Protein AF-G0P801-F1 (afdb_monomer_lite)

pLDDT: mean 80.5, std 17.9, range [25.08, 98.25]

Foldseek 3Di:
DDDDPVNDDPVVVVVVVVVDDPVRCVVVVNDDPPCVVVVVVDDDDDPDDDDDDDDDLDADDPPAADEDQEDADAANDQVRVQRVLVSYDLQHCYYHYHHPAHADCLPPSNQLNRAAAYAYPDAYQAALVSLVSRNHLAYHHEHDPQRQDLVSLLVNVLSNQQEPEPPGHDHYHHDDDPPDDPCVSDDPQWDKDFADDAPVVVRRGGIDTDDRHHHPVQHFDWDWDDDPQKIWIFGDRVQKTWIFIDGNPDTDPVPIDIDSGGSLVVVQVVQVVCCVVPVAAEDQEDAAELQQDAHRPSYAYEYQYYAAYNNEARPVSVVVSYPYQEHCYYAYYPHHHDAAEDDNRQLRHAEAEEDHDEHDDALVSLLSHNYLQYAYEYARYDLVSLQNNVLSNLAEPDQPGKDKYWYADDPPPPCVSSHDPQWDKDWDDDDPPDQWPGWIWTQDRHHYPVRDRAIKIWTWHDDPGTIMIMIHGDPPPPPPPPPDPPPDD

Structure (mmCIF, N/CA/C/O backbone):
data_AF-G0P801-F1
#
_entry.id   AF-G0P801-F1
#
loop_
_atom_site.group_PDB
_atom_site.id
_atom_site.type_symbol
_atom_site.label_atom_id
_atom_site.label_alt_id
_atom_site.label_comp_id
_atom_site.label_asym_id
_atom_site.label_entity_id
_atom_site.label_seq_id
_atom_site.pdbx_PDB_ins_code
_atom_site.Cartn_x
_atom_site.Cartn_y
_atom_site.Cartn_z
_atom_site.occupancy
_atom_site.B_iso_or_equiv
_atom_site.auth_seq_id
_atom_site.auth_comp_id
_atom_site.auth_asym_id
_atom_site.auth_atom_id
_atom_site.pdbx_PDB_model_num
ATOM 1 N N . MET A 1 1 ? -20.922 0.401 -37.270 1.00 30.12 1 MET A N 1
ATOM 2 C CA . MET A 1 1 ? -22.166 -0.393 -37.381 1.00 30.12 1 MET A CA 1
ATOM 3 C C . MET A 1 1 ? -23.220 0.320 -36.546 1.00 30.12 1 MET A C 1
ATOM 5 O O . MET A 1 1 ? -23.031 0.418 -35.342 1.00 30.12 1 MET A O 1
ATOM 9 N N . VAL A 1 2 ? -24.236 0.931 -37.163 1.00 28.58 2 VAL A N 1
ATOM 10 C CA . VAL A 1 2 ? -25.281 1.653 -36.414 1.00 28.58 2 VAL A CA 1
ATOM 11 C C . VAL A 1 2 ? -26.173 0.605 -35.750 1.00 28.58 2 VAL A C 1
ATOM 13 O O . VAL A 1 2 ? -26.880 -0.132 -36.433 1.00 28.58 2 VAL A O 1
ATOM 16 N N . LEU A 1 3 ? -26.073 0.471 -34.429 1.00 29.88 3 LEU A N 1
ATOM 17 C CA . LEU A 1 3 ? -26.902 -0.450 -33.655 1.00 29.88 3 LEU A CA 1
ATOM 18 C C . LEU A 1 3 ? -28.333 0.096 -33.598 1.00 29.88 3 LEU A C 1
ATOM 20 O O . LEU A 1 3 ? -28.572 1.167 -33.047 1.00 29.88 3 LEU A O 1
ATOM 24 N N . SER A 1 4 ? -29.290 -0.641 -34.167 1.00 43.62 4 SER A N 1
ATOM 25 C CA . SER A 1 4 ? -30.718 -0.341 -34.009 1.00 43.62 4 SER A CA 1
ATOM 26 C C . SER A 1 4 ? -31.214 -0.853 -32.652 1.00 43.62 4 SER A C 1
ATOM 28 O O . SER A 1 4 ? -30.771 -1.905 -32.180 1.00 43.62 4 SER A O 1
ATOM 30 N N . TRP A 1 5 ? -32.166 -0.157 -32.025 1.00 44.81 5 TRP A N 1
ATOM 31 C CA . TRP A 1 5 ? -32.728 -0.562 -30.729 1.00 44.81 5 TRP A CA 1
ATOM 32 C C . TRP A 1 5 ? -33.296 -1.989 -30.763 1.00 44.81 5 TRP A C 1
ATOM 34 O O . TRP A 1 5 ? -33.096 -2.759 -29.831 1.00 44.81 5 TRP A O 1
ATOM 44 N N . SER A 1 6 ? -33.903 -2.418 -31.872 1.00 49.56 6 SER A N 1
ATOM 45 C CA . SER A 1 6 ? -34.376 -3.797 -32.068 1.00 49.56 6 SER A CA 1
ATOM 46 C C . SER A 1 6 ? -33.277 -4.854 -31.906 1.00 49.56 6 SER A C 1
ATOM 48 O O . SER A 1 6 ? -33.559 -5.930 -31.388 1.00 49.56 6 SER A O 1
ATOM 50 N N . THR A 1 7 ? -32.027 -4.531 -32.244 1.00 42.16 7 THR A N 1
ATOM 51 C CA . THR A 1 7 ? -30.897 -5.477 -32.289 1.00 42.16 7 THR A CA 1
ATOM 52 C C . THR A 1 7 ? -30.066 -5.575 -31.001 1.00 42.16 7 THR A C 1
ATOM 54 O O . THR A 1 7 ? -29.151 -6.389 -30.936 1.00 42.16 7 THR A O 1
ATOM 57 N N . ILE A 1 8 ? -30.376 -4.792 -29.960 1.00 46.56 8 ILE A N 1
ATOM 58 C CA . ILE A 1 8 ? -29.663 -4.858 -28.670 1.00 46.56 8 ILE A CA 1
ATOM 59 C C . ILE A 1 8 ? -30.191 -6.043 -27.822 1.00 46.56 8 ILE A C 1
ATOM 61 O O . ILE A 1 8 ? -31.415 -6.218 -27.737 1.00 46.56 8 ILE A O 1
ATOM 65 N N . PRO A 1 9 ? -29.319 -6.846 -27.174 1.00 46.94 9 PRO A N 1
ATOM 66 C CA . PRO A 1 9 ? -29.731 -7.927 -26.276 1.00 46.94 9 PRO A CA 1
ATOM 67 C C . PRO A 1 9 ? -30.615 -7.438 -25.119 1.00 46.94 9 PRO A C 1
ATOM 69 O O . PRO A 1 9 ? -30.379 -6.373 -24.551 1.00 46.94 9 PRO A O 1
ATOM 72 N N . VAL A 1 10 ? -31.619 -8.236 -24.744 1.00 46.75 10 VAL A N 1
ATOM 73 C CA . VAL A 1 10 ? -32.617 -7.894 -23.708 1.00 46.75 10 VAL A CA 1
ATOM 74 C C . VAL A 1 10 ? -32.000 -7.447 -22.367 1.00 46.75 10 VAL A C 1
ATOM 76 O O . VAL A 1 10 ? -32.480 -6.445 -21.843 1.00 46.75 10 VAL A O 1
ATOM 79 N N . PRO A 1 11 ? -30.913 -8.050 -21.846 1.00 45.69 11 PRO A N 1
ATOM 80 C CA . PRO A 1 11 ? -30.302 -7.600 -20.588 1.00 45.69 11 PRO A CA 1
ATOM 81 C C . PRO A 1 11 ? -29.681 -6.198 -20.672 1.00 45.69 11 PRO A C 1
ATOM 83 O O . PRO A 1 11 ? -29.736 -5.425 -19.723 1.00 45.69 11 PRO A O 1
ATOM 86 N N . VAL A 1 12 ? -29.132 -5.835 -21.836 1.00 43.09 12 VAL A N 1
ATOM 87 C CA . VAL A 1 12 ? -28.550 -4.503 -22.073 1.00 43.09 12 VAL A CA 1
ATOM 88 C C . VAL A 1 12 ? -29.655 -3.465 -22.249 1.00 43.09 12 VAL A C 1
ATOM 90 O O . VAL A 1 12 ? -29.531 -2.343 -21.771 1.00 43.09 12 VAL A O 1
ATOM 93 N N . LYS A 1 13 ? -30.777 -3.847 -22.873 1.00 46.06 13 LYS A N 1
ATOM 94 C CA . LYS A 1 13 ? -31.985 -3.012 -22.880 1.00 46.06 13 LYS A CA 1
ATOM 95 C C . LYS A 1 13 ? -32.483 -2.782 -21.456 1.00 46.06 13 LYS A C 1
ATOM 97 O O . LYS A 1 13 ? -32.710 -1.638 -21.104 1.00 46.06 13 LYS A O 1
ATOM 102 N N . GLN A 1 14 ? -32.596 -3.829 -20.638 1.00 47.94 14 GLN A N 1
ATOM 103 C CA . GLN A 1 14 ? -33.031 -3.730 -19.238 1.00 47.94 14 GLN A CA 1
ATOM 104 C C . GLN A 1 14 ? -32.144 -2.783 -18.424 1.00 47.94 14 GLN A C 1
ATOM 106 O O . GLN A 1 14 ? -32.675 -1.889 -17.780 1.00 47.94 14 GLN A O 1
ATOM 111 N N . PHE A 1 15 ? -30.823 -2.878 -18.578 1.00 48.44 15 PHE A N 1
ATOM 112 C CA . PHE A 1 15 ? -29.875 -1.945 -17.972 1.00 48.44 15 PHE A CA 1
ATOM 113 C C . PHE A 1 15 ? -30.092 -0.494 -18.441 1.00 48.44 15 PHE A C 1
ATOM 115 O O . PHE A 1 15 ? -30.207 0.407 -17.625 1.00 48.44 15 PHE A O 1
ATOM 122 N N . VAL A 1 16 ? -30.222 -0.240 -19.750 1.00 45.16 16 VAL A N 1
ATOM 123 C CA . VAL A 1 16 ? -30.421 1.125 -20.289 1.00 45.16 16 VAL A CA 1
ATOM 124 C C . VAL A 1 16 ? -31.772 1.727 -19.875 1.00 45.16 16 VAL A C 1
ATOM 126 O O . VAL A 1 16 ? -31.870 2.931 -19.643 1.00 45.16 16 VAL A O 1
ATOM 129 N N . LEU A 1 17 ? -32.812 0.898 -19.759 1.00 49.03 17 LEU A N 1
ATOM 130 C CA . LEU A 1 17 ? -34.159 1.317 -19.365 1.00 49.03 17 LEU A CA 1
ATOM 131 C C . LEU A 1 17 ? -34.207 1.922 -17.959 1.00 49.03 17 LEU A C 1
ATOM 133 O O . LEU A 1 17 ? -35.040 2.793 -17.713 1.00 49.03 17 LEU A O 1
ATOM 137 N N . GLU A 1 18 ? -33.306 1.513 -17.067 1.00 47.91 18 GLU A N 1
ATOM 138 C CA . GLU A 1 18 ? -33.206 2.026 -15.697 1.00 47.91 18 GLU A CA 1
ATOM 139 C C . GLU A 1 18 ? -32.762 3.499 -15.643 1.00 47.91 18 GLU A C 1
ATOM 141 O O . GLU A 1 18 ? -33.072 4.193 -14.676 1.00 47.91 18 GLU A O 1
ATOM 146 N N . TYR A 1 19 ? -32.139 4.010 -16.712 1.00 47.19 19 TYR A N 1
ATOM 147 C CA . TYR A 1 19 ? -31.575 5.364 -16.791 1.00 47.19 19 TYR A CA 1
ATOM 148 C C . TYR A 1 19 ? -32.434 6.379 -17.560 1.00 47.19 19 TYR A C 1
ATOM 150 O O . TYR A 1 19 ? -32.060 7.546 -17.658 1.00 47.19 19 TYR A O 1
ATOM 158 N N . LEU A 1 20 ? -33.567 5.964 -18.135 1.00 50.34 20 LEU A N 1
ATOM 159 C CA . LEU A 1 20 ? -34.442 6.859 -18.900 1.00 50.34 20 LEU A CA 1
ATOM 160 C C . LEU A 1 20 ? -35.472 7.539 -17.995 1.00 50.34 20 LEU A C 1
ATOM 162 O O . LEU A 1 20 ? -36.057 6.875 -17.137 1.00 50.34 20 LEU A O 1
ATOM 166 N N . ASP A 1 21 ? -35.748 8.824 -18.221 1.00 55.66 21 ASP A N 1
ATOM 167 C CA . ASP A 1 21 ? -36.866 9.517 -17.574 1.00 55.66 21 ASP A CA 1
ATOM 168 C C . ASP A 1 21 ? -38.226 9.092 -18.158 1.00 55.66 21 ASP A C 1
ATOM 170 O O . ASP A 1 21 ? -38.321 8.381 -19.165 1.00 55.66 21 ASP A O 1
ATOM 174 N N . TYR A 1 22 ? -39.305 9.482 -17.482 1.00 54.25 22 TYR A N 1
ATOM 175 C CA . TYR A 1 22 ? -40.660 9.056 -17.825 1.00 54.25 22 TYR A CA 1
ATOM 176 C C . TYR A 1 22 ? -41.082 9.466 -19.242 1.00 54.25 22 TYR A C 1
ATOM 178 O O . TYR A 1 22 ? -41.648 8.652 -19.979 1.00 54.25 22 TYR A O 1
ATOM 186 N N . ASP A 1 23 ? -40.762 10.694 -19.648 1.00 56.59 23 ASP A N 1
ATOM 187 C CA . ASP A 1 23 ? -41.100 11.204 -20.976 1.00 56.59 23 ASP A CA 1
ATOM 188 C C . ASP A 1 23 ? -40.290 10.486 -22.064 1.00 56.59 23 ASP A C 1
ATOM 190 O O . ASP A 1 23 ? -40.836 10.112 -23.104 1.00 56.59 23 ASP A O 1
ATOM 194 N N . SER A 1 24 ? -39.023 10.161 -21.798 1.00 59.06 24 SER A N 1
ATOM 195 C CA . SER A 1 24 ? -38.171 9.360 -22.683 1.00 59.06 24 SER A CA 1
ATOM 196 C C . SER A 1 24 ? -38.679 7.923 -22.830 1.00 59.06 24 SER A C 1
ATOM 198 O O . SER A 1 24 ? -38.687 7.378 -23.936 1.00 59.06 24 SER A O 1
ATOM 200 N N . ARG A 1 25 ? -39.179 7.309 -21.748 1.00 58.88 25 ARG A N 1
ATOM 201 C CA . ARG A 1 25 ? -39.801 5.969 -21.788 1.00 58.88 25 ARG A CA 1
ATOM 202 C C . ARG A 1 25 ? -41.132 5.973 -22.546 1.00 58.88 25 ARG A C 1
ATOM 204 O O . ARG A 1 25 ? -41.409 5.022 -23.280 1.00 58.88 25 ARG A O 1
ATOM 211 N N . CYS A 1 26 ? -41.928 7.037 -22.421 1.00 55.06 26 CYS A N 1
ATOM 212 C CA . CYS A 1 26 ? -43.161 7.220 -23.193 1.00 55.06 26 CYS A CA 1
ATOM 213 C C . CYS A 1 26 ? -42.871 7.409 -24.691 1.00 55.06 26 CYS A C 1
ATOM 215 O O . CYS A 1 26 ? -43.518 6.779 -25.529 1.00 55.06 26 CYS A O 1
ATOM 217 N N . ASN A 1 27 ? -41.857 8.206 -25.038 1.00 55.62 27 ASN A N 1
ATOM 218 C CA . ASN A 1 27 ? -41.458 8.466 -26.426 1.00 55.62 27 ASN A CA 1
ATOM 219 C C . ASN A 1 27 ? -40.916 7.218 -27.138 1.00 55.62 27 ASN A C 1
ATOM 221 O O . ASN A 1 27 ? -41.078 7.061 -28.348 1.00 55.62 27 ASN A O 1
ATOM 225 N N . LEU A 1 28 ? -40.345 6.289 -26.375 1.00 51.62 28 LEU A N 1
ATOM 226 C CA . LEU A 1 28 ? -39.912 4.976 -26.849 1.00 51.62 28 LEU A CA 1
ATOM 227 C C . LEU A 1 28 ? -41.013 3.894 -26.762 1.00 51.62 28 LEU A C 1
ATOM 229 O O . LEU A 1 28 ? -40.755 2.742 -27.105 1.00 51.62 28 LEU A O 1
ATOM 233 N N . LYS A 1 29 ? -42.242 4.257 -26.352 1.00 55.09 29 LYS A N 1
ATOM 234 C CA . LYS A 1 29 ? -43.428 3.383 -26.193 1.00 55.09 29 LYS A CA 1
ATOM 235 C C . LYS A 1 29 ? -43.256 2.226 -25.195 1.00 55.09 29 LYS A C 1
ATOM 237 O O . LYS A 1 29 ? -43.845 1.163 -25.370 1.00 55.09 29 LYS A O 1
ATOM 242 N N . LEU A 1 30 ? -42.450 2.421 -24.154 1.00 50.84 30 LEU A N 1
ATOM 243 C CA . LEU A 1 30 ? -42.095 1.381 -23.179 1.00 50.84 30 LEU A CA 1
ATOM 244 C C . LEU A 1 30 ? -42.979 1.379 -21.921 1.00 50.84 30 LEU A C 1
ATOM 246 O O . LEU A 1 30 ? -43.002 0.392 -21.194 1.00 50.84 30 LEU A O 1
ATOM 250 N N . THR A 1 31 ? -43.702 2.468 -21.654 1.00 55.88 31 THR A N 1
ATOM 251 C CA . THR A 1 31 ? -44.702 2.584 -20.577 1.00 55.88 31 THR A CA 1
ATOM 252 C C . THR A 1 31 ? -45.865 3.464 -21.040 1.00 55.88 31 THR A C 1
ATOM 254 O O . THR A 1 31 ? -45.687 4.281 -21.946 1.00 55.88 31 THR A O 1
ATOM 257 N N . SER A 1 32 ? -47.054 3.296 -20.447 1.00 58.66 32 SER A N 1
ATOM 258 C CA . SER A 1 32 ? -48.204 4.182 -20.681 1.00 58.66 32 SER A CA 1
ATOM 259 C C . SER A 1 32 ? -48.288 5.273 -19.619 1.00 58.66 32 SER A C 1
ATOM 261 O O . SER A 1 32 ? -47.633 5.202 -18.573 1.00 58.66 32 SER A O 1
ATOM 263 N N . LYS A 1 33 ? -49.136 6.271 -19.896 1.00 57.66 33 LYS A N 1
ATOM 264 C CA . LYS A 1 33 ? -49.362 7.398 -18.993 1.00 57.66 33 LYS A CA 1
ATOM 265 C C . LYS A 1 33 ? -50.008 7.013 -17.652 1.00 57.66 33 LYS A C 1
ATOM 267 O O . LYS A 1 33 ? -50.011 7.823 -16.730 1.00 57.66 33 LYS A O 1
ATOM 272 N N . ASP A 1 34 ? -50.518 5.790 -17.552 1.00 52.53 34 ASP A N 1
ATOM 273 C CA . ASP A 1 34 ? -51.350 5.320 -16.442 1.00 52.53 34 ASP A CA 1
ATOM 274 C C . ASP A 1 34 ? -50.523 4.730 -15.284 1.00 52.53 34 ASP A C 1
ATOM 276 O O . ASP A 1 34 ? -51.051 4.495 -14.204 1.00 52.53 34 ASP A O 1
ATOM 280 N N . ASN A 1 35 ? -49.211 4.530 -15.478 1.00 54.25 35 ASN A N 1
ATOM 281 C CA . ASN A 1 35 ? -48.305 3.900 -14.502 1.00 54.25 35 ASN A CA 1
ATOM 282 C C . ASN A 1 35 ? -47.463 4.903 -13.686 1.00 54.25 35 ASN A C 1
ATOM 284 O O . ASN A 1 35 ? -46.482 4.520 -13.045 1.00 54.25 35 ASN A O 1
ATOM 288 N N . LYS A 1 36 ? -47.811 6.192 -13.735 1.00 52.75 36 LYS A N 1
ATOM 289 C CA . LYS A 1 36 ? -47.019 7.298 -13.176 1.00 52.75 36 LYS A CA 1
ATOM 290 C C . LYS A 1 36 ? -46.778 7.168 -11.664 1.00 52.75 36 LYS A C 1
ATOM 292 O O . LYS A 1 36 ? -45.635 7.257 -11.221 1.00 52.75 36 LYS A O 1
ATOM 297 N N . ASP A 1 37 ? -47.822 6.859 -10.899 1.00 48.62 37 ASP A N 1
ATOM 298 C CA . ASP A 1 37 ? -47.778 6.857 -9.428 1.00 48.62 37 ASP A CA 1
ATOM 299 C C . ASP A 1 37 ? -46.896 5.733 -8.847 1.00 48.62 37 ASP A C 1
ATOM 301 O O . ASP A 1 37 ? -46.256 5.907 -7.810 1.00 48.62 37 ASP A O 1
ATOM 305 N N . LEU A 1 38 ? -46.791 4.591 -9.541 1.00 45.19 38 LEU A N 1
ATOM 306 C CA . LEU A 1 38 ? -45.911 3.485 -9.144 1.00 45.19 38 LEU A CA 1
ATOM 307 C C . LEU A 1 38 ? -44.430 3.859 -9.319 1.00 45.19 38 LEU A C 1
ATOM 309 O O . LEU A 1 38 ? -43.603 3.530 -8.472 1.00 45.19 38 LEU A O 1
ATOM 313 N N . VAL A 1 39 ? -44.098 4.582 -10.391 1.00 46.34 39 VAL A N 1
ATOM 314 C CA . VAL A 1 39 ? -42.723 4.996 -10.719 1.00 46.34 39 VAL A CA 1
ATOM 315 C C . VAL A 1 39 ? -42.265 6.170 -9.847 1.00 46.34 39 VAL A C 1
ATOM 317 O O . VAL A 1 39 ? -41.108 6.214 -9.429 1.00 46.34 39 VAL A O 1
ATOM 320 N N . GLU A 1 40 ? -43.172 7.089 -9.506 1.00 46.69 40 GLU A N 1
ATOM 321 C CA . GLU A 1 40 ? -42.897 8.203 -8.585 1.00 46.69 40 GLU A CA 1
ATOM 322 C C . GLU A 1 40 ? -42.660 7.752 -7.127 1.00 46.69 40 GLU A C 1
ATOM 324 O O . GLU A 1 40 ? -42.078 8.499 -6.333 1.00 46.69 40 GLU A O 1
ATOM 329 N N . SER A 1 41 ? -43.053 6.521 -6.771 1.00 42.84 41 SER A N 1
ATOM 330 C CA . SER A 1 41 ? -42.861 5.949 -5.428 1.00 42.84 41 SER A CA 1
ATOM 331 C C . SER A 1 41 ? -41.413 5.521 -5.128 1.00 42.84 41 SER A C 1
ATOM 333 O O . SER A 1 41 ? -41.006 5.488 -3.965 1.00 42.84 41 SER A O 1
ATOM 335 N N . THR A 1 42 ? -40.590 5.274 -6.152 1.00 38.81 42 THR A N 1
ATOM 336 C CA . THR A 1 42 ? -39.167 4.922 -6.011 1.00 38.81 42 THR A CA 1
ATOM 337 C C . THR A 1 42 ? -38.282 6.163 -6.131 1.00 38.81 42 THR A C 1
ATOM 339 O O . THR A 1 42 ? -37.728 6.466 -7.186 1.00 38.81 42 THR A O 1
ATOM 342 N N . LYS A 1 43 ? -38.157 6.921 -5.037 1.00 35.47 43 LYS A N 1
ATOM 343 C CA . LYS A 1 43 ? -37.304 8.119 -4.967 1.00 35.47 43 LYS A CA 1
ATOM 344 C C . LYS A 1 43 ? -35.827 7.736 -4.819 1.00 35.47 43 LYS A C 1
ATOM 346 O O . LYS A 1 43 ? -35.420 7.258 -3.764 1.00 35.47 43 LYS A O 1
ATOM 351 N N . TYR A 1 44 ? -35.015 8.004 -5.840 1.00 35.75 44 TYR A N 1
ATOM 352 C CA . TYR A 1 44 ? -33.552 7.940 -5.750 1.00 35.75 44 TYR A CA 1
ATOM 353 C C . TYR A 1 44 ? -32.961 9.306 -5.364 1.00 35.75 44 TYR A C 1
ATOM 355 O O . TYR A 1 44 ? -33.372 10.341 -5.887 1.00 35.75 44 TYR A O 1
ATOM 363 N N . VAL A 1 45 ? -31.976 9.299 -4.461 1.00 34.41 45 VAL A N 1
ATOM 364 C CA . VAL A 1 45 ? -31.202 10.472 -4.025 1.00 34.41 45 VAL A CA 1
ATOM 365 C C . VAL A 1 45 ? -29.740 10.247 -4.413 1.00 34.41 45 VAL A C 1
ATOM 367 O O . VAL A 1 45 ? -29.121 9.280 -3.971 1.00 34.41 45 VAL A O 1
ATOM 370 N N . ALA A 1 46 ? -29.183 11.135 -5.240 1.00 30.62 46 ALA A N 1
ATOM 371 C CA . ALA A 1 46 ? -27.798 11.036 -5.697 1.00 30.62 46 ALA A CA 1
ATOM 372 C C . ALA A 1 46 ? -26.802 11.343 -4.563 1.00 30.62 46 ALA A C 1
ATOM 374 O O . ALA A 1 46 ? -26.971 12.314 -3.826 1.00 30.62 46 ALA A O 1
ATOM 375 N N . LYS A 1 47 ? -25.734 10.541 -4.454 1.00 33.41 47 LYS A N 1
ATOM 376 C CA . LYS A 1 47 ? -24.674 10.719 -3.442 1.00 33.41 47 LYS A CA 1
ATOM 377 C C . LYS A 1 47 ? -23.554 11.690 -3.856 1.00 33.41 47 LYS A C 1
ATOM 379 O O . LYS A 1 47 ? -22.828 12.147 -2.983 1.00 33.41 47 LYS A O 1
ATOM 384 N N . LEU A 1 48 ? -23.407 12.027 -5.142 1.00 32.25 48 LEU A N 1
ATOM 385 C CA . LEU A 1 48 ? -22.482 13.060 -5.634 1.00 32.25 48 LEU A CA 1
ATOM 386 C C . LEU A 1 48 ? -22.833 13.451 -7.078 1.00 32.25 48 LEU A C 1
ATOM 388 O O . LEU A 1 48 ? -23.123 12.578 -7.893 1.00 32.25 48 LEU A O 1
ATOM 392 N N . VAL A 1 49 ? -22.754 14.744 -7.400 1.00 27.06 49 VAL A N 1
ATOM 393 C CA . VAL A 1 49 ? -22.831 15.277 -8.771 1.00 27.06 49 VAL A CA 1
ATOM 394 C C . VAL A 1 49 ? -21.678 16.264 -8.966 1.00 27.06 49 VAL A C 1
ATOM 396 O O . VAL A 1 49 ? -21.470 17.127 -8.117 1.00 27.06 49 VAL A O 1
ATOM 399 N N . SER A 1 50 ? -20.934 16.146 -10.070 1.00 27.66 50 SER A N 1
ATOM 400 C CA . SER A 1 50 ? -19.875 17.086 -10.468 1.00 27.66 50 SER A CA 1
ATOM 401 C C . SER A 1 50 ? -20.034 17.461 -11.944 1.00 27.66 50 SER A C 1
ATOM 403 O O . SER A 1 50 ? -20.295 16.594 -12.777 1.00 27.66 50 SER A O 1
ATOM 405 N N . ILE A 1 51 ? -19.909 18.756 -12.249 1.00 25.08 51 ILE A N 1
ATOM 406 C CA . ILE A 1 51 ? -20.033 19.356 -13.587 1.00 25.08 51 ILE A CA 1
ATOM 407 C C . ILE A 1 51 ? -18.883 20.360 -13.750 1.00 25.08 51 ILE A C 1
ATOM 409 O O . ILE A 1 51 ? -18.608 21.119 -12.821 1.00 25.08 51 ILE A O 1
ATOM 413 N N . GLY A 1 52 ? -18.228 20.397 -14.917 1.00 28.66 52 GLY A N 1
ATOM 414 C CA . GLY A 1 52 ? -17.183 21.382 -15.216 1.00 28.66 52 GLY A CA 1
ATOM 415 C C . GLY A 1 52 ? -17.063 21.737 -16.702 1.00 28.66 52 GLY A C 1
ATOM 416 O O . GLY A 1 52 ? -17.182 20.865 -17.558 1.00 28.66 52 GLY A O 1
ATOM 417 N N . GLU A 1 53 ? -16.770 23.014 -16.977 1.00 26.44 53 GLU A N 1
ATOM 418 C CA . GLU A 1 53 ? -16.280 23.553 -18.258 1.00 26.44 53 GLU A CA 1
ATOM 419 C C . GLU A 1 53 ? -15.264 24.691 -17.992 1.00 26.44 53 GLU A C 1
ATOM 421 O O . GLU A 1 53 ? -15.318 25.355 -16.954 1.00 26.44 53 GLU A O 1
ATOM 426 N N . GLN A 1 54 ? -14.294 24.888 -18.898 1.00 29.80 54 GLN A N 1
ATOM 427 C CA . GLN A 1 54 ? -13.144 25.784 -18.728 1.00 29.80 54 GLN A CA 1
ATOM 428 C C . GLN A 1 54 ? -13.334 27.160 -19.407 1.00 29.80 54 GLN A C 1
ATOM 430 O O . GLN A 1 54 ? -13.658 27.245 -20.585 1.00 29.80 54 GLN A O 1
ATOM 435 N N . LYS A 1 55 ? -12.980 28.211 -18.645 1.00 35.97 55 LYS A N 1
ATOM 436 C CA . LYS A 1 55 ? -12.923 29.666 -18.929 1.00 35.97 55 LYS A CA 1
ATOM 437 C C . LYS A 1 55 ? -14.257 30.394 -19.161 1.00 35.97 55 LYS A C 1
ATOM 439 O O . LYS A 1 55 ? -14.717 30.523 -20.283 1.00 35.97 55 LYS A O 1
ATOM 444 N N . LEU A 1 56 ? -14.719 31.075 -18.105 1.00 37.59 56 LEU A N 1
ATOM 445 C CA . LEU A 1 56 ? -14.906 32.536 -18.048 1.00 37.59 56 LEU A CA 1
ATOM 446 C C . LEU A 1 56 ? -15.100 32.954 -16.582 1.00 37.59 56 LEU A C 1
ATOM 448 O O . LEU A 1 56 ? -15.640 32.206 -15.773 1.00 37.59 56 LEU A O 1
ATOM 452 N N . SER A 1 57 ? -14.651 34.161 -16.247 1.00 52.12 57 SER A N 1
ATOM 453 C CA . SER A 1 57 ? -14.860 34.844 -14.969 1.00 52.12 57 SER A CA 1
ATOM 454 C C . SER A 1 57 ? -16.350 35.150 -14.746 1.00 52.12 57 SER A C 1
ATOM 456 O O . SER A 1 57 ? -16.774 36.305 -14.826 1.00 52.12 57 SER A O 1
ATOM 458 N N . MET A 1 58 ? -17.173 34.121 -14.547 1.00 56.72 58 MET A N 1
ATOM 459 C CA . MET A 1 58 ? -18.602 34.289 -14.327 1.00 56.72 58 MET A CA 1
ATOM 460 C C . MET A 1 58 ? -18.822 34.784 -12.899 1.00 56.72 58 MET A C 1
ATOM 462 O O . MET A 1 58 ? -18.429 34.135 -11.926 1.00 56.72 58 MET A O 1
ATOM 466 N N . LYS A 1 59 ? -19.444 35.955 -12.772 1.00 66.56 59 LYS A N 1
ATOM 467 C CA . LYS A 1 59 ? -19.994 36.417 -11.497 1.00 66.56 59 LYS A CA 1
ATOM 468 C C . LYS A 1 59 ? -21.289 35.647 -11.227 1.00 66.56 59 LYS A C 1
ATOM 470 O O . LYS A 1 59 ? -22.038 35.422 -12.178 1.00 66.56 59 LYS A O 1
ATOM 475 N N . PRO A 1 60 ? -21.579 35.262 -9.975 1.00 68.56 60 PRO A N 1
ATOM 476 C CA . PRO A 1 60 ? -22.881 34.691 -9.664 1.00 68.56 60 PRO A CA 1
ATOM 477 C C . PRO A 1 60 ? -23.961 35.755 -9.905 1.00 68.56 60 PRO A C 1
ATOM 479 O O . PRO A 1 60 ? -23.722 36.941 -9.657 1.00 68.56 60 PRO A O 1
ATOM 482 N N . SER A 1 61 ? -25.136 35.341 -10.385 1.00 71.50 61 SER A N 1
ATOM 483 C CA . SER A 1 61 ? -26.271 36.260 -10.528 1.00 71.50 61 SER A CA 1
ATOM 484 C C . SER A 1 61 ? -26.648 36.863 -9.172 1.00 71.50 61 SER A C 1
ATOM 486 O O . SER A 1 61 ? -26.469 36.237 -8.119 1.00 71.50 61 SER A O 1
ATOM 488 N N . GLU A 1 62 ? -27.192 38.078 -9.183 1.00 74.31 62 GLU A N 1
ATOM 489 C CA . GLU A 1 62 ? -27.623 38.756 -7.961 1.00 74.31 62 GLU A CA 1
ATOM 490 C C . GLU A 1 62 ? -28.733 37.985 -7.232 1.00 74.31 62 GLU A C 1
ATOM 492 O O . GLU A 1 62 ? -28.741 37.963 -6.000 1.00 74.31 62 GLU A O 1
ATOM 497 N N . ASP A 1 63 ? -29.562 37.245 -7.965 1.00 74.88 63 ASP A N 1
ATOM 498 C CA . ASP A 1 63 ? -30.695 36.492 -7.414 1.00 74.88 63 ASP A CA 1
ATOM 499 C C . ASP A 1 63 ? -30.324 35.102 -6.874 1.00 74.88 63 ASP A C 1
ATOM 501 O O . ASP A 1 63 ? -31.176 34.366 -6.376 1.00 74.88 63 ASP A O 1
ATOM 505 N N . TRP A 1 64 ? -29.060 34.688 -6.990 1.00 72.44 64 TRP A N 1
ATOM 506 C CA . TRP A 1 64 ? -28.659 33.341 -6.594 1.00 72.44 64 TRP A CA 1
ATOM 507 C C . TRP A 1 64 ? -28.460 33.203 -5.087 1.00 72.44 64 TRP A C 1
ATOM 509 O O . TRP A 1 64 ? -27.829 34.039 -4.443 1.00 72.44 64 TRP A O 1
ATOM 519 N N . ILE A 1 65 ? -28.931 32.079 -4.547 1.00 75.38 65 ILE A N 1
ATOM 520 C CA . ILE A 1 65 ? -28.618 31.602 -3.199 1.00 75.38 65 ILE A CA 1
ATOM 521 C C . ILE A 1 65 ? -28.131 30.163 -3.331 1.00 75.38 65 ILE A C 1
ATOM 523 O O . ILE A 1 65 ? -28.869 29.278 -3.763 1.00 75.38 65 ILE A O 1
ATOM 527 N N . ILE A 1 66 ? -26.878 29.926 -2.958 1.00 71.75 66 ILE A N 1
ATOM 528 C CA . ILE A 1 66 ? -26.222 28.629 -3.092 1.00 71.75 66 ILE A CA 1
ATOM 529 C C . ILE A 1 66 ? -26.327 27.897 -1.758 1.00 71.75 66 ILE A C 1
ATOM 531 O O . ILE A 1 66 ? -25.772 28.313 -0.737 1.00 71.75 66 ILE A O 1
ATOM 535 N N . LYS A 1 67 ? -27.056 26.781 -1.777 1.00 76.19 67 LYS A N 1
ATOM 536 C CA . LYS A 1 67 ? -27.168 25.850 -0.657 1.00 76.19 67 LYS A CA 1
ATOM 537 C C . LYS A 1 67 ? -26.438 24.564 -1.020 1.00 76.19 67 LYS A C 1
ATOM 539 O O . LYS A 1 67 ? -26.941 23.769 -1.807 1.00 76.19 67 LYS A O 1
ATOM 544 N N . CYS A 1 68 ? -25.277 24.354 -0.421 1.00 71.31 68 CYS A N 1
ATOM 545 C CA . CYS A 1 68 ? -24.505 23.129 -0.571 1.00 71.31 68 CYS A CA 1
ATOM 546 C C . CYS A 1 68 ? -23.860 22.738 0.761 1.00 71.31 68 CYS A C 1
ATOM 548 O O . CYS A 1 68 ? -23.710 23.563 1.661 1.00 71.31 68 CYS A O 1
ATOM 550 N N . GLU A 1 69 ? -23.499 21.463 0.883 1.00 71.50 69 GLU A N 1
ATOM 551 C CA . GLU A 1 69 ? -22.681 20.978 1.997 1.00 71.50 69 GLU A CA 1
ATOM 552 C C . GLU A 1 69 ? -21.186 21.040 1.669 1.00 71.50 69 GLU A C 1
ATOM 554 O O . GLU A 1 69 ? -20.350 21.083 2.561 1.00 71.50 69 GLU A O 1
ATOM 559 N N . SER A 1 70 ? -20.815 21.033 0.392 1.00 82.06 70 SER A N 1
ATOM 560 C CA . SER A 1 70 ? -19.428 21.143 -0.050 1.00 82.06 70 SER A CA 1
ATOM 561 C C . SER A 1 70 ? -19.351 22.147 -1.185 1.00 82.06 70 SER A C 1
ATOM 563 O O . SER A 1 70 ? -20.147 22.079 -2.124 1.00 82.06 70 SER A O 1
ATOM 565 N N . LEU A 1 71 ? -18.421 23.088 -1.076 1.00 81.94 71 LEU A N 1
ATOM 566 C CA . LEU A 1 71 ? -18.136 24.057 -2.121 1.00 81.94 71 LEU A CA 1
ATOM 567 C C . LEU A 1 71 ? -16.697 23.871 -2.581 1.00 81.94 71 LEU A C 1
ATOM 569 O O . LEU A 1 71 ? -15.766 23.986 -1.788 1.00 81.94 71 LEU A O 1
ATOM 573 N N . GLU A 1 72 ? -16.534 23.617 -3.872 1.00 84.50 72 GLU A N 1
ATOM 574 C CA . GLU A 1 72 ? -15.234 23.586 -4.520 1.00 84.50 72 GLU A CA 1
ATOM 575 C C . GLU A 1 72 ? -15.181 24.676 -5.588 1.00 84.50 72 GLU A C 1
ATOM 577 O O . GLU A 1 72 ? -16.078 24.785 -6.426 1.00 84.50 72 GLU A O 1
ATOM 582 N N . THR A 1 73 ? -14.128 25.488 -5.566 1.00 80.06 73 THR A N 1
ATOM 583 C CA . THR A 1 73 ? -13.897 26.522 -6.580 1.00 80.06 73 THR A CA 1
ATOM 584 C C . THR A 1 73 ? -12.547 26.312 -7.241 1.00 80.06 73 THR A C 1
ATOM 586 O O . THR A 1 73 ? -11.562 26.051 -6.548 1.00 80.06 73 THR A O 1
ATOM 589 N N . ARG A 1 74 ? -12.485 26.460 -8.569 1.00 77.44 74 ARG A N 1
ATOM 590 C CA . ARG A 1 74 ? -11.243 26.345 -9.340 1.00 77.44 74 ARG A CA 1
ATOM 591 C C . ARG A 1 74 ? -11.073 27.513 -10.314 1.00 77.44 74 ARG A C 1
ATOM 593 O O . ARG A 1 74 ? -11.880 27.661 -11.225 1.00 77.44 74 ARG A O 1
ATOM 600 N N . MET A 1 75 ? -9.992 28.280 -10.160 1.00 75.75 75 MET A N 1
ATOM 601 C CA . MET A 1 75 ? -9.530 29.344 -11.065 1.00 75.75 75 MET A CA 1
ATOM 602 C C . MET A 1 75 ? -10.607 30.394 -11.395 1.00 75.75 75 MET A C 1
ATOM 604 O O . MET A 1 75 ? -10.788 30.756 -12.559 1.00 75.75 75 MET A O 1
ATOM 608 N N . ILE A 1 76 ? -11.344 30.867 -10.386 1.00 72.12 76 ILE A N 1
ATOM 609 C CA . ILE A 1 76 ? -12.444 31.829 -10.573 1.00 72.12 76 ILE A CA 1
ATOM 610 C C . ILE A 1 76 ? -11.997 33.291 -10.400 1.00 72.12 76 ILE A C 1
ATOM 612 O O . ILE A 1 76 ? -12.695 34.209 -10.849 1.00 72.12 76 ILE A O 1
ATOM 616 N N . GLY A 1 77 ? -10.819 33.504 -9.814 1.00 76.00 77 GLY A N 1
ATOM 617 C CA . GLY A 1 77 ? -10.210 34.790 -9.497 1.00 76.00 77 GLY A CA 1
ATOM 618 C C . GLY A 1 77 ? -10.696 35.362 -8.162 1.00 76.00 77 GLY A C 1
ATOM 619 O O . GLY A 1 77 ? -11.891 35.317 -7.851 1.00 76.00 77 GLY A O 1
ATOM 620 N N . SER A 1 78 ? -9.782 35.989 -7.413 1.00 74.56 78 SER A N 1
ATOM 621 C CA . SER A 1 78 ? -9.993 36.567 -6.070 1.00 74.56 78 SER A CA 1
ATOM 622 C C . SER A 1 78 ? -11.251 37.446 -5.968 1.00 74.56 78 SER A C 1
ATOM 624 O O . SER A 1 78 ? -12.081 37.283 -5.067 1.00 74.56 78 SER A O 1
ATOM 626 N N . LYS A 1 79 ? -11.474 38.324 -6.956 1.00 76.69 79 LYS A N 1
ATOM 627 C CA . LYS A 1 79 ? -12.655 39.205 -7.016 1.00 76.69 79 LYS A CA 1
ATOM 628 C C . LYS A 1 79 ? -13.984 38.446 -7.114 1.00 76.69 79 LYS A C 1
ATOM 630 O O . LYS A 1 79 ? -14.968 38.874 -6.512 1.00 76.69 79 LYS A O 1
ATOM 635 N N . ASN A 1 80 ? -14.041 37.354 -7.876 1.00 80.94 80 ASN A N 1
ATOM 636 C CA . ASN A 1 80 ? -15.274 36.578 -8.030 1.00 80.94 80 ASN A CA 1
ATOM 637 C C . ASN A 1 80 ? -15.453 35.591 -6.881 1.00 80.94 80 ASN A C 1
ATOM 639 O O . ASN A 1 80 ? -16.583 35.393 -6.446 1.00 80.94 80 ASN A O 1
ATOM 643 N N . LEU A 1 81 ? -14.365 35.028 -6.351 1.00 84.31 81 LEU A N 1
ATOM 644 C CA . LEU A 1 81 ? -14.384 34.124 -5.202 1.00 84.31 81 LEU A CA 1
ATOM 645 C C . LEU A 1 81 ? -15.185 34.701 -4.034 1.00 84.31 81 LEU A C 1
ATOM 647 O O . LEU A 1 81 ? -16.085 34.042 -3.514 1.00 84.31 81 LEU A O 1
ATOM 651 N N . ARG A 1 82 ? -14.944 35.969 -3.688 1.00 87.94 82 ARG A N 1
ATOM 652 C CA . ARG A 1 82 ? -15.701 36.646 -2.629 1.00 87.94 82 ARG A CA 1
ATOM 653 C C . ARG A 1 82 ? -17.200 36.733 -2.933 1.00 87.94 82 ARG A C 1
ATOM 655 O O . ARG A 1 82 ? -18.010 36.494 -2.042 1.00 87.94 82 ARG A O 1
ATOM 662 N N . LEU A 1 83 ? -17.574 37.043 -4.176 1.00 84.56 83 LEU A N 1
ATOM 663 C CA . LEU A 1 83 ? -18.979 37.122 -4.598 1.00 84.56 83 LEU A CA 1
ATOM 664 C C . LEU A 1 83 ? -19.662 35.750 -4.513 1.00 84.56 83 LEU A C 1
ATOM 666 O O . LEU A 1 83 ? -20.774 35.643 -4.003 1.00 84.56 83 LEU A O 1
ATOM 670 N N . TRP A 1 84 ? -18.983 34.693 -4.959 1.00 84.44 84 TRP A N 1
ATOM 671 C CA . TRP A 1 84 ? -19.481 33.318 -4.881 1.00 84.44 84 TRP A CA 1
ATOM 672 C C . TRP A 1 84 ? -19.658 32.845 -3.435 1.00 84.44 84 TRP A C 1
ATOM 674 O O . TRP A 1 84 ? -20.700 32.281 -3.090 1.00 84.44 84 TRP A O 1
ATOM 684 N N . LEU A 1 85 ? -18.698 33.149 -2.558 1.00 86.31 85 LEU A N 1
ATOM 685 C CA . LEU A 1 85 ? -18.823 32.866 -1.129 1.00 86.31 85 LEU A CA 1
ATOM 686 C C . LEU A 1 85 ? -19.986 33.644 -0.500 1.00 86.31 85 LEU A C 1
ATOM 688 O O . LEU A 1 85 ? -20.762 33.057 0.245 1.00 86.31 85 LEU A O 1
ATOM 692 N N . GLN A 1 86 ? -20.186 34.921 -0.846 1.00 88.69 86 GLN A N 1
ATOM 693 C CA . GLN A 1 86 ? -21.320 35.716 -0.348 1.00 88.69 86 GLN A CA 1
ATOM 694 C C . GLN A 1 86 ? -22.685 35.135 -0.736 1.00 88.69 86 GLN A C 1
ATOM 696 O O . GLN A 1 86 ? -23.629 35.242 0.045 1.00 88.69 86 GLN A O 1
ATOM 701 N N . LYS A 1 87 ? -22.800 34.509 -1.914 1.00 84.19 87 LYS A N 1
ATOM 702 C CA . LYS A 1 87 ? -24.032 33.819 -2.330 1.00 84.19 87 LYS A CA 1
ATOM 703 C C . LYS A 1 87 ? -24.221 32.460 -1.660 1.00 84.19 87 LYS A C 1
ATOM 705 O O . LYS A 1 87 ? -25.313 31.902 -1.734 1.00 84.19 87 LYS A O 1
ATOM 710 N N . THR A 1 88 ? -23.195 31.928 -1.003 1.00 82.38 88 THR A N 1
ATOM 711 C CA . THR A 1 88 ? -23.232 30.614 -0.360 1.00 82.38 88 THR A CA 1
ATOM 712 C C . THR A 1 88 ? -23.664 30.722 1.097 1.00 82.38 88 THR A C 1
ATOM 714 O O . THR A 1 88 ? -23.145 31.538 1.863 1.00 82.38 88 THR A O 1
ATOM 717 N N . ILE A 1 89 ? -24.607 29.873 1.509 1.00 82.62 89 ILE A N 1
ATOM 718 C CA . ILE A 1 89 ? -25.047 29.792 2.906 1.00 82.62 89 ILE A CA 1
ATOM 719 C C . ILE A 1 89 ? -23.868 29.318 3.783 1.00 82.62 89 ILE A C 1
ATOM 721 O O . ILE A 1 89 ? -23.264 28.291 3.474 1.00 82.62 89 ILE A O 1
ATOM 725 N N . PRO A 1 90 ? -23.551 29.997 4.905 1.00 87.00 90 PRO A N 1
ATOM 726 C CA . PRO A 1 90 ? -22.378 29.704 5.738 1.00 87.00 90 PRO A CA 1
ATOM 727 C C . PRO A 1 90 ? -22.592 28.499 6.672 1.00 87.00 90 PRO A C 1
ATOM 729 O O . PRO A 1 90 ? -22.494 28.609 7.893 1.00 87.00 90 PRO A O 1
ATOM 732 N N . LYS A 1 91 ? -22.940 27.349 6.089 1.00 85.19 91 LYS A N 1
ATOM 733 C CA . LYS A 1 91 ? -23.121 26.048 6.755 1.00 85.19 91 LYS A CA 1
ATOM 734 C C . LYS A 1 91 ? -22.472 24.928 5.934 1.00 85.19 91 LYS A C 1
ATOM 736 O O . LYS A 1 91 ? -23.074 23.879 5.716 1.00 85.19 91 LYS A O 1
ATOM 741 N N . LEU A 1 92 ? -21.273 25.194 5.422 1.00 82.75 92 LEU A N 1
ATOM 742 C CA . LEU A 1 92 ? -20.504 24.223 4.653 1.00 82.75 92 LEU A CA 1
ATOM 743 C C . LEU A 1 92 ? -19.938 23.147 5.584 1.00 82.75 92 LEU A C 1
ATOM 745 O O . LEU A 1 92 ? -19.470 23.439 6.681 1.00 82.75 92 LEU A O 1
ATOM 749 N N . LYS A 1 93 ? -19.935 21.905 5.115 1.00 85.81 93 LYS A N 1
ATOM 750 C CA . LYS A 1 93 ? -19.084 20.844 5.651 1.00 85.81 93 LYS A CA 1
ATOM 751 C C . LYS A 1 93 ? -17.670 20.979 5.099 1.00 85.81 93 LYS A C 1
ATOM 753 O O . LYS A 1 93 ? -16.719 20.941 5.871 1.00 85.81 93 LYS A O 1
ATOM 758 N N . LYS A 1 94 ? -17.527 21.204 3.786 1.00 88.88 94 LYS A N 1
ATOM 759 C CA . LYS A 1 94 ? -16.221 21.291 3.107 1.00 88.88 94 LYS A CA 1
ATOM 760 C C . LYS A 1 94 ? -16.103 22.527 2.221 1.00 88.88 94 LYS A C 1
ATOM 762 O O . LYS A 1 94 ? -17.057 22.882 1.526 1.00 88.88 94 LYS A O 1
ATOM 767 N N . LEU A 1 95 ? -14.924 23.136 2.220 1.00 90.19 95 LEU A N 1
ATOM 768 C CA . LEU A 1 95 ? -14.570 24.263 1.370 1.00 90.19 95 LEU A CA 1
ATOM 769 C C . LEU A 1 95 ? -13.178 24.052 0.769 1.00 90.19 95 LEU A C 1
ATOM 771 O O . LEU A 1 95 ? -12.175 24.177 1.467 1.00 90.19 95 LEU A O 1
ATOM 775 N N . ASP A 1 96 ? -13.134 23.798 -0.535 1.00 90.38 96 ASP A N 1
ATOM 776 C CA . ASP A 1 96 ? -11.895 23.602 -1.285 1.00 90.38 96 ASP A CA 1
ATOM 777 C C . ASP A 1 96 ? -11.731 24.734 -2.309 1.00 90.38 96 ASP A C 1
ATOM 779 O O . ASP A 1 96 ? -12.506 24.870 -3.258 1.00 90.38 96 ASP A O 1
ATOM 783 N N . ILE A 1 97 ? -10.715 25.577 -2.125 1.00 87.38 97 ILE A N 1
ATOM 784 C CA . ILE A 1 97 ? -10.455 26.725 -2.995 1.00 87.38 97 ILE A CA 1
ATOM 785 C C . ILE A 1 97 ? -9.120 26.533 -3.702 1.00 87.38 97 ILE A C 1
ATOM 787 O O . ILE A 1 97 ? -8.043 26.541 -3.101 1.00 87.38 97 ILE A O 1
ATOM 791 N N . THR A 1 98 ? -9.206 26.402 -5.022 1.00 83.94 98 THR A N 1
ATOM 792 C CA . THR A 1 98 ? -8.057 26.356 -5.915 1.00 83.94 98 THR A CA 1
ATOM 793 C C . THR A 1 98 ? -8.042 27.591 -6.798 1.00 83.94 98 THR A C 1
ATOM 795 O O . THR A 1 98 ? -8.803 27.665 -7.754 1.00 83.94 98 THR A O 1
ATOM 798 N N . ASP A 1 99 ? -7.189 28.569 -6.521 1.00 78.62 99 ASP A N 1
ATOM 799 C CA . ASP A 1 99 ? -7.112 29.791 -7.329 1.00 78.62 99 ASP A CA 1
ATOM 800 C C . ASP A 1 99 ? -5.678 30.308 -7.444 1.00 78.62 99 ASP A C 1
ATOM 802 O O . ASP A 1 99 ? -4.802 29.856 -6.713 1.00 78.62 99 ASP A O 1
ATOM 806 N N . TRP A 1 100 ? -5.435 31.230 -8.377 1.00 77.75 100 TRP A N 1
ATOM 807 C CA . TRP A 1 100 ? -4.137 31.895 -8.534 1.00 77.75 100 TRP A CA 1
ATOM 808 C C . TRP A 1 100 ? -3.842 32.873 -7.397 1.00 77.75 100 TRP A C 1
ATOM 810 O O . TRP A 1 100 ? -2.682 33.067 -7.054 1.00 77.75 100 TRP A O 1
ATOM 820 N N . GLU A 1 101 ? -4.889 33.462 -6.822 1.00 81.25 101 GLU A N 1
ATOM 821 C CA . GLU A 1 101 ? -4.815 34.412 -5.717 1.00 81.25 101 GLU A CA 1
ATOM 822 C C . GLU A 1 101 ? -6.029 34.208 -4.802 1.00 81.25 101 GLU A C 1
ATOM 824 O O . GLU A 1 101 ? -7.173 34.190 -5.269 1.00 81.25 101 GLU A O 1
ATOM 829 N N . ILE A 1 102 ? -5.787 34.059 -3.499 1.00 86.06 102 ILE A N 1
ATOM 830 C CA . ILE A 1 102 ? -6.827 33.880 -2.483 1.00 86.06 102 ILE A CA 1
ATOM 831 C C . ILE A 1 102 ? -6.572 34.911 -1.379 1.00 86.06 102 ILE A C 1
ATOM 833 O O . ILE A 1 102 ? -5.672 34.748 -0.561 1.00 86.06 102 ILE A O 1
ATOM 837 N N . SER A 1 103 ? -7.369 35.978 -1.359 1.00 85.75 103 SER A N 1
ATOM 838 C CA . SER A 1 103 ? -7.200 37.101 -0.433 1.00 85.75 103 SER A CA 1
ATOM 839 C C . SER A 1 103 ? -8.554 37.639 0.048 1.00 85.75 103 SER A C 1
ATOM 841 O O . SER A 1 103 ? -9.572 37.544 -0.642 1.00 85.75 103 SER A O 1
ATOM 843 N N . GLY A 1 104 ? -8.590 38.180 1.271 1.00 85.62 104 GLY A N 1
ATOM 844 C CA . GLY A 1 104 ? -9.747 38.923 1.796 1.00 85.62 104 GLY A CA 1
ATOM 845 C C . GLY A 1 104 ? -11.011 38.106 2.104 1.00 85.62 104 GLY A C 1
ATOM 846 O O . GLY A 1 104 ? -12.100 38.685 2.171 1.00 85.62 104 GLY A O 1
ATOM 847 N N . ILE A 1 105 ? -10.894 36.784 2.283 1.00 90.62 105 ILE A N 1
ATOM 848 C CA . ILE A 1 105 ? -12.035 35.889 2.565 1.00 90.62 105 ILE A CA 1
ATOM 849 C C . ILE A 1 105 ? -12.014 35.252 3.963 1.00 90.62 105 ILE A C 1
ATOM 851 O O . ILE A 1 105 ? -12.999 34.637 4.357 1.00 90.62 105 ILE A O 1
ATOM 855 N N . PHE A 1 106 ? -10.926 35.378 4.725 1.00 91.56 106 PHE A N 1
ATOM 856 C CA . PHE A 1 106 ? -10.701 34.562 5.929 1.00 91.56 106 PHE A CA 1
ATOM 857 C C . PHE A 1 106 ? -11.630 34.904 7.101 1.00 91.56 106 PHE A C 1
ATOM 859 O O . PHE A 1 106 ? -11.980 34.020 7.876 1.00 91.56 106 PHE A O 1
ATOM 866 N N . ASP A 1 107 ? -12.126 36.142 7.175 1.00 93.75 107 ASP A N 1
ATOM 867 C CA . ASP A 1 107 ? -13.152 36.535 8.152 1.00 93.75 107 ASP A CA 1
ATOM 868 C C . ASP A 1 107 ? -14.590 36.232 7.687 1.00 93.75 107 ASP A C 1
ATOM 870 O O . ASP A 1 107 ? -15.563 36.543 8.380 1.00 93.75 107 ASP A O 1
ATOM 874 N N . MET A 1 108 ? -14.767 35.641 6.501 1.00 94.25 108 MET A N 1
ATOM 875 C CA . MET A 1 108 ? -16.102 35.335 5.998 1.00 94.25 108 MET A CA 1
ATOM 876 C C . MET A 1 108 ? -16.724 34.167 6.777 1.00 94.25 108 MET A C 1
ATOM 878 O O . MET A 1 108 ? -16.071 33.138 6.977 1.00 94.25 108 MET A O 1
ATOM 882 N N . PRO A 1 109 ? -18.020 34.249 7.142 1.00 93.12 109 PRO A N 1
ATOM 883 C CA . PRO A 1 109 ? -18.717 33.172 7.842 1.00 93.12 109 PRO A CA 1
ATOM 884 C C . PRO A 1 109 ? -18.660 31.821 7.124 1.00 93.12 109 PRO A C 1
ATOM 886 O O . PRO A 1 109 ? -18.709 30.789 7.783 1.00 93.12 109 PRO A O 1
ATOM 889 N N . GLN A 1 110 ? -18.565 31.816 5.793 1.00 92.62 110 GLN A N 1
ATOM 890 C CA . GLN A 1 110 ? -18.445 30.615 4.970 1.00 92.62 110 GLN A CA 1
ATOM 891 C C . GLN A 1 110 ? -17.127 29.883 5.224 1.00 92.62 110 GLN A C 1
ATOM 893 O O . GLN A 1 110 ? -17.122 28.661 5.252 1.00 92.62 110 GLN A O 1
ATOM 898 N N . VAL A 1 111 ? -16.036 30.613 5.458 1.00 92.94 111 VAL A N 1
ATOM 899 C CA . VAL A 1 111 ? -14.728 30.034 5.785 1.00 92.94 111 VAL A CA 1
ATOM 900 C C . VAL A 1 111 ? -14.709 29.616 7.257 1.00 92.94 111 VAL A C 1
ATOM 902 O O . VAL A 1 111 ? -14.486 28.450 7.569 1.00 92.94 111 VAL A O 1
ATOM 905 N N . ILE A 1 112 ? -15.053 30.539 8.160 1.00 94.31 112 ILE A N 1
ATOM 906 C CA . ILE A 1 112 ? -15.000 30.333 9.617 1.00 94.31 112 ILE A CA 1
ATOM 907 C C . ILE A 1 112 ? -15.904 29.184 10.080 1.00 94.31 112 ILE A C 1
ATOM 909 O O . ILE A 1 112 ? -15.508 28.390 10.932 1.00 94.31 112 ILE A O 1
ATOM 913 N N . ASN A 1 113 ? -17.130 29.097 9.551 1.00 92.12 113 ASN A N 1
ATOM 914 C CA . ASN A 1 113 ? -18.121 28.112 9.994 1.00 92.12 113 ASN A CA 1
ATOM 915 C C . ASN A 1 113 ? -18.103 26.806 9.198 1.00 92.12 113 ASN A C 1
ATOM 917 O O . ASN A 1 113 ? -18.982 25.974 9.424 1.00 92.12 113 ASN A O 1
ATOM 921 N N . THR A 1 114 ? -17.139 26.615 8.293 1.00 92.38 114 THR A N 1
ATOM 922 C CA . THR A 1 114 ? -16.970 25.310 7.650 1.00 92.38 114 THR A CA 1
ATOM 923 C C . THR A 1 114 ? -16.642 24.264 8.717 1.00 92.38 114 THR A C 1
ATOM 925 O O . THR A 1 114 ? -15.757 24.486 9.543 1.00 92.38 114 THR A O 1
ATOM 928 N N . SER A 1 115 ? -17.396 23.163 8.754 1.00 88.12 115 SER A N 1
ATOM 929 C CA . SER A 1 115 ? -17.383 22.252 9.906 1.00 88.12 115 SER A CA 1
ATOM 930 C C . SER A 1 115 ? -16.410 21.079 9.807 1.00 88.12 115 SER A C 1
ATOM 932 O O . SER A 1 115 ? -16.038 20.555 10.850 1.00 88.12 115 SER A O 1
ATOM 934 N N . GLU A 1 116 ? -16.014 20.644 8.606 1.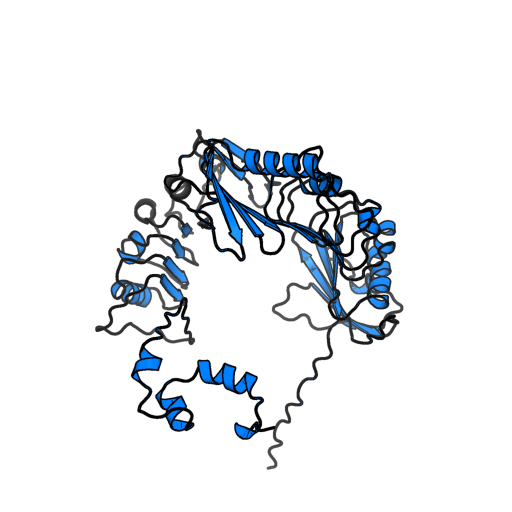00 87.56 116 GLU A N 1
ATOM 935 C CA . GLU A 1 116 ? -15.170 19.449 8.413 1.00 87.56 116 GLU A CA 1
ATOM 936 C C . GLU A 1 116 ? -13.810 19.784 7.792 1.00 87.56 116 GLU A C 1
ATOM 938 O O . GLU A 1 116 ? -12.782 19.476 8.389 1.00 87.56 116 GLU A O 1
ATOM 943 N N . ALA A 1 117 ? -13.782 20.419 6.612 1.00 91.75 117 ALA A N 1
ATOM 944 C CA . ALA A 1 117 ? -12.531 20.627 5.877 1.00 91.75 117 ALA A CA 1
ATOM 945 C C . ALA A 1 117 ? -12.440 21.989 5.184 1.00 91.75 117 ALA A C 1
ATOM 947 O O . ALA A 1 117 ? -13.358 22.370 4.461 1.00 91.75 117 ALA A O 1
ATOM 948 N N . VAL A 1 118 ? -11.305 22.673 5.342 1.00 94.69 118 VAL A N 1
ATOM 949 C CA . VAL A 1 118 ? -10.949 23.879 4.578 1.00 94.69 118 VAL A CA 1
ATOM 950 C C . VAL A 1 118 ? -9.598 23.669 3.902 1.00 94.69 118 VAL A C 1
ATOM 952 O O . VAL A 1 118 ? -8.618 23.327 4.565 1.00 94.69 118 VAL A O 1
ATOM 955 N N . ARG A 1 119 ? -9.525 23.879 2.585 1.00 94.25 119 ARG A N 1
ATOM 956 C CA . ARG A 1 119 ? -8.281 23.732 1.819 1.00 94.25 119 ARG A CA 1
ATOM 957 C C . ARG A 1 119 ? -8.054 24.905 0.882 1.00 94.25 119 ARG A C 1
ATOM 959 O O . ARG A 1 119 ? -8.928 25.257 0.088 1.00 94.25 119 ARG A O 1
ATOM 966 N N . PHE A 1 120 ? -6.840 25.439 0.916 1.00 92.19 120 PHE A N 1
ATOM 967 C CA . PHE A 1 120 ? -6.360 26.449 -0.018 1.00 92.19 120 PHE A CA 1
ATOM 968 C C . PHE A 1 120 ? -5.179 25.889 -0.810 1.00 92.19 120 PHE A C 1
ATOM 970 O O . PHE A 1 120 ? -4.195 25.428 -0.242 1.00 92.19 120 PHE A O 1
ATOM 977 N N . SER A 1 121 ? -5.269 25.909 -2.142 1.00 83.50 121 SER A N 1
ATOM 978 C CA . SER A 1 121 ? -4.246 25.286 -3.004 1.00 83.50 121 SER A CA 1
ATOM 979 C C . SER A 1 121 ? -2.945 26.091 -3.164 1.00 83.50 121 SER A C 1
ATOM 981 O O . SER A 1 121 ? -2.003 25.611 -3.792 1.00 83.50 121 SER A O 1
ATOM 983 N N . ARG A 1 122 ? -2.921 27.344 -2.696 1.00 82.88 122 ARG A N 1
ATOM 984 C CA . ARG A 1 122 ? -1.845 28.323 -2.915 1.00 82.88 122 ARG A CA 1
ATOM 985 C C . ARG A 1 122 ? -1.540 29.088 -1.635 1.00 82.88 122 ARG A C 1
ATOM 987 O O . ARG A 1 122 ? -2.290 28.978 -0.668 1.00 82.88 122 ARG A O 1
ATOM 994 N N . ASP A 1 123 ? -0.447 29.846 -1.677 1.00 84.56 123 ASP A N 1
ATOM 995 C CA . ASP A 1 123 ? -0.056 30.743 -0.599 1.00 84.56 123 ASP A CA 1
ATOM 996 C C . ASP A 1 123 ? -1.157 31.798 -0.354 1.00 84.56 123 ASP A C 1
ATOM 998 O O . ASP A 1 123 ? -1.722 32.361 -1.296 1.00 84.56 123 ASP A O 1
ATOM 1002 N N . VAL A 1 124 ? -1.476 32.024 0.918 1.00 87.38 124 VAL A N 1
ATOM 1003 C CA . VAL A 1 124 ? -2.506 32.935 1.410 1.00 87.38 124 VAL A CA 1
ATOM 1004 C C . VAL A 1 124 ? -1.951 33.867 2.481 1.00 87.38 124 VAL A C 1
ATOM 1006 O O . VAL A 1 124 ? -1.068 33.487 3.249 1.00 87.38 124 VAL A O 1
ATOM 1009 N N . GLU A 1 125 ? -2.522 35.066 2.557 1.00 87.62 125 GLU A N 1
ATOM 1010 C CA . GLU A 1 125 ? -2.229 36.059 3.597 1.00 87.62 125 GLU A CA 1
ATOM 1011 C C . GLU A 1 125 ? -3.247 35.893 4.739 1.00 87.62 125 GLU A C 1
ATOM 1013 O O . GLU A 1 125 ? -4.271 36.581 4.789 1.00 87.62 125 GLU A O 1
ATOM 1018 N N . ILE A 1 126 ? -3.022 34.905 5.609 1.00 89.88 126 ILE A N 1
ATOM 1019 C CA . ILE A 1 126 ? -3.899 34.604 6.749 1.00 89.88 126 ILE A CA 1
ATOM 1020 C C . ILE A 1 126 ? -3.141 34.804 8.059 1.00 89.88 126 ILE A C 1
ATOM 1022 O O . ILE A 1 126 ? -2.072 34.238 8.264 1.00 89.88 126 ILE A O 1
ATOM 1026 N N . THR A 1 127 ? -3.705 35.599 8.965 1.00 91.62 127 THR A N 1
ATOM 1027 C CA . THR A 1 127 ? -3.096 35.841 10.279 1.00 91.62 127 THR A CA 1
ATOM 1028 C C . THR A 1 127 ? -3.400 34.714 11.265 1.00 91.62 127 THR A C 1
ATOM 1030 O O . THR A 1 127 ? -4.397 34.002 11.118 1.00 91.62 127 THR A O 1
ATOM 1033 N N . ASP A 1 128 ? -2.602 34.601 12.330 1.00 93.12 128 ASP A N 1
ATOM 1034 C CA . ASP A 1 128 ? -2.861 33.675 13.446 1.00 93.12 128 ASP A CA 1
ATOM 1035 C C . ASP A 1 128 ? -4.292 33.807 14.005 1.00 93.12 128 ASP A C 1
ATOM 1037 O O . ASP A 1 128 ? -4.979 32.809 14.215 1.00 93.12 128 ASP A O 1
ATOM 1041 N N . GLU A 1 129 ? -4.783 35.040 14.182 1.00 92.94 129 GLU A N 1
ATOM 1042 C CA . GLU A 1 129 ? -6.143 35.300 14.675 1.00 92.94 129 GLU A CA 1
ATOM 1043 C C . GLU A 1 129 ? -7.225 34.808 13.704 1.00 92.94 129 GLU A C 1
ATOM 1045 O O . GLU A 1 129 ? -8.275 34.317 14.120 1.00 92.94 129 GLU A O 1
ATOM 1050 N N . GLN A 1 130 ? -7.009 34.957 12.395 1.00 93.31 130 GLN A N 1
ATOM 1051 C CA . GLN A 1 130 ? -7.945 34.469 11.381 1.00 93.31 130 GLN A CA 1
ATOM 1052 C C . GLN A 1 130 ? -7.925 32.942 11.304 1.00 93.31 130 GLN A C 1
ATOM 1054 O O . GLN A 1 130 ? -8.981 32.313 11.211 1.00 93.31 130 GLN A O 1
ATOM 1059 N N . LEU A 1 131 ? -6.736 32.348 11.398 1.00 93.19 131 LEU A N 1
ATOM 1060 C CA . LEU A 1 131 ? -6.522 30.908 11.440 1.00 93.19 131 LEU A CA 1
ATOM 1061 C C . LEU A 1 131 ? -7.230 30.273 12.646 1.00 93.19 131 LEU A C 1
ATOM 1063 O O . LEU A 1 131 ? -7.937 29.275 12.497 1.00 93.19 131 LEU A O 1
ATOM 1067 N N . GLU A 1 132 ? -7.123 30.889 13.826 1.00 92.38 132 GLU A N 1
ATOM 1068 C CA . GLU A 1 132 ? -7.764 30.410 15.055 1.00 92.38 132 GLU A CA 1
ATOM 1069 C C . GLU A 1 132 ? -9.297 30.350 14.932 1.00 92.38 132 GLU A C 1
ATOM 1071 O O . GLU A 1 132 ? -9.933 29.422 15.451 1.00 92.38 132 GLU A O 1
ATOM 1076 N N . LYS A 1 133 ? -9.908 31.286 14.192 1.00 93.81 133 LYS A N 1
ATOM 1077 C CA . LYS A 1 133 ? -11.365 31.332 13.981 1.00 93.81 133 LYS A CA 1
ATOM 1078 C C . LYS A 1 133 ? -11.888 30.163 13.142 1.00 93.81 133 LYS A C 1
ATOM 1080 O O . LYS A 1 133 ? -13.039 29.768 13.337 1.00 93.81 133 LYS A O 1
ATOM 1085 N N . ILE A 1 134 ? -11.091 29.587 12.237 1.00 93.38 134 ILE A N 1
ATOM 1086 C CA . ILE A 1 134 ? -11.538 28.507 11.337 1.00 93.38 134 ILE A CA 1
ATOM 1087 C C . ILE A 1 134 ? -11.916 27.266 12.148 1.00 93.38 134 ILE A C 1
ATOM 1089 O O . ILE A 1 134 ? -11.076 26.690 12.832 1.00 93.38 134 ILE A O 1
ATOM 1093 N N . LYS A 1 135 ? -13.181 26.834 12.095 1.00 90.50 135 LYS A N 1
ATOM 1094 C CA . LYS A 1 135 ? -13.673 25.699 12.899 1.00 90.50 135 LYS A CA 1
ATOM 1095 C C . LYS A 1 135 ? -13.293 24.326 12.352 1.00 90.50 135 LYS A C 1
ATOM 1097 O O . LYS A 1 135 ? -13.250 23.384 13.139 1.00 90.50 135 LYS A O 1
ATOM 1102 N N . ALA A 1 136 ? -13.058 24.219 11.047 1.00 91.31 136 ALA A N 1
ATOM 1103 C CA . ALA A 1 136 ? -12.785 22.951 10.387 1.00 91.31 136 ALA A CA 1
ATOM 1104 C C . ALA A 1 136 ? -11.542 22.269 10.989 1.00 91.31 136 ALA A C 1
ATOM 1106 O O . ALA A 1 136 ? -10.488 22.906 11.056 1.00 91.31 136 ALA A O 1
ATOM 1107 N N . PRO A 1 137 ? -11.642 20.999 11.423 1.00 86.44 137 PRO A N 1
ATOM 1108 C CA . PRO A 1 137 ? -10.488 20.252 11.898 1.00 86.44 137 PRO A CA 1
ATOM 1109 C C . PRO A 1 137 ? -9.524 19.924 10.755 1.00 86.44 137 PRO A C 1
ATOM 1111 O O . PRO A 1 137 ? -8.332 20.165 10.904 1.00 86.44 137 PRO A O 1
ATOM 1114 N N . SER A 1 138 ? -10.001 19.434 9.603 1.00 91.19 138 SER A N 1
ATOM 1115 C CA . SER A 1 138 ? -9.123 19.196 8.453 1.00 91.19 138 SER A CA 1
ATOM 1116 C C . SER A 1 138 ? -8.771 20.518 7.773 1.00 91.19 138 SER A C 1
ATOM 1118 O O . SER A 1 138 ? -9.650 21.272 7.349 1.00 91.19 138 SER A O 1
ATOM 1120 N N . LEU A 1 139 ? -7.475 20.793 7.651 1.00 94.56 139 LEU A N 1
ATOM 1121 C CA . LEU A 1 139 ? -6.980 22.093 7.227 1.00 94.56 139 LEU A CA 1
ATOM 1122 C C . LEU A 1 139 ? -5.767 21.952 6.310 1.00 94.56 139 LEU A C 1
ATOM 1124 O O . LEU A 1 139 ? -4.794 21.298 6.671 1.00 94.56 139 LEU A O 1
ATOM 1128 N N . ILE A 1 140 ? -5.813 22.589 5.142 1.00 93.81 140 ILE A N 1
ATOM 1129 C CA . ILE A 1 140 ? -4.649 22.760 4.262 1.00 93.81 140 ILE A CA 1
ATOM 1130 C C . ILE A 1 140 ? -4.486 24.248 3.979 1.00 93.81 140 ILE A C 1
ATOM 1132 O O . ILE A 1 140 ? -5.343 24.852 3.328 1.00 93.81 140 ILE A O 1
ATOM 1136 N N . VAL A 1 141 ? -3.405 24.836 4.487 1.00 92.06 141 VAL A N 1
ATOM 1137 C CA . VAL A 1 141 ? -3.111 26.271 4.385 1.00 92.06 141 VAL A CA 1
ATOM 1138 C C . VAL A 1 141 ? -1.636 26.457 4.058 1.00 92.06 141 VAL A C 1
ATOM 1140 O O . VAL A 1 141 ? -0.764 25.899 4.717 1.00 92.06 141 VAL A O 1
ATOM 1143 N N . PHE A 1 142 ? -1.335 27.299 3.079 1.00 88.31 142 PHE A N 1
ATOM 1144 C CA . PHE A 1 142 ? 0.033 27.696 2.779 1.00 88.31 142 PHE A CA 1
ATOM 1145 C C . PHE A 1 142 ? 0.150 29.206 2.966 1.00 88.31 142 PHE A C 1
ATOM 1147 O O . PHE A 1 142 ? -0.694 29.932 2.468 1.00 88.31 142 PHE A O 1
ATOM 1154 N N . SER A 1 143 ? 1.154 29.687 3.689 1.00 83.25 143 SER A N 1
ATOM 1155 C CA . SER A 1 143 ? 1.476 31.107 3.870 1.00 83.25 143 SER A CA 1
ATOM 1156 C C . SER A 1 143 ? 2.948 31.303 3.517 1.00 83.25 143 SER A C 1
ATOM 1158 O O . SER A 1 143 ? 3.824 30.625 4.057 1.00 83.25 143 SER A O 1
ATOM 1160 N N . ALA A 1 144 ? 3.226 32.193 2.564 1.00 67.69 144 ALA A N 1
ATOM 1161 C CA . ALA A 1 144 ? 4.589 32.501 2.121 1.00 67.69 144 ALA A CA 1
ATOM 1162 C C . ALA A 1 144 ? 5.126 33.828 2.682 1.00 67.69 144 ALA A C 1
ATOM 1164 O O . ALA A 1 144 ? 6.309 34.122 2.534 1.00 67.69 144 ALA A O 1
ATOM 1165 N N . ASP A 1 145 ? 4.279 34.632 3.322 1.00 70.38 145 ASP A N 1
ATOM 1166 C CA . ASP A 1 145 ? 4.553 36.018 3.717 1.00 70.38 145 ASP A CA 1
ATOM 1167 C C . ASP A 1 145 ? 4.863 36.191 5.215 1.00 70.38 145 ASP A C 1
ATOM 1169 O O . ASP A 1 145 ? 5.106 37.304 5.674 1.00 70.38 145 ASP A O 1
ATOM 1173 N N . GLY A 1 146 ? 4.901 35.096 5.983 1.00 67.38 146 GLY A N 1
ATOM 1174 C CA . GLY A 1 146 ? 5.181 35.138 7.422 1.00 67.38 146 GLY A CA 1
ATOM 1175 C C . GLY A 1 146 ? 4.024 35.678 8.265 1.00 67.38 146 GLY A C 1
ATOM 1176 O O . GLY A 1 146 ? 4.247 36.085 9.404 1.00 67.38 146 GLY A O 1
ATOM 1177 N N . THR A 1 147 ? 2.801 35.684 7.726 1.00 83.69 147 THR A N 1
ATOM 1178 C CA . THR A 1 147 ? 1.587 36.060 8.473 1.00 83.69 147 THR A CA 1
ATOM 1179 C C . THR A 1 147 ? 1.163 35.017 9.503 1.00 83.69 147 THR A C 1
ATOM 1181 O O . THR A 1 147 ? 0.577 35.384 10.523 1.00 83.69 147 THR A O 1
ATOM 1184 N N . ILE A 1 148 ? 1.505 33.746 9.269 1.00 89.44 148 ILE A N 1
ATOM 1185 C CA . ILE A 1 148 ? 1.389 32.676 10.261 1.00 89.44 148 ILE A CA 1
ATOM 1186 C C . ILE A 1 148 ? 2.694 32.593 11.050 1.00 89.44 148 ILE A C 1
ATOM 1188 O O . ILE A 1 148 ? 3.756 32.321 10.481 1.00 89.44 148 ILE A O 1
ATOM 1192 N N . THR A 1 149 ? 2.614 32.793 12.364 1.00 89.69 149 THR A N 1
ATOM 1193 C CA . THR A 1 149 ? 3.766 32.618 13.255 1.00 89.69 149 THR A CA 1
ATOM 1194 C C . THR A 1 149 ? 3.913 31.159 13.686 1.00 89.69 149 THR A C 1
ATOM 1196 O O . THR A 1 149 ? 2.981 30.360 13.592 1.00 89.69 149 THR A O 1
ATOM 1199 N N . GLU A 1 150 ? 5.070 30.801 14.249 1.00 88.56 150 GLU A N 1
ATOM 1200 C CA . GLU A 1 150 ? 5.249 29.513 14.935 1.00 88.56 150 GLU A CA 1
ATOM 1201 C C . GLU A 1 150 ? 4.167 29.272 16.004 1.00 88.56 150 GLU A C 1
ATOM 1203 O O . GLU A 1 150 ? 3.657 28.159 16.144 1.00 88.56 150 GLU A O 1
ATOM 1208 N N . GLY A 1 151 ? 3.794 30.318 16.750 1.00 89.38 151 GLY A N 1
ATOM 1209 C CA . GLY A 1 151 ? 2.755 30.236 17.773 1.00 89.38 151 GLY A CA 1
ATOM 1210 C C . GLY A 1 151 ? 1.393 29.886 17.179 1.00 89.38 151 GLY A C 1
ATOM 1211 O O . GLY A 1 151 ? 0.722 28.984 17.688 1.00 89.38 151 GLY A O 1
ATOM 1212 N N . GLY A 1 152 ? 1.022 30.542 16.076 1.00 91.19 152 GLY A N 1
ATOM 1213 C CA . GLY A 1 152 ? -0.203 30.248 15.335 1.00 91.19 152 GLY A CA 1
ATOM 1214 C C . GLY A 1 152 ? -0.209 28.843 14.742 1.00 91.19 152 GLY A C 1
ATOM 1215 O O . GLY A 1 152 ? -1.186 28.112 14.908 1.00 91.19 152 GLY A O 1
ATOM 1216 N N . ALA A 1 153 ? 0.901 28.422 14.130 1.00 91.25 153 ALA A N 1
ATOM 1217 C CA . ALA A 1 153 ? 1.054 27.072 13.592 1.00 91.25 153 ALA A CA 1
ATOM 1218 C C . ALA A 1 153 ? 0.892 26.001 14.682 1.00 91.25 153 ALA A C 1
ATOM 1220 O O . ALA A 1 153 ? 0.158 25.025 14.498 1.00 91.25 153 ALA A O 1
ATOM 1221 N N . ARG A 1 154 ? 1.514 26.208 15.850 1.00 91.31 154 ARG A N 1
ATOM 1222 C CA . ARG A 1 154 ? 1.407 25.303 17.000 1.00 91.31 154 ARG A CA 1
ATOM 1223 C C . ARG A 1 154 ? -0.022 25.197 17.528 1.00 91.31 154 ARG A C 1
ATOM 1225 O O . ARG A 1 154 ? -0.498 24.084 17.755 1.00 91.31 154 ARG A O 1
ATOM 1232 N N . GLU A 1 155 ? -0.722 26.316 17.726 1.00 91.62 155 GLU A N 1
ATOM 1233 C CA . GLU A 1 155 ? -2.110 26.272 18.209 1.00 91.62 155 GLU A CA 1
ATOM 1234 C C . GLU A 1 155 ? -3.062 25.669 17.168 1.00 91.62 155 GLU A C 1
ATOM 1236 O O . GLU A 1 155 ? -3.934 24.876 17.530 1.00 91.62 155 GLU A O 1
ATOM 1241 N N . ALA A 1 156 ? -2.864 25.944 15.876 1.00 91.75 156 ALA A N 1
ATOM 1242 C CA . ALA A 1 156 ? -3.639 25.316 14.809 1.00 91.75 156 ALA A CA 1
ATOM 1243 C C . ALA A 1 156 ? -3.424 23.794 14.760 1.00 91.75 156 ALA A C 1
ATOM 1245 O O . ALA A 1 156 ? -4.391 23.034 14.668 1.00 91.75 156 ALA A O 1
ATOM 1246 N N . PHE A 1 157 ? -2.178 23.331 14.892 1.00 92.69 157 PHE A N 1
ATOM 1247 C CA . PHE A 1 157 ? -1.863 21.904 14.923 1.00 92.69 157 PHE A CA 1
ATOM 1248 C C . PHE A 1 157 ? -2.435 21.206 16.166 1.00 92.69 157 PHE A C 1
ATOM 1250 O O . PHE A 1 157 ? -3.024 20.127 16.076 1.00 92.69 157 PHE A O 1
ATOM 1257 N N . LYS A 1 158 ? -2.347 21.849 17.333 1.00 90.56 158 LYS A N 1
ATOM 1258 C CA . LYS A 1 158 ? -2.997 21.376 18.561 1.00 90.56 158 LYS A CA 1
ATOM 1259 C C . LYS A 1 158 ? -4.511 21.281 18.395 1.00 90.56 158 LYS A C 1
ATOM 1261 O O . LYS A 1 158 ? -5.093 20.250 18.725 1.00 90.56 158 LYS A O 1
ATOM 1266 N N . LYS A 1 159 ? -5.150 22.307 17.828 1.00 90.00 159 LYS A N 1
ATOM 1267 C CA . LYS A 1 159 ? -6.587 22.299 17.531 1.00 90.00 159 LYS A CA 1
ATOM 1268 C C . LYS A 1 159 ? -6.961 21.149 16.597 1.00 90.00 159 LYS A C 1
ATOM 1270 O O . LYS A 1 159 ? -7.970 20.488 16.842 1.00 90.00 159 LYS A O 1
ATOM 1275 N N . TYR A 1 160 ? -6.152 20.873 15.575 1.00 90.44 160 TYR A N 1
ATOM 1276 C CA . TYR A 1 160 ? -6.328 19.700 14.722 1.00 90.44 160 TYR A CA 1
ATOM 1277 C C . TYR A 1 160 ? -6.274 18.399 15.530 1.00 90.44 160 TYR A C 1
ATOM 1279 O O . TYR A 1 160 ? -7.201 17.598 15.457 1.00 90.44 160 TYR A O 1
ATOM 1287 N N . LEU A 1 161 ? -5.255 18.186 16.364 1.00 86.88 161 LEU A N 1
ATOM 1288 C CA . LEU A 1 161 ? -5.157 16.967 17.177 1.00 86.88 161 LEU A CA 1
ATOM 1289 C C . LEU A 1 161 ? -6.314 16.811 18.171 1.00 86.88 161 LEU A C 1
ATOM 1291 O O . LEU A 1 161 ? -6.751 15.690 18.425 1.00 86.88 161 LEU A O 1
ATOM 1295 N N . GLU A 1 162 ? -6.839 17.912 18.706 1.00 86.00 162 GLU A N 1
ATOM 1296 C CA . GLU A 1 162 ? -7.970 17.899 19.638 1.00 86.00 162 GLU A CA 1
ATOM 1297 C C . GLU A 1 162 ? -9.323 17.626 18.963 1.00 86.00 162 GLU A C 1
ATOM 1299 O O . GLU A 1 162 ? -10.246 17.154 19.628 1.00 86.00 162 GLU A O 1
ATOM 1304 N N . ASN A 1 163 ? -9.476 17.937 17.672 1.00 84.88 163 ASN A N 1
ATOM 1305 C CA . ASN A 1 163 ? -10.777 17.917 16.988 1.00 84.88 163 ASN A CA 1
ATOM 1306 C C . ASN A 1 163 ? -10.806 17.045 15.722 1.00 84.88 163 ASN A C 1
ATOM 1308 O O . ASN A 1 163 ? -11.851 16.944 15.088 1.00 84.88 163 ASN A O 1
ATOM 1312 N N . SER A 1 164 ? -9.705 16.411 15.335 1.00 81.56 164 SER A N 1
ATOM 1313 C CA . SER A 1 164 ? -9.643 15.568 14.136 1.00 81.56 164 SER A CA 1
ATOM 1314 C C . SER A 1 164 ? -10.418 14.264 14.288 1.00 81.56 164 SER A C 1
ATOM 1316 O O . SER A 1 164 ? -10.546 13.705 15.379 1.00 81.56 164 SER A O 1
ATOM 1318 N N . GLN A 1 165 ? -10.922 13.772 13.165 1.00 76.62 165 GLN A N 1
ATOM 1319 C CA . GLN A 1 165 ? -11.494 12.446 12.986 1.00 76.62 165 GLN A CA 1
ATOM 1320 C C . GLN A 1 165 ? -10.587 11.589 12.098 1.00 76.62 165 GLN A C 1
ATOM 1322 O O . GLN A 1 165 ? -9.625 12.066 11.493 1.00 76.62 165 GLN A O 1
ATOM 1327 N N . TYR A 1 166 ? -10.893 10.293 12.015 1.00 67.50 166 TYR A N 1
ATOM 1328 C CA . TYR A 1 166 ? -10.188 9.401 11.101 1.00 67.50 166 TYR A CA 1
ATOM 1329 C C . TYR A 1 166 ? -10.341 9.883 9.648 1.00 67.50 166 TYR A C 1
ATOM 1331 O O . TYR A 1 166 ? -11.458 10.082 9.173 1.00 67.50 166 TYR A O 1
ATOM 1339 N N . GLY A 1 167 ? -9.217 10.042 8.945 1.00 70.75 167 GLY A N 1
ATOM 1340 C CA . GLY A 1 167 ? -9.173 10.517 7.559 1.00 70.75 167 GLY A CA 1
ATOM 1341 C C . GLY A 1 167 ? -9.059 12.037 7.396 1.00 70.75 167 GLY A C 1
ATOM 1342 O O . GLY A 1 167 ? -8.868 12.496 6.267 1.00 70.75 167 GLY A O 1
ATOM 1343 N N . ASP A 1 168 ? -9.127 12.813 8.483 1.00 81.75 168 ASP A N 1
ATOM 1344 C CA . ASP A 1 168 ? -8.795 14.236 8.425 1.00 81.75 168 ASP A CA 1
ATOM 1345 C C . ASP A 1 168 ? -7.308 14.429 8.101 1.00 81.75 168 ASP A C 1
ATOM 1347 O O . ASP A 1 168 ? -6.454 13.602 8.422 1.00 81.75 168 ASP A O 1
ATOM 1351 N N . ARG A 1 169 ? -7.005 15.545 7.437 1.00 87.38 169 ARG A N 1
ATOM 1352 C CA . ARG A 1 169 ? -5.647 15.920 7.031 1.00 87.38 169 ARG A CA 1
ATOM 1353 C C . ARG A 1 169 ? -5.331 17.326 7.517 1.00 87.38 169 ARG A C 1
ATOM 1355 O O . ARG A 1 169 ? -6.180 18.211 7.384 1.00 87.38 169 ARG A O 1
ATOM 1362 N N . PHE A 1 170 ? -4.119 17.513 8.028 1.00 92.69 170 PHE A N 1
ATOM 1363 C CA . PHE A 1 170 ? -3.555 18.808 8.393 1.00 92.69 170 PHE A CA 1
ATOM 1364 C C . PHE A 1 170 ? -2.269 19.040 7.609 1.00 92.69 170 PHE A C 1
ATOM 1366 O O . PHE A 1 170 ? -1.341 18.241 7.708 1.00 92.69 170 PHE A O 1
ATOM 1373 N N . GLU A 1 171 ? -2.218 20.125 6.844 1.00 93.25 171 GLU A N 1
ATOM 1374 C CA . GLU A 1 171 ? -1.020 20.567 6.137 1.00 93.25 171 GLU A CA 1
ATOM 1375 C C . GLU A 1 171 ? -0.853 22.066 6.284 1.00 93.25 171 GLU A C 1
ATOM 1377 O O . GLU A 1 171 ? -1.794 22.839 6.078 1.0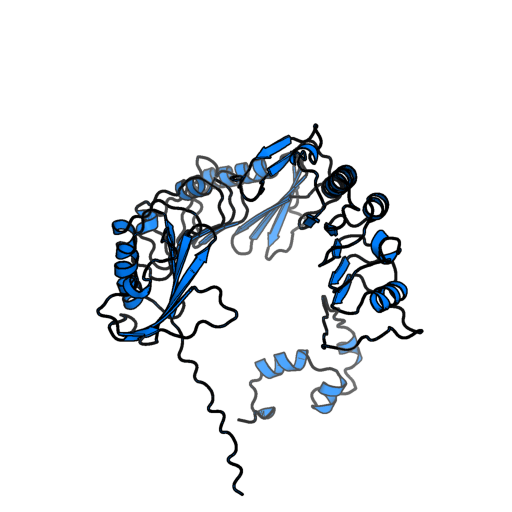0 93.25 171 GLU A O 1
ATOM 1382 N N . MET A 1 172 ? 0.368 22.469 6.615 1.00 90.81 172 MET A N 1
ATOM 1383 C CA . MET A 1 172 ? 0.700 23.866 6.795 1.00 90.81 172 MET A CA 1
ATOM 1384 C C . MET A 1 172 ? 2.076 24.175 6.227 1.00 90.81 172 MET A C 1
ATOM 1386 O O . MET A 1 172 ? 3.036 23.453 6.486 1.00 90.81 172 MET A O 1
ATOM 1390 N N . LYS A 1 173 ? 2.172 25.280 5.492 1.00 89.69 173 LYS A N 1
ATOM 1391 C CA . LYS A 1 173 ? 3.442 25.905 5.108 1.00 89.69 173 LYS A CA 1
ATOM 1392 C C . LYS A 1 173 ? 3.453 27.314 5.674 1.00 89.69 173 LYS A C 1
ATOM 1394 O O . LYS A 1 173 ? 2.478 28.036 5.493 1.00 89.69 173 LYS A O 1
ATOM 1399 N N . PHE A 1 174 ? 4.528 27.681 6.354 1.00 88.19 174 PHE A N 1
ATOM 1400 C CA . PHE A 1 174 ? 4.715 29.002 6.943 1.00 88.19 174 PHE A CA 1
ATOM 1401 C C . PHE A 1 174 ? 6.209 29.327 7.004 1.00 88.19 174 PHE A C 1
ATOM 1403 O O . PHE A 1 174 ? 7.056 28.432 6.923 1.00 88.19 174 PHE A O 1
ATOM 1410 N N . SER A 1 175 ? 6.533 30.611 7.112 1.00 83.31 175 SER A N 1
ATOM 1411 C CA . SER A 1 175 ? 7.918 31.073 7.198 1.00 83.31 175 SER A CA 1
ATOM 1412 C C . SER A 1 175 ? 8.486 30.801 8.589 1.00 83.31 175 SER A C 1
ATOM 1414 O O . SER A 1 175 ? 7.916 31.228 9.591 1.00 83.31 175 SER A O 1
ATOM 1416 N N . ILE A 1 176 ? 9.636 30.129 8.649 1.00 81.94 176 ILE A N 1
ATOM 1417 C CA . ILE A 1 176 ? 10.347 29.825 9.896 1.00 81.94 176 ILE A CA 1
ATOM 1418 C C . ILE A 1 176 ? 11.662 30.616 9.988 1.00 81.94 176 ILE A C 1
ATOM 1420 O O . ILE A 1 176 ? 12.335 30.806 8.971 1.00 81.94 176 ILE A O 1
ATOM 1424 N N . PRO A 1 177 ? 12.061 31.097 11.181 1.00 79.88 177 PRO A N 1
ATOM 1425 C CA . PRO A 1 177 ? 13.379 31.695 11.371 1.00 79.88 177 PRO A CA 1
ATOM 1426 C C . PRO A 1 177 ? 14.491 30.630 11.281 1.00 79.88 177 PRO A C 1
ATOM 1428 O O . PRO A 1 177 ? 14.244 29.462 11.574 1.00 79.88 177 PRO A O 1
ATOM 1431 N N . PRO A 1 178 ? 15.750 31.008 10.978 1.00 78.69 178 PRO A N 1
ATOM 1432 C CA . PRO A 1 178 ? 16.873 30.061 10.915 1.00 78.69 178 PRO A CA 1
ATOM 1433 C C . PRO A 1 178 ? 17.144 29.285 12.214 1.00 78.69 178 PRO A C 1
ATOM 1435 O O . PRO A 1 178 ? 17.795 28.248 12.187 1.00 78.69 178 PRO A O 1
ATOM 1438 N N . SER A 1 179 ? 16.678 29.796 13.356 1.00 80.75 179 SER A N 1
ATOM 1439 C CA . SER A 1 179 ? 16.800 29.165 14.675 1.00 80.75 179 SER A CA 1
ATOM 1440 C C . SER A 1 179 ? 15.623 28.253 15.035 1.00 80.75 179 SER A C 1
ATOM 1442 O O . SER A 1 179 ? 15.533 27.819 16.181 1.00 80.75 179 SER A O 1
ATOM 1444 N N . PHE A 1 180 ? 14.684 28.035 14.114 1.00 83.38 180 PHE A N 1
ATOM 1445 C CA . PHE A 1 180 ? 13.487 27.247 14.367 1.00 83.38 180 PHE A CA 1
ATOM 1446 C C . PHE A 1 180 ? 13.832 25.787 14.649 1.00 83.38 180 PHE A C 1
ATOM 1448 O O . PHE A 1 180 ? 14.555 25.144 13.889 1.00 83.38 180 PHE A O 1
ATOM 1455 N N . ASN A 1 181 ? 13.267 25.260 15.730 1.00 86.62 181 ASN A N 1
ATOM 1456 C CA . ASN A 1 181 ? 13.313 23.848 16.050 1.00 86.62 181 ASN A CA 1
ATOM 1457 C C . ASN A 1 181 ? 11.911 23.273 15.861 1.00 86.62 181 ASN A C 1
ATOM 1459 O O . ASN A 1 181 ? 10.985 23.603 16.595 1.00 86.62 181 ASN A O 1
ATOM 1463 N N . HIS A 1 182 ? 11.750 22.374 14.896 1.00 86.62 182 HIS A N 1
ATOM 1464 C CA . HIS A 1 182 ? 10.463 21.746 14.588 1.00 86.62 182 HIS A CA 1
ATOM 1465 C C . HIS A 1 182 ? 9.862 20.974 15.769 1.00 86.62 182 HIS A C 1
ATOM 1467 O O . HIS A 1 182 ? 8.652 20.757 15.793 1.00 86.62 182 HIS A O 1
ATOM 1473 N N . LEU A 1 183 ? 10.666 20.588 16.768 1.00 88.25 183 LEU A N 1
ATOM 1474 C CA . LEU A 1 183 ? 10.156 19.981 17.997 1.00 88.25 183 LEU A CA 1
ATOM 1475 C C . LEU A 1 183 ? 9.309 20.947 18.840 1.00 88.25 183 LEU A C 1
ATOM 1477 O O . LEU A 1 183 ? 8.458 20.481 19.596 1.00 88.25 183 LEU A O 1
ATOM 1481 N N . ASP A 1 184 ? 9.486 22.262 18.686 1.00 88.44 184 ASP A N 1
ATOM 1482 C CA . ASP A 1 184 ? 8.737 23.281 19.433 1.00 88.44 184 ASP A CA 1
ATOM 1483 C C . ASP A 1 184 ? 7.262 23.380 18.993 1.00 88.44 184 ASP A C 1
ATOM 1485 O O . ASP A 1 184 ? 6.428 23.942 19.714 1.00 88.44 184 ASP A O 1
ATOM 1489 N N . LEU A 1 185 ? 6.906 22.758 17.858 1.00 89.00 185 LEU A N 1
ATOM 1490 C CA . LEU A 1 185 ? 5.517 22.564 17.425 1.00 89.00 185 LEU A CA 1
ATOM 1491 C C . LEU A 1 185 ? 4.766 21.539 18.280 1.00 89.00 185 LEU A C 1
ATOM 1493 O O . LEU A 1 185 ? 3.534 21.571 18.340 1.00 89.00 185 LEU A O 1
ATOM 1497 N N . PHE A 1 186 ? 5.474 20.616 18.934 1.00 90.44 186 PHE A N 1
ATOM 1498 C CA . PHE A 1 186 ? 4.848 19.612 19.783 1.00 90.44 186 PHE A CA 1
ATOM 1499 C C . PHE A 1 186 ? 4.663 20.154 21.196 1.00 90.44 186 PHE A C 1
ATOM 1501 O O . PHE A 1 186 ? 5.569 20.735 21.796 1.00 90.44 186 PHE A O 1
ATOM 1508 N N . ASN A 1 187 ? 3.486 19.928 21.780 1.00 86.12 187 ASN A N 1
ATOM 1509 C CA . ASN A 1 187 ? 3.308 20.235 23.192 1.00 86.12 187 ASN A CA 1
ATOM 1510 C C . ASN A 1 187 ? 4.228 19.336 24.033 1.00 86.12 187 ASN A C 1
ATOM 1512 O O . ASN A 1 187 ? 4.348 18.139 23.784 1.00 86.12 187 ASN A O 1
ATOM 1516 N N . LYS A 1 188 ? 4.846 19.904 25.072 1.00 86.81 188 LYS A N 1
ATOM 1517 C CA . LYS A 1 188 ? 5.787 19.202 25.959 1.00 86.81 188 LYS A CA 1
ATOM 1518 C C . LYS A 1 188 ? 5.176 17.999 26.678 1.00 86.81 188 LYS A C 1
ATOM 1520 O O . LYS A 1 188 ? 5.912 17.137 27.144 1.00 86.81 188 LYS A O 1
ATOM 1525 N N . ASN A 1 189 ? 3.852 17.957 26.817 1.00 86.69 189 ASN A N 1
ATOM 1526 C CA . ASN A 1 189 ? 3.144 16.827 27.413 1.00 86.69 189 ASN A CA 1
ATOM 1527 C C . ASN A 1 189 ? 2.839 15.694 26.414 1.00 86.69 189 ASN A C 1
ATOM 1529 O O . ASN A 1 189 ? 2.362 14.641 26.836 1.00 86.69 189 ASN A O 1
ATOM 1533 N N . TRP A 1 190 ? 3.087 15.889 25.116 1.00 88.56 190 TRP A N 1
ATOM 1534 C CA . TRP A 1 190 ? 2.865 14.869 24.097 1.00 88.56 190 TRP A CA 1
ATOM 1535 C C . TRP A 1 190 ? 4.014 13.870 24.061 1.00 88.56 190 TRP A C 1
ATOM 1537 O O . TRP A 1 190 ? 5.188 14.224 24.148 1.00 88.56 190 TRP A O 1
ATOM 1547 N N . VAL A 1 191 ? 3.667 12.598 23.884 1.00 84.75 191 VAL A N 1
ATOM 1548 C CA . VAL A 1 191 ? 4.645 11.538 23.648 1.00 84.75 191 VAL A CA 1
ATOM 1549 C C . VAL A 1 191 ? 4.842 11.413 22.148 1.00 84.75 191 VAL A C 1
ATOM 1551 O O . VAL A 1 191 ? 3.972 10.905 21.439 1.00 84.75 191 VAL A O 1
ATOM 1554 N N . VAL A 1 192 ? 5.992 11.885 21.679 1.00 86.81 192 VAL A N 1
ATOM 1555 C CA . VAL A 1 192 ? 6.362 11.921 20.263 1.00 86.81 192 VAL A CA 1
ATOM 1556 C C . VAL A 1 192 ? 7.496 10.932 20.016 1.00 86.81 192 VAL A C 1
ATOM 1558 O O . VAL A 1 192 ? 8.519 10.960 20.698 1.00 86.81 192 VAL A O 1
ATOM 1561 N N . LYS A 1 193 ? 7.316 10.040 19.042 1.00 84.69 193 LYS A N 1
ATOM 1562 C CA . LYS A 1 193 ? 8.321 9.065 18.610 1.00 84.69 193 LYS A CA 1
ATOM 1563 C C . LYS A 1 193 ? 8.773 9.388 17.196 1.00 84.69 193 LYS A C 1
ATOM 1565 O O . LYS A 1 193 ? 7.947 9.680 16.343 1.00 84.69 193 LYS A O 1
ATOM 1570 N N . LYS A 1 194 ? 10.073 9.307 16.932 1.00 83.38 194 LYS A N 1
ATOM 1571 C CA . LYS A 1 194 ? 10.615 9.398 15.572 1.00 83.38 194 LYS A CA 1
ATOM 1572 C C . LYS A 1 194 ? 10.327 8.094 14.820 1.00 83.38 194 LYS A C 1
ATOM 1574 O O . LYS A 1 194 ? 10.541 7.027 15.392 1.00 83.38 194 LYS A O 1
ATOM 1579 N N . THR A 1 195 ? 9.850 8.170 13.577 1.00 77.88 195 THR A N 1
ATOM 1580 C CA . THR A 1 195 ? 9.359 6.990 12.829 1.00 77.88 195 THR A CA 1
ATOM 1581 C C . THR A 1 195 ? 9.928 6.820 11.422 1.00 77.88 195 THR A C 1
ATOM 1583 O O . THR A 1 195 ? 9.618 5.830 10.764 1.00 77.88 195 THR A O 1
ATOM 1586 N N . GLY A 1 196 ? 10.824 7.707 10.985 1.00 72.44 196 GLY A N 1
ATOM 1587 C CA . GLY A 1 196 ? 11.533 7.590 9.709 1.00 72.44 196 GLY A CA 1
ATOM 1588 C C . GLY A 1 196 ? 12.968 8.121 9.772 1.00 72.44 196 GLY A C 1
ATOM 1589 O O . GLY A 1 196 ? 13.344 8.764 10.764 1.00 72.44 196 GLY A O 1
ATOM 1590 N N . PRO A 1 197 ? 13.796 7.834 8.749 1.00 68.81 197 PRO A N 1
ATOM 1591 C CA . PRO A 1 197 ? 15.051 8.551 8.563 1.00 68.81 197 PRO A CA 1
ATOM 1592 C C . PRO A 1 197 ? 14.721 10.037 8.390 1.00 68.81 197 PRO A C 1
ATOM 1594 O O . PRO A 1 197 ? 13.794 10.371 7.664 1.00 68.81 197 PRO A O 1
ATOM 1597 N N . ASN A 1 198 ? 15.432 10.914 9.098 1.00 69.56 198 ASN A N 1
ATOM 1598 C CA . ASN A 1 198 ? 15.339 12.332 8.768 1.00 69.56 198 ASN A CA 1
ATOM 1599 C C . ASN A 1 198 ? 16.278 12.567 7.598 1.00 69.56 198 ASN A C 1
ATOM 1601 O O . ASN A 1 198 ? 17.418 12.090 7.642 1.00 69.56 198 ASN A O 1
ATOM 1605 N N . ASP A 1 199 ? 15.826 13.328 6.618 1.00 68.88 199 ASP A N 1
ATOM 1606 C CA . ASP A 1 199 ? 16.747 13.976 5.707 1.00 68.88 199 ASP A CA 1
ATOM 1607 C C . ASP A 1 199 ? 17.074 15.350 6.291 1.00 68.88 199 ASP A C 1
ATOM 1609 O O . ASP A 1 199 ? 16.399 16.341 6.024 1.00 68.88 199 ASP A O 1
ATOM 1613 N N . ASP A 1 200 ? 18.109 15.412 7.131 1.00 65.25 200 ASP A N 1
ATOM 1614 C CA . ASP A 1 200 ? 18.559 16.679 7.717 1.00 65.25 200 ASP A CA 1
ATOM 1615 C C . ASP A 1 200 ? 19.129 17.635 6.636 1.00 65.25 200 ASP A C 1
ATOM 1617 O O . ASP A 1 200 ? 19.308 18.823 6.906 1.00 65.25 200 ASP A O 1
ATOM 1621 N N . THR A 1 201 ? 19.409 17.145 5.414 1.00 65.81 201 THR A N 1
ATOM 1622 C CA . THR A 1 201 ? 19.859 17.974 4.282 1.00 65.81 201 THR A CA 1
ATOM 1623 C C . THR A 1 201 ? 18.700 18.626 3.532 1.00 65.81 201 THR A C 1
ATOM 1625 O O . THR A 1 2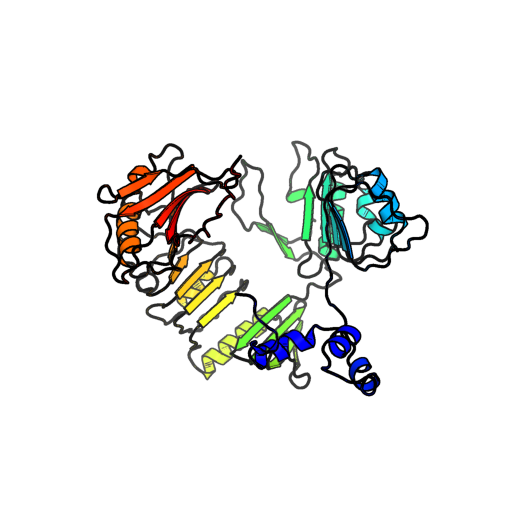01 ? 18.831 19.779 3.118 1.00 65.81 201 THR A O 1
ATOM 1628 N N . GLU A 1 202 ? 17.561 17.940 3.420 1.00 64.19 202 GLU A N 1
ATOM 1629 C CA . GLU A 1 202 ? 16.317 18.484 2.852 1.00 64.19 202 GLU A CA 1
ATOM 1630 C C . GLU A 1 202 ? 15.374 19.078 3.919 1.00 64.19 202 GLU A C 1
ATOM 1632 O O . GLU A 1 202 ? 14.407 19.762 3.585 1.00 64.19 202 GLU A O 1
ATOM 1637 N N . GLY A 1 203 ? 15.687 18.894 5.207 1.00 73.81 203 GLY A N 1
ATOM 1638 C CA . GLY A 1 203 ? 14.893 19.385 6.335 1.00 73.81 203 GLY A CA 1
ATOM 1639 C C . GLY A 1 203 ? 13.604 18.591 6.569 1.00 73.81 203 GLY A C 1
ATOM 1640 O O . GLY A 1 203 ? 12.631 19.152 7.077 1.00 73.81 203 GLY A O 1
ATOM 1641 N N . GLU A 1 204 ? 13.577 17.309 6.192 1.00 82.12 204 GLU A N 1
ATOM 1642 C CA . GLU A 1 204 ? 12.412 16.431 6.334 1.00 82.12 204 GLU A CA 1
ATOM 1643 C C . GLU A 1 204 ? 12.496 15.596 7.621 1.00 82.12 204 GLU A C 1
ATOM 1645 O O . GLU A 1 204 ? 13.476 14.889 7.877 1.00 82.12 204 GLU A O 1
ATOM 1650 N N . TYR A 1 205 ? 11.443 15.662 8.443 1.00 83.62 205 TYR A N 1
ATOM 1651 C CA . TYR A 1 205 ? 11.388 15.009 9.749 1.00 83.62 205 TYR A CA 1
ATOM 1652 C C . TYR A 1 205 ? 10.086 14.222 9.938 1.00 83.62 205 TYR A C 1
ATOM 1654 O O . TYR A 1 205 ? 8.992 14.769 9.791 1.00 83.62 205 TYR A O 1
ATOM 1662 N N . HIS A 1 206 ? 10.194 12.954 10.351 1.00 85.06 206 HIS A N 1
ATOM 1663 C CA . HIS A 1 206 ? 9.042 12.058 10.519 1.00 85.06 206 HIS A CA 1
ATOM 1664 C C . HIS A 1 206 ? 8.806 11.676 11.982 1.00 85.06 206 HIS A C 1
ATOM 1666 O O . HIS A 1 206 ? 9.651 11.043 12.631 1.00 85.06 206 HIS A O 1
ATOM 1672 N N . TYR A 1 207 ? 7.615 12.010 12.480 1.00 85.94 207 TYR A N 1
ATOM 1673 C CA . TYR A 1 207 ? 7.201 11.759 13.856 1.00 85.94 207 TYR A CA 1
ATOM 1674 C C . TYR A 1 207 ? 5.813 11.126 13.946 1.00 85.94 207 TYR A C 1
ATOM 1676 O O . TYR A 1 207 ? 4.922 11.408 13.149 1.00 85.94 207 TYR A O 1
ATOM 1684 N N . THR A 1 208 ? 5.612 10.340 14.999 1.00 83.25 208 THR A N 1
ATOM 1685 C CA . THR A 1 208 ? 4.325 9.781 15.409 1.00 83.25 208 THR A CA 1
ATOM 1686 C C . THR A 1 208 ? 4.014 10.223 16.834 1.00 83.25 208 THR A C 1
ATOM 1688 O O . THR A 1 208 ? 4.799 9.990 17.754 1.00 83.25 208 THR A O 1
ATOM 1691 N N . ILE A 1 209 ? 2.851 10.846 17.029 1.00 82.56 209 ILE A N 1
ATOM 1692 C CA . ILE A 1 209 ? 2.354 11.254 18.348 1.00 82.56 209 ILE A CA 1
ATOM 1693 C C . ILE A 1 209 ? 1.518 10.105 18.907 1.00 82.56 209 ILE A C 1
ATOM 1695 O O . ILE A 1 209 ? 0.462 9.783 18.369 1.00 82.56 209 ILE A O 1
ATOM 1699 N N . THR A 1 210 ? 1.992 9.461 19.971 1.00 73.81 210 THR A N 1
ATOM 1700 C CA . THR A 1 210 ? 1.364 8.238 20.495 1.00 73.81 210 THR A CA 1
ATOM 1701 C C . THR A 1 210 ? 0.438 8.478 21.682 1.00 73.81 210 THR A C 1
ATOM 1703 O O . THR A 1 210 ? -0.433 7.653 21.939 1.00 73.81 210 THR A O 1
ATOM 1706 N N . SER A 1 211 ? 0.628 9.566 22.434 1.00 71.69 211 SER A N 1
ATOM 1707 C CA . SER A 1 211 ? -0.213 9.914 23.590 1.00 71.69 211 SER A CA 1
ATOM 1708 C C . SER A 1 211 ? 0.047 11.347 24.081 1.00 71.69 211 SER A C 1
ATOM 1710 O O . SER A 1 211 ? 0.860 12.071 23.506 1.00 71.69 211 SER A O 1
ATOM 1712 N N . GLY A 1 212 ? -0.655 11.767 25.141 1.00 77.44 212 GLY A N 1
ATOM 1713 C CA . GLY A 1 212 ? -0.470 13.068 25.801 1.00 77.44 212 GLY A CA 1
ATOM 1714 C C . GLY A 1 212 ? -1.378 14.192 25.289 1.00 77.44 212 GLY A C 1
ATOM 1715 O O . GLY A 1 212 ? -1.351 15.295 25.831 1.00 77.44 212 GLY A O 1
ATOM 1716 N N . PHE A 1 213 ? -2.219 13.913 24.291 1.00 78.88 213 PHE A N 1
ATOM 1717 C CA . PHE A 1 213 ? -3.251 14.818 23.783 1.00 78.88 213 PHE A CA 1
ATOM 1718 C C . PHE A 1 213 ? -4.652 14.262 24.071 1.00 78.88 213 PHE A C 1
ATOM 1720 O O . PHE A 1 213 ? -4.824 13.055 24.233 1.00 78.88 213 PHE A O 1
ATOM 1727 N N . ASN A 1 214 ? -5.655 15.140 24.132 1.00 75.56 214 ASN A N 1
ATOM 1728 C CA . ASN A 1 214 ? -7.056 14.756 24.293 1.00 75.56 214 ASN A CA 1
ATOM 1729 C C . ASN A 1 214 ? -7.829 15.120 23.024 1.00 75.56 214 ASN A C 1
ATOM 1731 O O . ASN A 1 214 ? -8.057 16.297 22.754 1.00 75.56 214 ASN A O 1
ATOM 1735 N N . ASN A 1 215 ? -8.228 14.114 22.251 1.00 77.12 215 ASN A N 1
ATOM 1736 C CA . ASN A 1 215 ? -9.076 14.315 21.085 1.00 77.12 215 ASN A CA 1
ATOM 1737 C C . ASN A 1 215 ? -10.553 14.169 21.484 1.00 77.12 215 ASN A C 1
ATOM 1739 O O . ASN A 1 215 ? -11.000 13.090 21.878 1.00 77.12 215 ASN A O 1
ATOM 1743 N N . LYS A 1 216 ? -11.322 15.255 21.350 1.00 72.19 216 LYS A N 1
ATOM 1744 C CA . LYS A 1 216 ? -12.748 15.344 21.711 1.00 72.19 216 LYS A CA 1
ATOM 1745 C C . LYS A 1 216 ? -13.637 14.455 20.851 1.00 72.19 216 LYS A C 1
ATOM 1747 O O . LYS A 1 216 ? -14.650 13.959 21.336 1.00 72.19 216 LYS A O 1
ATOM 1752 N N . ASN A 1 217 ? -13.240 14.239 19.601 1.00 62.59 217 ASN A N 1
ATOM 1753 C CA . ASN A 1 217 ? -13.913 13.319 18.693 1.00 62.59 217 ASN A CA 1
ATOM 1754 C C . ASN A 1 217 ? -13.486 11.866 18.919 1.00 62.59 217 ASN A C 1
ATOM 1756 O O . ASN A 1 217 ? -14.052 10.980 18.287 1.00 62.59 217 ASN A O 1
ATOM 1760 N N . CYS A 1 218 ? -12.546 11.634 19.849 1.00 52.06 218 CYS A N 1
ATOM 1761 C CA . CYS A 1 218 ? -12.021 10.345 20.269 1.00 52.06 218 CYS A CA 1
ATOM 1762 C C . CYS A 1 218 ? -11.830 9.430 19.066 1.00 52.06 218 CYS A C 1
ATOM 1764 O O . CYS A 1 218 ? -12.693 8.583 18.837 1.00 52.06 218 CYS A O 1
ATOM 1766 N N . VAL A 1 219 ? -10.745 9.634 18.301 1.00 53.31 219 VAL A N 1
ATOM 1767 C CA . VAL A 1 219 ? -10.447 8.891 17.063 1.00 53.31 219 VAL A CA 1
ATOM 1768 C C . VAL A 1 219 ? -10.798 7.419 17.255 1.00 53.31 219 VAL A C 1
ATOM 1770 O O . VAL A 1 219 ? -10.097 6.665 17.931 1.00 53.31 219 VAL A O 1
ATOM 1773 N N . THR A 1 220 ? -11.955 7.043 16.716 1.00 56.62 220 THR A N 1
ATOM 1774 C CA . THR A 1 220 ? -12.503 5.704 16.856 1.00 56.62 220 THR A CA 1
ATOM 1775 C C . THR A 1 220 ? -11.820 4.898 15.787 1.00 56.62 220 THR A C 1
ATOM 1777 O O . THR A 1 220 ? -12.098 4.979 14.598 1.00 56.62 220 THR A O 1
ATOM 1780 N N . THR A 1 221 ? -10.819 4.181 16.227 1.00 67.00 221 THR A N 1
ATOM 1781 C CA . THR A 1 221 ? -10.037 3.279 15.400 1.00 67.00 221 THR A CA 1
ATOM 1782 C C . THR A 1 221 ? -10.794 1.973 15.243 1.00 67.00 221 THR A C 1
ATOM 1784 O O . THR A 1 221 ? -11.228 1.368 16.230 1.00 67.00 221 THR A O 1
ATOM 1787 N N . LEU A 1 222 ? -10.919 1.542 13.999 1.00 76.56 222 LEU A N 1
ATOM 1788 C CA . LEU A 1 222 ? -11.588 0.317 13.612 1.00 76.56 222 LEU A CA 1
ATOM 1789 C C . LEU A 1 222 ? -10.543 -0.701 13.159 1.00 76.56 222 LEU A C 1
ATOM 1791 O O . LEU A 1 222 ? -9.715 -0.398 12.304 1.00 76.56 222 LEU A O 1
ATOM 1795 N N . ILE A 1 223 ? -10.613 -1.914 13.701 1.00 80.00 223 ILE A N 1
ATOM 1796 C CA . ILE A 1 223 ? -9.925 -3.080 13.144 1.00 80.00 223 ILE A CA 1
ATOM 1797 C C . ILE A 1 223 ? -10.996 -4.014 12.596 1.00 80.00 223 ILE A C 1
ATOM 1799 O O . ILE A 1 223 ? -11.966 -4.317 13.290 1.00 80.00 223 ILE A O 1
ATOM 1803 N N . ARG A 1 224 ? -10.830 -4.463 11.355 1.00 82.44 224 ARG A N 1
ATOM 1804 C CA . ARG A 1 224 ? -11.780 -5.334 10.662 1.00 82.44 224 ARG A CA 1
ATOM 1805 C C . ARG A 1 224 ? -11.107 -6.665 10.338 1.00 82.44 224 ARG A C 1
ATOM 1807 O O . ARG A 1 224 ? -9.971 -6.674 9.872 1.00 82.44 224 ARG A O 1
ATOM 1814 N N . ILE A 1 225 ? -11.802 -7.771 10.591 1.00 80.38 225 ILE A N 1
ATOM 1815 C CA . ILE A 1 225 ? -11.426 -9.103 10.104 1.00 80.38 225 ILE A CA 1
ATOM 1816 C C . ILE A 1 225 ? -12.531 -9.578 9.173 1.00 80.38 225 ILE A C 1
ATOM 1818 O O . ILE A 1 225 ? -13.665 -9.751 9.618 1.00 80.38 225 ILE A O 1
ATOM 1822 N N . ASP A 1 226 ? -12.177 -9.819 7.917 1.00 79.25 226 ASP A N 1
ATOM 1823 C CA . ASP A 1 226 ? -13.068 -10.397 6.916 1.00 79.25 226 ASP A CA 1
ATOM 1824 C C . ASP A 1 226 ? -12.725 -11.865 6.678 1.00 79.25 226 ASP A C 1
ATOM 1826 O O . ASP A 1 226 ? -11.572 -12.219 6.422 1.00 79.25 226 ASP A O 1
ATOM 1830 N N . ILE A 1 227 ? -13.740 -12.721 6.769 1.00 79.06 227 ILE A N 1
ATOM 1831 C CA . ILE A 1 227 ? -13.674 -14.151 6.472 1.00 79.06 227 ILE A CA 1
ATOM 1832 C C . ILE A 1 227 ? -14.802 -14.447 5.487 1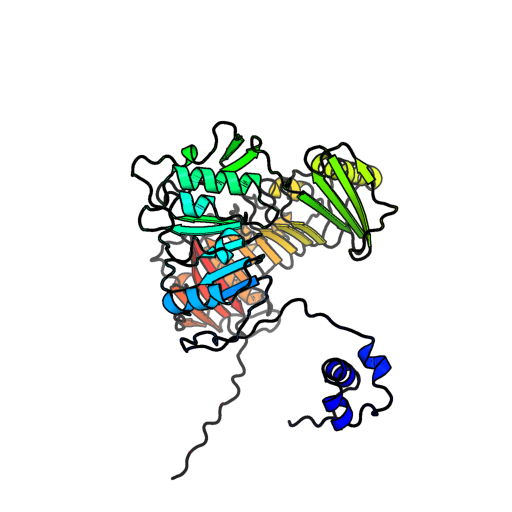.00 79.06 227 ILE A C 1
ATOM 1834 O O . ILE A 1 227 ? -15.956 -14.618 5.880 1.00 79.06 227 ILE A O 1
ATOM 1838 N N . ASP A 1 228 ? -14.466 -14.488 4.200 1.00 79.56 228 ASP A N 1
ATOM 1839 C CA . ASP A 1 228 ? -15.430 -14.577 3.102 1.00 79.56 228 ASP A CA 1
ATOM 1840 C C . ASP A 1 228 ? -16.509 -13.483 3.210 1.00 79.56 228 ASP A C 1
ATOM 1842 O O . ASP A 1 228 ? -16.206 -12.300 3.076 1.00 79.56 228 ASP A O 1
ATOM 1846 N N . THR A 1 229 ? -17.764 -13.859 3.458 1.00 76.94 229 THR A N 1
ATOM 1847 C CA . THR A 1 229 ? -18.888 -12.929 3.634 1.00 76.94 229 THR A CA 1
ATOM 1848 C C . THR A 1 229 ? -19.079 -12.478 5.080 1.00 76.94 229 THR A C 1
ATOM 1850 O O . THR A 1 229 ? -19.936 -11.636 5.326 1.00 76.94 229 THR A O 1
ATOM 1853 N N . PHE A 1 230 ? -18.352 -13.050 6.041 1.00 71.00 230 PHE A N 1
ATOM 1854 C CA . PHE A 1 230 ? -18.459 -12.719 7.459 1.00 71.00 230 PHE A CA 1
ATOM 1855 C C . PHE A 1 230 ? -17.455 -11.640 7.848 1.00 71.00 230 PHE A C 1
ATOM 1857 O O . PHE A 1 230 ? -16.275 -11.734 7.508 1.00 71.00 230 PHE A O 1
ATOM 1864 N N . THR A 1 231 ? -17.892 -10.676 8.650 1.00 80.38 231 THR A N 1
ATOM 1865 C CA . THR A 1 231 ? -17.028 -9.604 9.141 1.00 80.38 231 THR A CA 1
ATOM 1866 C C . THR A 1 231 ? -17.132 -9.463 10.654 1.00 80.38 231 THR A C 1
ATOM 1868 O O . THR A 1 231 ? -18.217 -9.534 11.235 1.00 80.38 231 THR A O 1
ATOM 1871 N N . ILE A 1 232 ? -15.985 -9.234 11.295 1.00 81.44 232 ILE A N 1
ATOM 1872 C CA . ILE A 1 232 ? -15.884 -8.822 12.697 1.00 81.44 232 ILE A CA 1
ATOM 1873 C C . ILE A 1 232 ? -15.255 -7.431 12.745 1.00 81.44 232 ILE A C 1
ATOM 1875 O O . ILE A 1 232 ? -14.148 -7.233 12.237 1.00 81.44 232 ILE A O 1
ATOM 1879 N N . TRP A 1 233 ? -15.926 -6.485 13.397 1.00 85.44 233 TRP A N 1
ATOM 1880 C CA . TRP A 1 233 ? -15.424 -5.130 13.616 1.00 85.44 233 TRP A CA 1
ATOM 1881 C C . TRP A 1 233 ? -15.057 -4.943 15.084 1.00 85.44 233 TRP A C 1
ATOM 1883 O O . TRP A 1 233 ? -15.912 -5.057 15.955 1.00 85.44 233 TRP A O 1
ATOM 1893 N N . PHE A 1 234 ? -13.801 -4.609 15.362 1.00 84.00 234 PHE A N 1
ATOM 1894 C CA . PHE A 1 234 ? -13.327 -4.179 16.674 1.00 84.00 234 PHE A CA 1
ATOM 1895 C C . PHE A 1 234 ? -13.197 -2.656 16.659 1.00 84.00 234 PHE A C 1
ATOM 1897 O O . PHE A 1 234 ? -12.209 -2.096 16.177 1.00 84.00 234 PHE A O 1
ATOM 1904 N N . ILE A 1 235 ? -14.225 -1.982 17.158 1.00 81.88 235 ILE A N 1
ATOM 1905 C CA . ILE A 1 235 ? -14.337 -0.525 17.181 1.00 81.88 235 ILE A CA 1
ATOM 1906 C C . ILE A 1 235 ? -13.879 -0.063 18.556 1.00 81.88 235 ILE A C 1
ATOM 1908 O O . ILE A 1 235 ? -14.606 -0.186 19.542 1.00 81.88 235 ILE A O 1
ATOM 1912 N N . GLY A 1 236 ? -12.642 0.417 18.633 1.00 76.44 236 GLY A N 1
ATOM 1913 C CA . GLY A 1 236 ? -12.013 0.771 19.899 1.00 76.44 236 GLY A CA 1
ATOM 1914 C C . GLY A 1 236 ? -11.944 2.272 20.138 1.00 76.44 236 GLY A C 1
ATOM 1915 O O . GLY A 1 236 ? -11.606 3.045 19.240 1.00 76.44 236 GLY A O 1
ATOM 1916 N N . LYS A 1 237 ? -12.169 2.644 21.397 1.00 72.19 237 LYS A N 1
ATOM 1917 C CA . LYS A 1 237 ? -11.842 3.932 22.004 1.00 72.19 237 LYS A CA 1
ATOM 1918 C C . LYS A 1 237 ? -11.056 3.645 23.286 1.00 72.19 237 LYS A C 1
ATOM 1920 O O . LYS A 1 237 ? -11.623 3.171 24.266 1.00 72.19 237 LYS A O 1
ATOM 1925 N N . GLU A 1 238 ? -9.753 3.924 23.268 1.00 75.88 238 GLU A N 1
ATOM 1926 C CA . GLU A 1 238 ? -8.841 3.628 24.388 1.00 75.88 238 GLU A CA 1
ATOM 1927 C C . GLU A 1 238 ? -8.951 2.155 24.846 1.00 75.88 238 GLU A C 1
ATOM 1929 O O . GLU A 1 238 ? -8.718 1.249 24.046 1.00 75.88 238 GLU A O 1
ATOM 1934 N N . ASN A 1 239 ? -9.325 1.917 26.107 1.00 82.94 239 ASN A N 1
ATOM 1935 C CA . ASN A 1 239 ? -9.479 0.591 26.716 1.00 82.94 239 ASN A CA 1
ATOM 1936 C C . ASN A 1 239 ? -10.916 0.058 26.646 1.00 82.94 239 ASN A C 1
ATOM 1938 O O . ASN A 1 239 ? -11.256 -0.878 27.361 1.00 82.94 239 ASN A O 1
ATOM 1942 N N . VAL A 1 240 ? -11.775 0.659 25.823 1.00 80.69 240 VAL A N 1
ATOM 1943 C CA . VAL A 1 240 ? -13.141 0.189 25.592 1.00 80.69 240 VAL A CA 1
ATOM 1944 C C . VAL A 1 240 ? -13.308 -0.125 24.121 1.00 80.69 240 VAL A C 1
ATOM 1946 O O . VAL A 1 240 ? -12.983 0.691 23.259 1.00 80.69 240 VAL A O 1
ATOM 1949 N N . SER A 1 241 ? -13.856 -1.296 23.823 1.00 87.12 241 SER A N 1
ATOM 1950 C CA . SER A 1 241 ? -14.093 -1.715 22.448 1.00 87.12 241 SER A CA 1
ATOM 1951 C C . SER A 1 241 ? -15.488 -2.279 22.279 1.00 87.12 241 SER A C 1
ATOM 1953 O O . SER A 1 241 ? -15.914 -3.147 23.041 1.00 87.12 241 SER A O 1
ATOM 1955 N N . ARG A 1 242 ? -16.186 -1.814 21.245 1.00 85.50 242 ARG A N 1
ATOM 1956 C CA . ARG A 1 242 ? -17.371 -2.482 20.720 1.00 85.50 242 ARG A CA 1
ATOM 1957 C C . ARG A 1 242 ? -16.930 -3.511 19.688 1.00 85.50 242 ARG A C 1
ATOM 1959 O O . ARG A 1 242 ? -16.076 -3.223 18.852 1.00 85.50 242 ARG A O 1
ATOM 1966 N N . ILE A 1 243 ? -17.490 -4.707 19.770 1.00 87.25 243 ILE A N 1
ATOM 1967 C CA . ILE A 1 243 ? -17.260 -5.789 18.826 1.00 87.25 243 ILE A CA 1
ATOM 1968 C C . ILE A 1 243 ? -18.578 -6.053 18.113 1.00 87.25 243 ILE A C 1
ATOM 1970 O O . ILE A 1 243 ? -19.495 -6.604 18.721 1.00 87.25 243 ILE A O 1
ATOM 1974 N N . ASP A 1 244 ? -18.646 -5.678 16.842 1.00 83.94 244 ASP A N 1
ATOM 1975 C CA . ASP A 1 244 ? -19.785 -5.963 15.970 1.00 83.94 244 ASP A CA 1
ATOM 1976 C C . ASP A 1 244 ? -19.460 -7.169 15.080 1.00 83.94 244 ASP A C 1
ATOM 1978 O O . ASP A 1 244 ? -18.292 -7.452 14.784 1.00 83.94 244 ASP A O 1
ATOM 1982 N N . ARG A 1 245 ? -20.494 -7.900 14.660 1.00 85.00 245 ARG A N 1
ATOM 1983 C CA . ARG A 1 245 ? -20.385 -9.079 13.788 1.00 85.00 245 ARG A CA 1
ATOM 1984 C C . ARG A 1 245 ? -21.493 -9.052 12.756 1.00 85.00 245 ARG A C 1
ATOM 1986 O O . ARG A 1 245 ? -22.582 -8.569 13.050 1.00 85.00 245 ARG A O 1
ATOM 1993 N N . GLY A 1 246 ? -21.221 -9.564 11.564 1.00 76.19 246 GLY A N 1
ATOM 1994 C CA . GLY A 1 246 ? -22.154 -9.383 10.464 1.00 76.19 246 GLY A CA 1
ATOM 1995 C C . GLY A 1 246 ? -21.822 -10.158 9.207 1.00 76.19 246 GLY A C 1
ATOM 1996 O O . GLY A 1 246 ? -20.761 -10.776 9.105 1.00 76.19 246 GLY A O 1
ATOM 1997 N N . TRP A 1 247 ? -22.745 -10.099 8.253 1.00 72.56 247 TRP A N 1
ATOM 1998 C CA . TRP A 1 247 ? -22.621 -10.727 6.941 1.00 72.56 247 TRP A CA 1
ATOM 1999 C C . TRP A 1 247 ? -22.798 -9.687 5.848 1.00 72.56 247 TRP A C 1
ATOM 2001 O O . TRP A 1 247 ? -23.676 -8.842 5.954 1.00 72.56 247 TRP A O 1
ATOM 2011 N N . ASN A 1 248 ? -21.999 -9.767 4.784 1.00 76.94 248 ASN A N 1
ATOM 2012 C CA . ASN A 1 248 ? -22.078 -8.847 3.644 1.00 76.94 248 ASN A CA 1
ATOM 2013 C C . ASN A 1 248 ? -22.063 -7.371 4.076 1.00 76.94 248 ASN A C 1
ATOM 2015 O O . ASN A 1 248 ? -22.789 -6.549 3.532 1.00 76.94 248 ASN A O 1
ATOM 2019 N N . GLU A 1 249 ? -21.236 -7.059 5.077 1.00 71.69 249 GLU A N 1
ATOM 2020 C CA . GLU A 1 249 ? -21.107 -5.724 5.676 1.00 71.69 249 GLU A CA 1
ATOM 2021 C C . GLU A 1 249 ? -22.327 -5.227 6.476 1.00 71.69 249 GLU A C 1
ATOM 2023 O O . GLU A 1 249 ? -22.296 -4.119 7.010 1.00 71.69 249 GLU A O 1
ATOM 2028 N N . GLU A 1 250 ? -23.363 -6.051 6.644 1.00 74.62 250 GLU A N 1
ATOM 2029 C CA . GLU A 1 250 ? -24.511 -5.755 7.502 1.00 74.62 250 GLU A CA 1
ATOM 2030 C C . GLU A 1 250 ? -24.255 -6.247 8.929 1.00 74.62 250 GLU A C 1
ATOM 2032 O O . GLU A 1 250 ? -24.014 -7.434 9.165 1.00 74.62 250 GLU A O 1
ATOM 2037 N N . VAL A 1 251 ? -24.302 -5.323 9.892 1.00 76.19 251 VAL A N 1
ATOM 2038 C CA . VAL A 1 251 ? -24.139 -5.623 11.320 1.00 76.19 251 VAL A CA 1
ATOM 2039 C C . VAL A 1 251 ? -25.388 -6.320 11.848 1.00 76.19 251 VAL A C 1
ATOM 2041 O O . VAL A 1 251 ? -26.503 -5.841 11.661 1.00 76.19 251 VAL A O 1
ATOM 2044 N N . LEU A 1 252 ? -25.185 -7.419 12.567 1.00 72.00 252 LEU A N 1
ATOM 2045 C CA . LEU A 1 252 ? -26.224 -8.072 13.346 1.00 72.00 252 LEU A CA 1
ATOM 2046 C C . LEU A 1 252 ? -26.185 -7.517 14.772 1.00 72.00 252 LEU A C 1
ATOM 2048 O O . LEU A 1 252 ? -25.322 -7.901 15.568 1.00 72.00 252 LEU A O 1
ATOM 2052 N N . GLU A 1 253 ? -27.088 -6.585 15.079 1.00 79.75 253 GLU A N 1
ATOM 2053 C CA . GLU A 1 253 ? -27.112 -5.864 16.359 1.00 79.75 253 GLU A CA 1
ATOM 2054 C C . GLU A 1 253 ? -27.201 -6.810 17.568 1.00 79.75 253 GLU A C 1
ATOM 2056 O O . GLU A 1 253 ? -26.625 -6.536 18.620 1.00 79.75 253 GLU A O 1
ATOM 2061 N N . GLU A 1 254 ? -27.850 -7.967 17.421 1.00 79.56 254 GLU A N 1
ATOM 2062 C CA . GLU A 1 254 ? -27.956 -8.983 18.469 1.00 79.56 254 GLU A CA 1
ATOM 2063 C C . GLU A 1 254 ? -26.620 -9.668 18.816 1.00 79.56 254 GLU A C 1
ATOM 2065 O O . GLU A 1 254 ? -26.498 -10.282 19.878 1.00 79.56 254 GLU A O 1
ATOM 2070 N N . TYR A 1 255 ? -25.606 -9.551 17.951 1.00 72.00 255 TYR A N 1
ATOM 2071 C CA . TYR A 1 255 ? -24.249 -10.068 18.168 1.00 72.00 255 TYR A CA 1
ATOM 2072 C C . TYR A 1 255 ? -23.223 -8.968 18.473 1.00 72.00 255 TYR A C 1
ATOM 2074 O O . TYR A 1 255 ? -22.016 -9.255 18.534 1.00 72.00 255 TYR A O 1
ATOM 2082 N N . SER A 1 256 ? -23.681 -7.732 18.681 1.00 83.44 256 SER A N 1
ATOM 2083 C CA . SER A 1 256 ? -22.855 -6.627 19.155 1.00 83.44 256 SER A CA 1
ATOM 2084 C C . SER A 1 256 ? -22.597 -6.742 20.657 1.00 83.44 256 SER A C 1
ATOM 2086 O O . SER A 1 256 ? -23.506 -6.930 21.462 1.00 83.44 256 SER A O 1
ATOM 2088 N N . GLU A 1 257 ? -21.338 -6.595 21.065 1.00 88.81 257 GLU A N 1
ATOM 2089 C CA . GLU A 1 257 ? -20.950 -6.580 22.481 1.00 88.81 257 GLU A CA 1
ATOM 2090 C C . GLU A 1 257 ? -19.963 -5.448 22.775 1.00 88.81 257 GLU A C 1
ATOM 2092 O O . GLU A 1 257 ? -19.196 -5.039 21.908 1.00 88.81 257 GLU A O 1
ATOM 2097 N N . VAL A 1 258 ? -19.947 -4.947 24.011 1.00 89.62 258 VAL A N 1
ATOM 2098 C CA . VAL A 1 258 ? -18.967 -3.951 24.470 1.00 89.62 258 VAL A CA 1
ATOM 2099 C C . VAL A 1 258 ? -18.085 -4.575 25.543 1.00 89.62 258 VAL A C 1
ATOM 2101 O O . VAL A 1 258 ? -18.588 -5.172 26.494 1.00 89.62 258 VAL A O 1
ATOM 2104 N N . LYS A 1 259 ? -16.766 -4.419 25.406 1.00 87.56 259 LYS A N 1
ATOM 2105 C CA . LYS A 1 259 ? -15.760 -4.910 26.355 1.00 87.56 259 LYS A CA 1
ATOM 2106 C C . LYS A 1 259 ? -14.892 -3.778 26.875 1.00 87.56 259 LYS A C 1
ATOM 2108 O O . LYS A 1 259 ? -14.543 -2.863 26.135 1.00 87.56 259 LYS A O 1
ATOM 2113 N N . GLN A 1 260 ? -14.519 -3.879 28.148 1.00 91.25 260 GLN A N 1
ATOM 2114 C CA . GLN A 1 260 ? -13.542 -3.005 28.808 1.00 91.25 260 GLN A CA 1
ATOM 2115 C C . GLN A 1 260 ? -12.116 -3.511 28.537 1.00 91.25 260 GLN A C 1
ATOM 2117 O O . GLN A 1 260 ? -11.347 -3.780 29.455 1.00 91.25 260 GLN A O 1
ATOM 2122 N N . GLU A 1 261 ? -11.808 -3.726 27.260 1.00 87.88 261 GLU A N 1
ATOM 2123 C CA . GLU A 1 261 ? -10.502 -4.158 26.774 1.00 87.88 261 GLU A CA 1
ATOM 2124 C C . GLU A 1 261 ? -10.140 -3.356 25.518 1.00 87.88 261 GLU A C 1
ATOM 2126 O O . GLU A 1 261 ? -11.014 -2.961 24.732 1.00 87.88 261 GLU A O 1
ATOM 2131 N N . ASN A 1 262 ? -8.844 -3.126 25.304 1.00 86.12 262 ASN A N 1
ATOM 2132 C CA . ASN A 1 262 ? -8.359 -2.481 24.092 1.00 86.12 262 ASN A CA 1
ATOM 2133 C C . ASN A 1 262 ? -8.556 -3.410 22.877 1.00 86.12 262 ASN A C 1
ATOM 2135 O O . ASN A 1 262 ? -8.340 -4.620 22.940 1.00 86.12 262 ASN A O 1
ATOM 2139 N N . ARG A 1 263 ? -8.951 -2.836 21.739 1.00 87.38 263 ARG A N 1
ATOM 2140 C CA . ARG A 1 263 ? -9.193 -3.554 20.476 1.00 87.38 263 ARG A CA 1
ATOM 2141 C C . ARG A 1 263 ? -7.998 -4.394 20.008 1.00 87.38 263 ARG A C 1
ATOM 2143 O O . ARG A 1 263 ? -8.222 -5.442 19.413 1.00 87.38 263 ARG A O 1
ATOM 2150 N N . TYR A 1 264 ? -6.762 -3.957 20.267 1.00 86.44 264 TYR A N 1
ATOM 2151 C CA . TYR A 1 264 ? -5.545 -4.672 19.875 1.00 86.44 264 TYR A CA 1
ATOM 2152 C C . TYR A 1 264 ? -5.362 -5.947 20.705 1.00 86.44 264 TYR A C 1
ATOM 2154 O O . TYR A 1 264 ? -5.070 -7.010 20.154 1.00 86.44 264 TYR A O 1
ATOM 2162 N N . ASP A 1 265 ? -5.654 -5.876 22.004 1.00 89.44 265 ASP A N 1
ATOM 2163 C CA . ASP A 1 265 ? -5.665 -7.048 22.881 1.00 89.44 265 ASP A CA 1
ATOM 2164 C C . ASP A 1 265 ? -6.781 -8.013 22.471 1.00 89.44 265 ASP A C 1
ATOM 2166 O O . ASP A 1 265 ? -6.576 -9.224 22.398 1.00 89.44 265 ASP A O 1
ATOM 2170 N N . LEU A 1 266 ? -7.958 -7.484 22.125 1.00 89.06 266 LEU A N 1
ATOM 2171 C CA . LEU A 1 266 ? -9.099 -8.288 21.692 1.00 89.06 266 LEU A CA 1
ATOM 2172 C C . LEU A 1 266 ? -8.835 -9.044 20.388 1.00 89.06 266 LEU A C 1
ATOM 2174 O O . LEU A 1 266 ? -9.168 -10.230 20.314 1.00 89.06 266 LEU A O 1
ATOM 2178 N N . ILE A 1 267 ? -8.232 -8.406 19.378 1.00 87.75 267 ILE A N 1
ATOM 2179 C CA . ILE A 1 267 ? -7.862 -9.104 18.139 1.00 87.75 267 ILE A CA 1
ATOM 2180 C C . ILE A 1 267 ? -6.737 -10.113 18.378 1.00 87.75 267 ILE A C 1
ATOM 2182 O O . ILE A 1 267 ? -6.821 -11.231 17.871 1.00 87.75 267 ILE A O 1
ATOM 2186 N N . SER A 1 268 ? -5.731 -9.776 19.189 1.00 87.06 268 SER A N 1
ATOM 2187 C CA . SER A 1 268 ? -4.662 -10.715 19.545 1.00 87.06 268 SER A CA 1
ATOM 2188 C C . SER A 1 268 ? -5.241 -11.962 20.223 1.00 87.06 268 SER A C 1
ATOM 2190 O O . SER A 1 268 ? -5.062 -13.086 19.748 1.00 87.06 268 SER A O 1
ATOM 2192 N N . ASN A 1 269 ? -6.085 -11.761 21.239 1.00 89.19 269 ASN A N 1
ATOM 2193 C CA . ASN A 1 269 ? -6.809 -12.822 21.933 1.00 89.19 269 ASN A CA 1
ATOM 2194 C C . ASN A 1 269 ? -7.711 -13.632 20.993 1.00 89.19 269 ASN A C 1
ATOM 2196 O O . ASN A 1 269 ? -7.850 -14.848 21.161 1.00 89.19 269 ASN A O 1
ATOM 2200 N N . PHE A 1 270 ? -8.354 -12.983 20.020 1.00 86.19 270 PHE A N 1
ATOM 2201 C CA . PHE A 1 270 ? -9.161 -13.658 19.007 1.00 86.19 270 PHE A CA 1
ATOM 2202 C C . PHE A 1 270 ? -8.303 -14.589 18.143 1.00 86.19 270 PHE A C 1
ATOM 2204 O O . PHE A 1 270 ? -8.628 -15.773 18.025 1.00 86.19 270 PHE A O 1
ATOM 2211 N N . LEU A 1 271 ? -7.188 -14.094 17.603 1.00 86.00 271 LEU A N 1
ATOM 2212 C CA . LEU A 1 271 ? -6.264 -14.875 16.779 1.00 86.00 271 LEU A CA 1
ATOM 2213 C C . LEU A 1 271 ? -5.642 -16.033 17.570 1.00 86.00 271 LEU A C 1
ATOM 2215 O O . LEU A 1 271 ? -5.578 -17.153 17.070 1.00 86.00 271 LEU A O 1
ATOM 2219 N N . GLU A 1 272 ? -5.268 -15.820 18.832 1.00 87.75 272 GLU A N 1
ATOM 2220 C CA . GLU A 1 272 ? -4.769 -16.886 19.708 1.00 87.75 272 GLU A CA 1
ATOM 2221 C C . GLU A 1 272 ? -5.828 -17.943 20.031 1.00 87.75 272 GLU A C 1
ATOM 2223 O O . GLU A 1 272 ? -5.528 -19.138 20.111 1.00 87.75 272 GLU A O 1
ATOM 2228 N N . LYS A 1 273 ? -7.082 -17.535 20.256 1.00 84.75 273 LYS A N 1
ATOM 2229 C CA . LYS A 1 273 ? -8.197 -18.475 20.451 1.00 84.75 273 LYS A CA 1
ATOM 2230 C C . LYS A 1 273 ? -8.452 -19.278 19.182 1.00 84.75 273 LYS A C 1
ATOM 2232 O O . LYS A 1 273 ? -8.639 -20.490 19.278 1.00 84.75 273 LYS A O 1
ATOM 2237 N N . TYR A 1 274 ? -8.413 -18.633 18.017 1.00 81.62 274 TYR A N 1
ATOM 2238 C CA . TYR A 1 274 ? -8.532 -19.309 16.729 1.00 81.62 274 TYR A CA 1
ATOM 2239 C C . TYR A 1 274 ? -7.409 -20.333 16.556 1.00 81.62 274 TYR A C 1
ATOM 2241 O O . TYR A 1 274 ? -7.673 -21.509 16.323 1.00 81.62 274 TYR A O 1
ATOM 2249 N N . GLN A 1 275 ? -6.162 -19.915 16.772 1.00 83.38 275 GLN A N 1
ATOM 2250 C CA . GLN A 1 275 ? -4.978 -20.764 16.695 1.00 83.38 275 GLN A CA 1
ATOM 2251 C C . GLN A 1 275 ? -5.062 -21.965 17.647 1.00 83.38 275 GLN A C 1
ATOM 2253 O O . GLN A 1 275 ? -4.800 -23.090 17.236 1.00 83.38 275 GLN A O 1
ATOM 2258 N N . ARG A 1 276 ? -5.473 -21.766 18.905 1.00 86.75 276 ARG A N 1
ATOM 2259 C CA . ARG A 1 276 ? -5.654 -22.870 19.867 1.00 86.75 276 ARG A CA 1
ATOM 2260 C C . ARG A 1 276 ? -6.744 -23.850 19.448 1.00 86.75 276 ARG A C 1
ATOM 2262 O O . ARG A 1 276 ? -6.617 -25.041 19.712 1.00 86.75 276 ARG A O 1
ATOM 2269 N N . LYS A 1 277 ? -7.821 -23.354 18.837 1.00 85.31 277 LYS A N 1
ATOM 2270 C CA . LYS A 1 277 ? -8.989 -24.165 18.481 1.00 85.31 277 LYS A CA 1
ATOM 2271 C C . LYS A 1 277 ? -8.823 -24.899 17.150 1.00 85.31 277 LYS A C 1
ATOM 2273 O O . LYS A 1 277 ? -9.266 -26.035 17.034 1.00 85.31 277 LYS A O 1
ATOM 2278 N N . PHE A 1 278 ? -8.210 -24.253 16.164 1.00 81.00 278 PHE A N 1
ATOM 2279 C CA . PHE A 1 278 ? -8.163 -24.722 14.777 1.00 81.00 278 PHE A CA 1
ATOM 2280 C C . PHE A 1 278 ? -6.740 -24.993 14.268 1.00 81.00 278 PHE A C 1
ATOM 2282 O O . PHE A 1 278 ? -6.569 -25.612 13.223 1.00 81.00 278 PHE A O 1
ATOM 2289 N N . GLY A 1 279 ? -5.706 -24.575 15.001 1.00 85.38 279 GLY A N 1
ATOM 2290 C CA . GLY A 1 279 ? -4.303 -24.919 14.750 1.00 85.38 279 GLY A CA 1
ATOM 2291 C C . GLY A 1 279 ? -3.610 -24.150 13.622 1.00 85.38 279 GLY A C 1
ATOM 2292 O O . GLY A 1 279 ? -2.422 -23.867 13.737 1.00 85.38 279 GLY A O 1
ATOM 2293 N N . VAL A 1 280 ? -4.295 -23.821 12.530 1.00 85.81 280 VAL A N 1
ATOM 2294 C CA . VAL A 1 280 ? -3.747 -23.020 11.425 1.00 85.81 280 VAL A CA 1
ATOM 2295 C C . VAL A 1 280 ? -4.864 -22.171 10.828 1.00 85.81 280 VAL A C 1
ATOM 2297 O O . VAL A 1 280 ? -5.987 -22.646 10.660 1.00 85.81 280 VAL A O 1
ATOM 2300 N N . ILE A 1 281 ? -4.555 -20.925 10.476 1.00 83.75 281 ILE A N 1
ATOM 2301 C CA . ILE A 1 281 ? -5.404 -20.134 9.582 1.00 83.75 281 ILE A CA 1
ATOM 2302 C C . ILE A 1 281 ? -5.013 -20.502 8.152 1.00 83.75 281 ILE A C 1
ATOM 2304 O O . ILE A 1 281 ? -3.958 -20.093 7.668 1.00 83.75 281 ILE A O 1
ATOM 2308 N N . GLU A 1 282 ? -5.840 -21.311 7.493 1.00 86.06 282 GLU A N 1
ATOM 2309 C CA . GLU A 1 282 ? -5.651 -21.697 6.095 1.00 86.06 282 GLU A CA 1
ATOM 2310 C C . GLU A 1 282 ? -6.655 -20.967 5.204 1.00 86.06 282 GLU A C 1
ATOM 2312 O O . GLU A 1 282 ? -7.863 -21.093 5.389 1.00 86.06 282 GLU A O 1
ATOM 2317 N N . ALA A 1 283 ? -6.149 -20.206 4.235 1.00 85.62 283 ALA A N 1
ATOM 2318 C CA . ALA A 1 283 ? -6.962 -19.477 3.268 1.00 85.62 283 ALA A CA 1
ATOM 2319 C C . ALA A 1 283 ? -6.238 -19.387 1.923 1.00 85.62 283 ALA A C 1
ATOM 2321 O O . ALA A 1 283 ? -5.012 -19.402 1.863 1.00 85.62 283 ALA A O 1
ATOM 2322 N N . LYS A 1 284 ? -6.978 -19.243 0.818 1.00 88.25 284 LYS A N 1
ATOM 2323 C CA . LYS A 1 284 ? -6.357 -19.042 -0.504 1.00 88.25 284 LYS A CA 1
ATOM 2324 C C . LYS A 1 284 ? -5.521 -17.759 -0.538 1.00 88.25 284 LYS A C 1
ATOM 2326 O O . LYS A 1 284 ? -4.409 -17.768 -1.065 1.00 88.25 284 LYS A O 1
ATOM 2331 N N . SER A 1 285 ? -6.058 -16.683 0.028 1.00 91.25 285 SER A N 1
ATOM 2332 C CA . SER A 1 285 ? -5.418 -15.373 0.091 1.00 91.25 285 SER A CA 1
ATOM 2333 C C . SER A 1 285 ? -5.515 -14.814 1.505 1.00 91.25 285 SER A C 1
ATOM 2335 O O . SER A 1 285 ? -6.575 -14.906 2.117 1.00 91.25 285 SER A O 1
ATOM 2337 N N . ILE A 1 286 ? -4.432 -14.220 2.001 1.00 90.25 286 ILE A N 1
ATOM 2338 C CA . ILE A 1 286 ? -4.400 -13.467 3.257 1.00 90.25 286 ILE A CA 1
ATOM 2339 C C . ILE A 1 286 ? -3.876 -12.068 2.952 1.00 90.25 286 ILE A C 1
ATOM 2341 O O . ILE A 1 286 ? -2.840 -11.917 2.303 1.00 90.25 286 ILE A O 1
ATOM 2345 N N . LEU A 1 287 ? -4.610 -11.055 3.407 1.00 92.19 287 LEU A N 1
ATOM 2346 C CA . LEU A 1 287 ? -4.272 -9.652 3.223 1.00 92.19 287 LEU A CA 1
ATOM 2347 C C . LEU A 1 287 ? -4.162 -8.988 4.596 1.00 92.19 287 LEU A C 1
ATOM 2349 O O . LEU A 1 287 ? -5.107 -9.008 5.381 1.00 92.19 287 LEU A O 1
ATOM 2353 N N . LEU A 1 288 ? -3.007 -8.394 4.866 1.00 89.88 288 LEU A N 1
ATOM 2354 C CA . LEU A 1 288 ? -2.734 -7.559 6.026 1.00 89.88 288 LEU A CA 1
ATOM 2355 C C . LEU A 1 288 ? -2.542 -6.140 5.506 1.00 89.88 288 LEU A C 1
ATOM 2357 O O . LEU A 1 288 ? -1.612 -5.882 4.744 1.00 89.88 288 LEU A O 1
ATOM 2361 N N . VAL A 1 289 ? -3.458 -5.243 5.857 1.00 85.31 289 VAL A N 1
ATOM 2362 C CA . VAL A 1 289 ? -3.511 -3.882 5.313 1.00 85.31 289 VAL A CA 1
ATOM 2363 C C . VAL A 1 289 ? -3.547 -2.908 6.476 1.00 85.31 289 VAL A C 1
ATOM 2365 O O . VAL A 1 289 ? -4.471 -2.964 7.284 1.00 85.31 289 VAL A O 1
ATOM 2368 N N . MET A 1 290 ? -2.541 -2.035 6.564 1.00 82.00 290 MET A N 1
ATOM 2369 C CA . MET A 1 290 ? -2.428 -0.997 7.596 1.00 82.00 290 MET A CA 1
ATOM 2370 C C . MET A 1 290 ? -2.549 -1.559 9.027 1.00 82.00 290 MET A C 1
ATOM 2372 O O . MET A 1 290 ? -3.081 -0.915 9.932 1.00 82.00 290 MET A O 1
ATOM 2376 N N . PHE A 1 291 ? -2.089 -2.800 9.234 1.00 82.81 291 PHE A N 1
ATOM 2377 C CA . PHE A 1 291 ? -2.157 -3.489 10.521 1.00 82.81 291 PHE A CA 1
ATOM 2378 C C . PHE A 1 291 ? -0.773 -3.552 11.163 1.00 82.81 291 PHE A C 1
ATOM 2380 O O . PHE A 1 291 ? -0.036 -4.523 11.004 1.00 82.81 291 PHE A O 1
ATOM 2387 N N . GLU A 1 292 ? -0.424 -2.496 11.892 1.00 82.25 292 GLU A N 1
ATOM 2388 C CA . GLU A 1 292 ? 0.882 -2.312 12.541 1.00 82.25 292 GLU A CA 1
ATOM 2389 C C . GLU A 1 292 ? 1.028 -3.090 13.860 1.00 82.25 292 GLU A C 1
ATOM 2391 O O . GLU A 1 292 ? 1.691 -2.639 14.786 1.00 82.25 292 GLU A O 1
ATOM 2396 N N . GLN A 1 293 ? 0.369 -4.240 14.010 1.00 83.25 293 GLN A N 1
ATOM 2397 C CA . GLN A 1 293 ? 0.526 -5.078 15.201 1.00 83.25 293 GLN A CA 1
ATOM 2398 C C . GLN A 1 293 ? 1.359 -6.311 14.879 1.00 83.25 293 GLN A C 1
ATOM 2400 O O . GLN A 1 293 ? 1.285 -6.863 13.778 1.00 83.25 293 GLN A O 1
ATOM 2405 N N . GLN A 1 294 ? 2.140 -6.763 15.857 1.00 87.38 294 GLN A N 1
ATOM 2406 C CA . GLN A 1 294 ? 2.857 -8.025 15.738 1.00 87.38 294 GLN A CA 1
ATOM 2407 C C . GLN A 1 294 ? 1.875 -9.201 15.737 1.00 87.38 294 GLN A C 1
ATOM 2409 O O . GLN A 1 294 ? 0.861 -9.165 16.442 1.00 87.38 294 GLN A O 1
ATOM 2414 N N . PRO A 1 295 ? 2.167 -10.269 14.980 1.00 89.62 295 PRO A N 1
ATOM 2415 C CA . PRO A 1 295 ? 1.380 -11.482 15.085 1.00 89.62 295 PRO A CA 1
ATOM 2416 C C . PRO A 1 295 ? 1.581 -12.136 16.462 1.00 89.62 295 PRO A C 1
ATOM 2418 O O . PRO A 1 295 ? 2.701 -12.125 16.984 1.00 89.62 295 PRO A O 1
ATOM 2421 N N . PRO A 1 296 ? 0.550 -12.793 17.023 1.00 87.50 296 PRO A N 1
ATOM 2422 C CA . PRO A 1 296 ? 0.728 -13.655 18.185 1.00 87.50 296 PRO A CA 1
ATOM 2423 C C . PRO A 1 296 ? 1.790 -14.728 17.923 1.00 87.50 296 PRO A C 1
ATOM 2425 O O . PRO A 1 296 ? 1.826 -15.328 16.849 1.00 87.50 296 PRO A O 1
ATOM 2428 N N . THR A 1 297 ? 2.631 -15.023 18.916 1.00 84.88 297 THR A N 1
ATOM 2429 C CA . THR A 1 297 ? 3.850 -15.842 18.746 1.00 84.88 297 THR A CA 1
ATOM 2430 C C . THR A 1 297 ? 3.580 -17.267 18.258 1.00 84.88 297 THR A C 1
ATOM 2432 O O . THR A 1 297 ? 4.425 -17.879 17.615 1.00 84.88 297 THR A O 1
ATOM 2435 N N . ASN A 1 298 ? 2.403 -17.807 18.580 1.00 84.38 298 ASN A N 1
ATOM 2436 C CA . ASN A 1 298 ? 2.010 -19.169 18.226 1.00 84.38 298 ASN A CA 1
ATOM 2437 C C . ASN A 1 298 ? 1.166 -19.245 16.950 1.00 84.38 298 ASN A C 1
ATOM 2439 O O . ASN A 1 298 ? 0.749 -20.346 16.583 1.00 84.38 298 ASN A O 1
ATOM 2443 N N . LEU A 1 299 ? 0.854 -18.107 16.323 1.00 88.12 299 LEU A N 1
ATOM 2444 C CA . LEU A 1 299 ? -0.006 -18.051 15.149 1.00 88.12 299 LEU A CA 1
ATOM 2445 C C . LEU A 1 299 ? 0.640 -18.806 13.987 1.00 88.12 299 LEU A C 1
ATOM 2447 O O . LEU A 1 299 ? 1.817 -18.646 13.707 1.00 88.12 299 LEU A O 1
ATOM 2451 N N . LYS A 1 300 ? -0.128 -19.613 13.262 1.00 91.56 300 LYS A N 1
ATOM 2452 C CA . LYS A 1 300 ? 0.353 -20.216 12.019 1.00 91.56 300 LYS A CA 1
ATOM 2453 C C . LYS A 1 300 ? -0.622 -19.909 10.908 1.00 91.56 300 LYS A C 1
ATOM 2455 O O . LYS A 1 300 ? -1.810 -20.206 11.025 1.00 91.56 300 LYS A O 1
ATOM 2460 N N . ILE A 1 301 ? -0.108 -19.350 9.820 1.00 90.75 301 ILE A N 1
ATOM 2461 C CA . ILE A 1 301 ? -0.906 -19.025 8.640 1.00 90.75 301 ILE A CA 1
ATOM 2462 C C . ILE A 1 301 ? -0.420 -19.819 7.431 1.00 90.75 301 ILE A C 1
ATOM 2464 O O . ILE A 1 301 ? 0.775 -20.059 7.256 1.00 90.75 301 ILE A O 1
ATOM 2468 N N . LYS A 1 302 ? -1.350 -20.262 6.593 1.00 90.75 302 LYS A N 1
ATOM 2469 C CA . LYS A 1 302 ? -1.065 -20.984 5.356 1.00 90.75 302 LYS A CA 1
ATOM 2470 C C . LYS A 1 302 ? -1.910 -20.385 4.243 1.00 90.75 302 LYS A C 1
ATOM 2472 O O . LYS A 1 302 ? -3.134 -20.377 4.323 1.00 90.75 302 LYS A O 1
ATOM 2477 N N . CYS A 1 303 ? -1.243 -19.884 3.214 1.00 92.06 303 CYS A N 1
ATOM 2478 C CA . CYS A 1 303 ? -1.901 -19.307 2.051 1.00 92.06 303 CYS A CA 1
ATOM 2479 C C . CYS A 1 303 ? -1.091 -19.462 0.766 1.00 92.06 303 CYS A C 1
ATOM 2481 O O . CYS A 1 303 ? 0.130 -19.635 0.803 1.00 92.06 303 CYS A O 1
ATOM 2483 N N . ASP A 1 304 ? -1.795 -19.399 -0.364 1.00 91.81 304 ASP A N 1
ATOM 2484 C CA . ASP A 1 304 ? -1.177 -19.315 -1.688 1.00 91.81 304 ASP A CA 1
ATOM 2485 C C . ASP A 1 304 ? -0.789 -17.865 -2.010 1.00 91.81 304 ASP A C 1
ATOM 2487 O O . ASP A 1 304 ? 0.256 -17.635 -2.616 1.00 91.81 304 ASP A O 1
ATOM 2491 N N . ASN A 1 305 ? -1.623 -16.897 -1.617 1.00 96.12 305 ASN A N 1
ATOM 2492 C CA . ASN A 1 305 ? -1.404 -15.476 -1.871 1.00 96.12 305 ASN A CA 1
ATOM 2493 C C . ASN A 1 305 ? -1.285 -14.709 -0.554 1.00 96.12 305 ASN A C 1
ATOM 2495 O O . ASN A 1 305 ? -2.200 -14.767 0.268 1.00 96.12 305 ASN A O 1
ATOM 2499 N N . LEU A 1 306 ? -0.196 -13.967 -0.381 1.00 96.19 306 LEU A N 1
ATOM 2500 C CA . LEU A 1 306 ? 0.030 -13.128 0.790 1.00 96.19 306 LEU A CA 1
ATOM 2501 C C . LEU A 1 306 ? 0.249 -11.680 0.362 1.00 96.19 306 LEU A C 1
ATOM 2503 O O . LEU A 1 306 ? 1.117 -11.411 -0.466 1.00 96.19 306 LEU A O 1
ATOM 2507 N N . THR A 1 307 ? -0.499 -10.763 0.970 1.00 95.06 307 THR A N 1
ATOM 2508 C CA . THR A 1 307 ? -0.275 -9.320 0.850 1.00 95.06 307 THR A CA 1
ATOM 2509 C C . THR A 1 307 ? -0.040 -8.723 2.231 1.00 95.06 307 THR A C 1
ATOM 2511 O O . THR A 1 307 ? -0.863 -8.901 3.125 1.00 95.06 307 THR A O 1
ATOM 2514 N N . ILE A 1 308 ? 1.068 -8.005 2.397 1.00 92.19 308 ILE A N 1
ATOM 2515 C CA . ILE A 1 308 ? 1.420 -7.223 3.581 1.00 92.19 308 ILE A CA 1
ATOM 2516 C C . ILE A 1 308 ? 1.634 -5.786 3.121 1.00 92.19 308 ILE A C 1
ATOM 2518 O O . ILE A 1 308 ? 2.629 -5.459 2.478 1.00 92.19 308 ILE A O 1
ATOM 2522 N N . TYR A 1 309 ? 0.681 -4.925 3.431 1.00 86.62 309 TYR A N 1
ATOM 2523 C CA . TYR A 1 309 ? 0.667 -3.549 2.981 1.00 86.62 309 TYR A CA 1
ATOM 2524 C C . TYR A 1 309 ? 0.647 -2.623 4.197 1.00 86.62 309 TYR A C 1
ATOM 2526 O O . TYR A 1 309 ? -0.293 -2.665 4.987 1.00 86.62 309 TYR A O 1
ATOM 2534 N N . GLU A 1 310 ? 1.670 -1.776 4.330 1.00 82.69 310 GLU A N 1
ATOM 2535 C CA . GLU A 1 310 ? 1.716 -0.709 5.344 1.00 82.69 310 GLU A CA 1
ATOM 2536 C C . GLU A 1 310 ? 1.589 -1.235 6.794 1.00 82.69 310 GLU A C 1
ATOM 2538 O O . GLU A 1 310 ? 0.904 -0.668 7.633 1.00 82.69 310 GLU A O 1
ATOM 2543 N N . CYS A 1 311 ? 2.252 -2.356 7.103 1.00 80.00 311 CYS A N 1
ATOM 2544 C CA . CYS A 1 311 ? 2.211 -3.016 8.421 1.00 80.00 311 CYS A CA 1
ATOM 2545 C C . CYS A 1 311 ? 3.384 -2.627 9.343 1.00 80.00 311 CYS A C 1
ATOM 2547 O O . CYS A 1 311 ? 3.824 -3.439 10.164 1.00 80.00 311 CYS A O 1
ATOM 2549 N N . GLY A 1 312 ? 3.930 -1.418 9.185 1.00 80.50 312 GLY A N 1
ATOM 2550 C CA . GLY A 1 312 ? 5.118 -0.976 9.921 1.00 80.50 312 GLY A CA 1
ATOM 2551 C C . GLY A 1 312 ? 6.316 -1.921 9.739 1.00 80.50 312 GLY A C 1
ATOM 2552 O O . GLY A 1 312 ? 6.519 -2.497 8.664 1.00 80.50 312 GLY A O 1
ATOM 2553 N N . ASP A 1 313 ? 7.093 -2.122 10.806 1.00 84.31 313 ASP A N 1
ATOM 2554 C CA . ASP A 1 313 ? 8.319 -2.938 10.818 1.00 84.31 313 ASP A CA 1
ATOM 2555 C C . ASP A 1 313 ? 8.060 -4.425 11.109 1.00 84.31 313 ASP A C 1
ATOM 2557 O O . ASP A 1 313 ? 8.986 -5.218 11.271 1.00 84.31 313 ASP A O 1
ATOM 2561 N N . HIS A 1 314 ? 6.793 -4.843 11.127 1.00 86.38 314 HIS A N 1
ATOM 2562 C CA . HIS A 1 314 ? 6.385 -6.199 11.502 1.00 86.38 314 HIS A CA 1
ATOM 2563 C C . HIS A 1 314 ? 6.213 -7.156 10.314 1.00 86.38 314 HIS A C 1
ATOM 2565 O O . HIS A 1 314 ? 5.827 -8.312 10.503 1.00 86.38 314 HIS A O 1
ATOM 2571 N N . HIS A 1 315 ? 6.501 -6.713 9.089 1.00 88.19 315 HIS A N 1
ATOM 2572 C CA . HIS A 1 315 ? 6.326 -7.508 7.870 1.00 88.19 315 HIS A CA 1
ATOM 2573 C C . HIS A 1 315 ? 7.079 -8.852 7.924 1.00 88.19 315 HIS A C 1
ATOM 2575 O O . HIS A 1 315 ? 6.516 -9.890 7.570 1.00 88.19 315 HIS A O 1
ATOM 2581 N N . GLN A 1 316 ? 8.311 -8.868 8.446 1.00 89.69 316 GLN A N 1
ATOM 2582 C CA . GLN A 1 316 ? 9.081 -10.104 8.601 1.00 89.69 316 GLN A CA 1
ATOM 2583 C C . GLN A 1 316 ? 8.475 -11.028 9.667 1.00 89.69 316 GLN A C 1
ATOM 2585 O O . GLN A 1 316 ? 8.398 -12.239 9.463 1.00 89.69 316 GLN A O 1
ATOM 2590 N N . SER A 1 317 ? 7.987 -10.474 10.781 1.00 91.62 317 SER A N 1
ATOM 2591 C CA . SER A 1 317 ? 7.308 -11.245 11.830 1.00 91.62 317 SER A CA 1
ATOM 2592 C C . SER A 1 317 ? 6.063 -11.949 11.294 1.00 91.62 317 SER A C 1
ATOM 2594 O O . SER A 1 317 ? 5.850 -13.123 11.594 1.00 91.62 317 SER A O 1
ATOM 2596 N N . TRP A 1 318 ? 5.275 -11.269 10.456 1.00 91.38 318 TRP A N 1
ATOM 2597 C CA . TRP A 1 318 ? 4.119 -11.854 9.771 1.00 91.38 318 TRP A CA 1
ATOM 2598 C C . TRP A 1 318 ? 4.512 -12.923 8.750 1.00 91.38 318 TRP A C 1
ATOM 2600 O O . TRP A 1 318 ? 3.935 -14.014 8.749 1.00 91.38 318 TRP A O 1
ATOM 2610 N N . LEU A 1 319 ? 5.539 -12.668 7.935 1.00 92.56 319 LEU A N 1
ATOM 2611 C CA . LEU A 1 319 ? 6.070 -13.660 6.997 1.00 92.56 319 LEU A CA 1
ATOM 2612 C C . LEU A 1 319 ? 6.587 -14.918 7.722 1.00 92.56 319 LEU A C 1
ATOM 2614 O O . LEU A 1 319 ? 6.430 -16.039 7.237 1.00 92.56 319 LEU A O 1
ATOM 2618 N N . ASN A 1 320 ? 7.151 -14.769 8.921 1.00 92.44 320 ASN A N 1
ATOM 2619 C CA . ASN A 1 320 ? 7.629 -15.889 9.732 1.00 92.44 320 ASN A CA 1
ATOM 2620 C C . ASN A 1 320 ? 6.502 -16.763 10.300 1.00 92.44 320 ASN A C 1
ATOM 2622 O O . ASN A 1 320 ? 6.728 -17.953 10.507 1.00 92.44 320 ASN A O 1
ATOM 2626 N N . GLN A 1 321 ? 5.282 -16.236 10.462 1.00 93.62 321 GLN A N 1
ATOM 2627 C CA . GLN A 1 321 ? 4.121 -17.066 10.821 1.00 93.62 321 GLN A CA 1
ATOM 2628 C C . GLN A 1 321 ? 3.605 -17.912 9.648 1.00 93.62 321 GLN A C 1
ATOM 2630 O O . GLN A 1 321 ? 2.764 -18.797 9.838 1.00 93.62 321 GLN A O 1
ATOM 2635 N N . CYS A 1 322 ? 4.084 -17.662 8.424 1.00 94.00 322 CYS A N 1
ATOM 2636 C CA . CYS A 1 322 ? 3.663 -18.406 7.246 1.00 94.00 322 CYS A CA 1
ATOM 2637 C C . CYS A 1 322 ? 4.299 -19.800 7.207 1.00 94.00 322 CYS A C 1
ATOM 2639 O O . CYS A 1 322 ? 5.497 -19.956 6.961 1.00 94.00 322 CYS A O 1
ATOM 2641 N N . ALA A 1 323 ? 3.463 -20.830 7.333 1.00 91.44 323 ALA A N 1
ATOM 2642 C CA . ALA A 1 323 ? 3.829 -22.227 7.116 1.00 91.44 323 ALA A CA 1
ATOM 2643 C C . ALA A 1 323 ? 3.928 -22.600 5.620 1.00 91.44 323 ALA A C 1
ATOM 2645 O O . ALA A 1 323 ? 4.350 -23.710 5.279 1.00 91.44 323 ALA A O 1
ATOM 2646 N N . SER A 1 324 ? 3.528 -21.699 4.714 1.00 90.88 324 SER A N 1
ATOM 2647 C CA . SER A 1 324 ? 3.628 -21.891 3.266 1.00 90.88 324 SER A CA 1
ATOM 2648 C C . SER A 1 324 ? 5.085 -22.060 2.826 1.00 90.88 324 SER A C 1
ATOM 2650 O O . SER A 1 324 ? 5.937 -21.222 3.098 1.00 90.88 324 SER A O 1
ATOM 2652 N N . ARG A 1 325 ? 5.374 -23.146 2.097 1.00 91.94 325 ARG A N 1
ATOM 2653 C CA . ARG A 1 325 ? 6.714 -23.416 1.532 1.00 91.94 325 ARG A CA 1
ATOM 2654 C C . ARG A 1 325 ? 7.015 -22.617 0.258 1.00 91.94 325 ARG A C 1
ATOM 2656 O O . ARG A 1 325 ? 8.155 -22.598 -0.191 1.00 91.94 325 ARG A O 1
ATOM 2663 N N . LYS A 1 326 ? 5.979 -22.053 -0.362 1.00 94.38 326 LYS A N 1
ATOM 2664 C CA . LYS A 1 326 ? 6.024 -21.205 -1.556 1.00 94.38 326 LYS A CA 1
ATOM 2665 C C . LYS A 1 326 ? 4.739 -20.388 -1.634 1.00 94.38 326 LYS A C 1
ATOM 2667 O O . LYS A 1 326 ? 3.725 -20.823 -1.084 1.00 94.38 326 LYS A O 1
ATOM 2672 N N . PHE A 1 327 ? 4.772 -19.298 -2.387 1.00 96.94 327 PHE A N 1
ATOM 2673 C CA . PHE A 1 327 ? 3.594 -18.500 -2.717 1.00 96.94 327 PHE A CA 1
ATOM 2674 C C . PHE A 1 327 ? 3.280 -18.593 -4.214 1.00 96.94 327 PHE A C 1
ATOM 2676 O O . PHE A 1 327 ? 4.160 -18.822 -5.043 1.00 96.94 327 PHE A O 1
ATOM 2683 N N . LYS A 1 328 ? 2.013 -18.420 -4.584 1.00 96.81 328 LYS A N 1
ATOM 2684 C CA . LYS A 1 328 ? 1.649 -18.031 -5.949 1.00 96.81 328 LYS A CA 1
ATOM 2685 C C . LYS A 1 328 ? 1.914 -16.546 -6.128 1.00 96.81 328 LYS A C 1
ATOM 2687 O O . LYS A 1 328 ? 2.623 -16.170 -7.058 1.00 96.81 328 LYS A O 1
ATOM 2692 N N . LYS A 1 329 ? 1.406 -15.735 -5.197 1.00 97.81 329 LYS A N 1
ATOM 2693 C CA . LYS A 1 329 ? 1.590 -14.284 -5.173 1.00 97.81 329 LYS A CA 1
ATOM 2694 C C . LYS A 1 329 ? 2.083 -13.831 -3.808 1.00 97.81 329 LYS A C 1
ATOM 2696 O O . LYS A 1 329 ? 1.477 -14.181 -2.797 1.00 97.81 329 LYS A O 1
ATOM 2701 N N . LEU A 1 330 ? 3.157 -13.057 -3.789 1.00 97.75 330 LEU A N 1
ATOM 2702 C CA . LEU A 1 330 ? 3.666 -12.419 -2.583 1.00 97.75 330 LEU A CA 1
ATOM 2703 C C . LEU A 1 330 ? 3.809 -10.927 -2.845 1.00 97.75 330 LEU A C 1
ATOM 2705 O O . LEU A 1 330 ? 4.533 -10.530 -3.753 1.00 97.75 330 LEU A O 1
ATOM 2709 N N . ASP A 1 331 ? 3.122 -10.126 -2.044 1.00 96.31 331 ASP A N 1
ATOM 2710 C CA . ASP A 1 331 ? 3.147 -8.674 -2.121 1.00 96.31 331 ASP A CA 1
ATOM 2711 C C . ASP A 1 331 ? 3.480 -8.100 -0.738 1.00 96.31 331 ASP A C 1
ATOM 2713 O O . ASP A 1 331 ? 2.743 -8.312 0.221 1.00 96.31 331 ASP A O 1
ATOM 2717 N N . ILE A 1 332 ? 4.615 -7.417 -0.612 1.00 94.25 332 ILE A N 1
ATOM 2718 C CA . ILE A 1 332 ? 5.036 -6.700 0.588 1.00 94.25 332 ILE A CA 1
ATOM 2719 C C . ILE A 1 332 ? 5.353 -5.262 0.174 1.00 94.25 332 ILE A C 1
ATOM 2721 O O . ILE A 1 332 ? 6.382 -4.975 -0.447 1.00 94.25 332 ILE A O 1
ATOM 2725 N N . CYS A 1 333 ? 4.451 -4.347 0.516 1.00 87.00 333 CYS A N 1
ATOM 2726 C CA . CYS A 1 333 ? 4.474 -2.962 0.060 1.00 87.00 333 CYS A CA 1
ATOM 2727 C C . CYS A 1 333 ? 4.389 -1.967 1.214 1.00 87.00 333 CYS A C 1
ATOM 2729 O O . CYS A 1 333 ? 3.727 -2.217 2.222 1.00 87.00 333 CYS A O 1
ATOM 2731 N N . ARG A 1 334 ? 5.048 -0.810 1.039 1.00 74.56 334 ARG A N 1
ATOM 2732 C CA . ARG A 1 334 ? 4.975 0.362 1.939 1.00 74.56 334 ARG A CA 1
ATOM 2733 C C . ARG A 1 334 ? 5.153 0.037 3.428 1.00 74.56 334 ARG A C 1
ATOM 2735 O O . ARG A 1 334 ? 4.619 0.722 4.287 1.00 74.56 334 ARG A O 1
ATOM 2742 N N . SER A 1 335 ? 5.884 -1.029 3.736 1.00 67.56 335 SER A N 1
ATOM 2743 C CA . SER A 1 335 ? 6.230 -1.385 5.108 1.00 67.56 335 SER A CA 1
ATOM 2744 C C . SER A 1 335 ? 7.520 -0.657 5.477 1.00 67.56 335 SER A C 1
ATOM 2746 O O . SER A 1 335 ? 8.534 -0.820 4.796 1.00 67.56 335 SER A O 1
ATOM 2748 N N . ASN A 1 336 ? 7.476 0.165 6.523 1.00 66.81 336 ASN A N 1
ATOM 2749 C CA . ASN A 1 336 ? 8.661 0.819 7.078 1.00 66.81 336 ASN A CA 1
ATOM 2750 C C . ASN A 1 336 ? 9.428 -0.209 7.902 1.00 66.81 336 ASN A C 1
ATOM 2752 O O . ASN A 1 336 ? 8.845 -0.782 8.806 1.00 66.81 336 ASN A O 1
ATOM 2756 N N . GLY A 1 337 ? 10.707 -0.471 7.651 1.00 62.38 337 GLY A N 1
ATOM 2757 C CA . GLY A 1 337 ? 11.422 -1.429 8.493 1.00 62.38 337 GLY A CA 1
ATOM 2758 C C . GLY A 1 337 ? 12.788 -1.838 7.977 1.00 62.38 337 GLY A C 1
ATOM 2759 O O . GLY A 1 337 ? 13.312 -1.278 7.016 1.00 62.38 337 GLY A O 1
ATOM 2760 N N . THR A 1 338 ? 13.366 -2.816 8.666 1.00 71.38 338 THR A N 1
ATOM 2761 C CA . THR A 1 338 ? 14.656 -3.426 8.342 1.00 71.38 338 THR A CA 1
ATOM 2762 C C . THR A 1 338 ? 14.649 -4.089 6.965 1.00 71.38 338 THR A C 1
ATOM 2764 O O . THR A 1 338 ? 13.602 -4.472 6.450 1.00 71.38 338 THR A O 1
ATOM 2767 N N . LEU A 1 339 ? 15.843 -4.244 6.392 1.00 84.50 339 LEU A N 1
ATOM 2768 C CA . LEU A 1 339 ? 16.090 -4.992 5.159 1.00 84.50 339 LEU A CA 1
ATOM 2769 C C . LEU A 1 339 ? 15.403 -6.370 5.212 1.00 84.50 339 LEU A C 1
ATOM 2771 O O . LEU A 1 339 ? 15.636 -7.124 6.158 1.00 84.50 339 LEU A O 1
ATOM 2775 N N . LEU A 1 340 ? 14.574 -6.701 4.217 1.00 90.25 340 LEU A N 1
ATOM 2776 C CA . LEU A 1 340 ? 13.915 -8.011 4.145 1.00 90.25 340 LEU A CA 1
ATOM 2777 C C . LEU A 1 340 ? 14.889 -9.069 3.606 1.00 90.25 340 LEU A C 1
ATOM 2779 O O . LEU A 1 340 ? 15.312 -8.932 2.453 1.00 90.25 340 LEU A O 1
ATOM 2783 N N . PRO A 1 341 ? 15.198 -10.129 4.379 1.00 91.94 341 PRO A N 1
ATOM 2784 C CA . PRO A 1 341 ? 16.012 -11.228 3.887 1.00 91.94 341 PRO A CA 1
ATOM 2785 C C . PRO A 1 341 ? 15.243 -12.101 2.894 1.00 91.94 341 PRO A C 1
ATOM 2787 O O . PRO A 1 341 ? 14.091 -12.481 3.134 1.00 91.94 341 PRO A O 1
ATOM 2790 N N . ILE A 1 342 ? 15.902 -12.461 1.797 1.00 94.69 342 ILE A N 1
ATOM 2791 C CA . ILE A 1 342 ? 15.358 -13.344 0.768 1.00 94.69 342 ILE A CA 1
ATOM 2792 C C . ILE A 1 342 ? 15.593 -14.810 1.138 1.00 94.69 342 ILE A C 1
ATOM 2794 O O . ILE A 1 342 ? 16.722 -15.300 1.155 1.00 94.69 342 ILE A O 1
ATOM 2798 N N . ASP A 1 343 ? 14.501 -15.533 1.384 1.00 93.31 343 ASP A N 1
ATOM 2799 C CA . ASP A 1 343 ? 14.520 -16.966 1.670 1.00 93.31 343 ASP A CA 1
ATOM 2800 C C . ASP A 1 343 ? 13.945 -17.824 0.528 1.00 93.31 343 ASP A C 1
ATOM 2802 O O . ASP A 1 343 ? 13.378 -17.344 -0.458 1.00 93.31 343 ASP A O 1
ATOM 2806 N N . ASP A 1 344 ? 14.056 -19.142 0.693 1.00 93.75 344 ASP A N 1
ATOM 2807 C CA . ASP A 1 344 ? 13.577 -20.150 -0.254 1.00 93.75 344 ASP A CA 1
ATOM 2808 C C . ASP A 1 344 ? 12.081 -20.031 -0.599 1.00 93.75 344 ASP A C 1
ATOM 2810 O O . ASP A 1 344 ? 11.667 -20.430 -1.689 1.00 93.75 344 ASP A O 1
ATOM 2814 N N . ARG A 1 345 ? 11.248 -19.520 0.317 1.00 94.38 345 ARG A N 1
ATOM 2815 C CA . ARG A 1 345 ? 9.796 -19.392 0.115 1.00 94.38 345 ARG A CA 1
ATOM 2816 C C . ARG A 1 345 ? 9.501 -18.249 -0.846 1.00 94.38 345 ARG A C 1
ATOM 2818 O O . ARG A 1 345 ? 8.650 -18.410 -1.722 1.00 94.38 345 ARG A O 1
ATOM 2825 N N . ILE A 1 346 ? 10.234 -17.142 -0.703 1.00 95.94 346 ILE A N 1
ATOM 2826 C CA . ILE A 1 346 ? 10.178 -15.982 -1.598 1.00 95.94 346 ILE A CA 1
ATOM 2827 C C . ILE A 1 346 ? 10.667 -16.379 -2.995 1.00 95.94 346 ILE A C 1
ATOM 2829 O O . ILE A 1 346 ? 9.960 -16.151 -3.978 1.00 95.94 346 ILE A O 1
ATOM 2833 N N . LEU A 1 347 ? 11.815 -17.059 -3.089 1.00 95.94 347 LEU A N 1
ATOM 2834 C CA . LEU A 1 347 ? 12.404 -17.478 -4.371 1.00 95.94 347 LEU A CA 1
ATOM 2835 C C . LEU A 1 347 ? 11.525 -18.455 -5.163 1.00 95.94 347 LEU A C 1
ATOM 2837 O O . LEU A 1 347 ? 11.577 -18.508 -6.391 1.00 95.94 347 LEU A O 1
ATOM 2841 N N . ARG A 1 348 ? 10.696 -19.241 -4.469 1.00 95.56 348 ARG A N 1
ATOM 2842 C CA . ARG A 1 348 ? 9.769 -20.204 -5.086 1.00 95.56 348 ARG A CA 1
ATOM 2843 C C . ARG A 1 348 ? 8.431 -19.586 -5.502 1.00 95.56 348 ARG A C 1
ATOM 2845 O O . ARG A 1 348 ? 7.533 -20.342 -5.885 1.00 95.56 348 ARG A O 1
ATOM 2852 N N . THR A 1 349 ? 8.287 -18.262 -5.434 1.00 96.88 349 THR A N 1
ATOM 2853 C CA . THR A 1 349 ? 7.064 -17.567 -5.852 1.00 96.88 349 THR A CA 1
ATOM 2854 C C . THR A 1 349 ? 6.808 -17.765 -7.345 1.00 96.88 349 THR A C 1
ATOM 2856 O O . THR A 1 349 ? 7.698 -17.545 -8.169 1.00 96.88 349 THR A O 1
ATOM 2859 N N . SER A 1 350 ? 5.610 -18.241 -7.699 1.00 95.00 350 SER A N 1
ATOM 2860 C CA . SER A 1 350 ? 5.361 -18.781 -9.044 1.00 95.00 350 SER A CA 1
ATOM 2861 C C . SER A 1 350 ? 4.626 -17.862 -10.015 1.00 95.00 350 SER A C 1
ATOM 2863 O O . SER A 1 350 ? 4.750 -18.083 -11.213 1.00 95.00 350 SER A O 1
ATOM 2865 N N . GLU A 1 351 ? 3.850 -16.882 -9.543 1.00 95.50 351 GLU A N 1
ATOM 2866 C CA . GLU A 1 351 ? 3.062 -15.998 -10.420 1.00 95.50 351 GLU A CA 1
ATOM 2867 C C . GLU A 1 351 ? 3.495 -14.534 -10.318 1.00 95.50 351 GLU A C 1
ATOM 2869 O O . GLU A 1 351 ? 3.782 -13.937 -11.348 1.00 95.50 351 GLU A O 1
ATOM 2874 N N . SER A 1 352 ? 3.559 -13.966 -9.108 1.00 97.75 352 SER A N 1
ATOM 2875 C CA . SER A 1 352 ? 3.842 -12.535 -8.908 1.00 97.75 352 SER A CA 1
ATOM 2876 C C . SER A 1 352 ? 4.608 -12.281 -7.611 1.00 97.75 352 SER A C 1
ATOM 2878 O O . SER A 1 352 ? 4.206 -12.790 -6.560 1.00 97.75 352 SER A O 1
ATOM 2880 N N . LEU A 1 353 ? 5.688 -11.500 -7.674 1.00 98.12 353 LEU A N 1
ATOM 2881 C CA . LEU A 1 353 ? 6.499 -11.121 -6.513 1.00 98.12 353 LEU A CA 1
ATOM 2882 C C . LEU A 1 353 ? 6.702 -9.605 -6.457 1.00 98.12 353 LEU A C 1
ATOM 2884 O O . LEU A 1 353 ? 7.472 -9.048 -7.234 1.00 98.12 353 LEU A O 1
ATOM 2888 N N . LYS A 1 354 ? 6.062 -8.939 -5.498 1.00 97.06 354 LYS A N 1
ATOM 2889 C CA . LYS A 1 354 ? 6.150 -7.489 -5.311 1.00 97.06 354 LYS A CA 1
ATOM 2890 C C . LYS A 1 354 ? 6.725 -7.167 -3.943 1.00 97.06 354 LYS A C 1
ATOM 2892 O O . LYS A 1 354 ? 6.098 -7.404 -2.924 1.00 97.06 354 LYS A O 1
ATOM 2897 N N . LEU A 1 355 ? 7.936 -6.642 -3.924 1.00 95.44 355 LEU A N 1
ATOM 2898 C CA . LEU A 1 355 ? 8.699 -6.221 -2.760 1.00 95.44 355 LEU A CA 1
ATOM 2899 C C . LEU A 1 355 ? 9.065 -4.744 -2.957 1.00 95.44 355 LEU A C 1
ATOM 2901 O O . LEU A 1 355 ? 10.134 -4.411 -3.472 1.00 95.44 355 LEU A O 1
ATOM 2905 N N . SER A 1 356 ? 8.163 -3.848 -2.550 1.00 86.56 356 SER A N 1
ATOM 2906 C CA . SER A 1 356 ? 8.341 -2.389 -2.700 1.00 86.56 356 SER A CA 1
ATOM 2907 C C . SER A 1 356 ? 9.151 -1.748 -1.564 1.00 86.56 356 SER A C 1
ATOM 2909 O O . SER A 1 356 ? 9.152 -0.530 -1.397 1.00 86.56 356 SER A O 1
ATOM 2911 N N . LEU A 1 357 ? 9.834 -2.564 -0.766 1.00 88.56 357 LEU A N 1
ATOM 2912 C CA . LEU A 1 357 ? 10.768 -2.159 0.284 1.00 88.56 357 LEU A CA 1
ATOM 2913 C C . LEU A 1 357 ? 12.162 -2.727 -0.023 1.00 88.56 357 LEU A C 1
ATOM 2915 O O . LEU A 1 357 ? 12.291 -3.633 -0.845 1.00 88.56 357 LEU A O 1
ATOM 2919 N N . ASN A 1 358 ? 13.210 -2.198 0.613 1.00 89.56 358 ASN A N 1
ATOM 2920 C CA . ASN A 1 358 ? 14.573 -2.656 0.333 1.00 89.56 358 ASN A CA 1
ATOM 2921 C C . ASN A 1 358 ? 14.779 -4.103 0.821 1.00 89.56 358 ASN A C 1
ATOM 2923 O O . ASN A 1 358 ? 14.522 -4.407 1.986 1.00 89.56 358 ASN A O 1
ATOM 2927 N N . CYS A 1 359 ? 15.289 -4.975 -0.046 1.00 93.25 359 CYS A N 1
ATOM 2928 C CA . CYS A 1 359 ? 15.637 -6.361 0.277 1.00 93.25 359 CYS A CA 1
ATOM 2929 C C . CYS A 1 359 ? 17.090 -6.682 -0.097 1.00 93.25 359 CYS A C 1
ATOM 2931 O O . CYS A 1 359 ? 17.729 -5.949 -0.860 1.00 93.25 359 CYS A O 1
ATOM 2933 N N . ASP A 1 360 ? 17.617 -7.787 0.422 1.00 94.06 360 ASP A N 1
ATOM 2934 C CA . ASP A 1 360 ? 18.986 -8.255 0.161 1.00 94.06 360 ASP A CA 1
ATOM 2935 C C . ASP A 1 360 ? 19.108 -9.165 -1.076 1.00 94.06 360 ASP A C 1
ATOM 2937 O O . ASP A 1 360 ? 20.049 -9.949 -1.182 1.00 94.06 360 ASP A O 1
ATOM 2941 N N . MET A 1 361 ? 18.179 -9.054 -2.033 1.00 97.31 361 MET A N 1
ATOM 2942 C CA . MET A 1 361 ? 18.200 -9.888 -3.234 1.00 97.31 361 MET A CA 1
ATOM 2943 C C . MET A 1 361 ? 19.470 -9.682 -4.071 1.00 97.31 361 MET A C 1
ATOM 2945 O O . MET A 1 361 ? 19.738 -8.577 -4.532 1.00 97.31 361 MET A O 1
ATOM 2949 N N . THR A 1 362 ? 20.211 -10.757 -4.342 1.00 97.75 362 THR A N 1
ATOM 2950 C CA . THR A 1 362 ? 21.384 -10.734 -5.236 1.00 97.75 362 THR A CA 1
ATOM 2951 C C . THR A 1 362 ? 21.029 -11.068 -6.687 1.00 97.75 362 THR A C 1
ATOM 2953 O O . THR A 1 362 ? 19.939 -11.561 -6.985 1.00 97.75 362 THR A O 1
ATOM 2956 N N . ASP A 1 363 ? 21.980 -10.873 -7.606 1.00 98.25 363 ASP A N 1
ATOM 2957 C CA . ASP A 1 363 ? 21.856 -11.293 -9.009 1.00 98.25 363 ASP A CA 1
ATOM 2958 C C . ASP A 1 363 ? 21.540 -12.793 -9.153 1.00 98.25 363 ASP A C 1
ATOM 2960 O O . ASP A 1 363 ? 20.704 -13.175 -9.973 1.00 98.25 363 ASP A O 1
ATOM 2964 N N . GLU A 1 364 ? 22.198 -13.655 -8.370 1.00 97.81 364 GLU A N 1
ATOM 2965 C CA . GLU A 1 364 ? 21.994 -15.110 -8.389 1.00 97.81 364 GLU A CA 1
ATOM 2966 C C . GLU A 1 364 ? 20.598 -15.493 -7.906 1.00 97.81 364 GLU A C 1
ATOM 2968 O O . GLU A 1 364 ? 19.978 -16.392 -8.466 1.00 97.81 364 GLU A O 1
ATOM 2973 N N . GLN A 1 365 ? 20.091 -14.805 -6.887 1.00 97.81 365 GLN A N 1
ATOM 2974 C CA . GLN A 1 365 ? 18.743 -15.020 -6.375 1.00 97.81 365 GLN A CA 1
ATOM 2975 C C . GLN A 1 365 ? 17.682 -14.514 -7.357 1.00 97.81 365 GLN A C 1
ATOM 2977 O O . GLN A 1 365 ? 16.698 -15.209 -7.613 1.00 97.81 365 GLN A O 1
ATOM 2982 N N . LEU A 1 366 ? 17.904 -13.347 -7.966 1.00 97.56 366 LEU A N 1
ATOM 2983 C CA . LEU A 1 366 ? 16.995 -12.749 -8.942 1.00 97.56 366 LEU A CA 1
ATOM 2984 C C . LEU A 1 366 ? 16.731 -13.695 -10.124 1.00 97.56 366 LEU A C 1
ATOM 2986 O O . LEU A 1 366 ? 15.584 -13.927 -10.498 1.00 97.56 366 LEU A O 1
ATOM 2990 N N . ILE A 1 367 ? 17.777 -14.303 -10.689 1.00 96.12 367 ILE A N 1
ATOM 2991 C CA . ILE A 1 367 ? 17.641 -15.229 -11.830 1.00 96.12 367 ILE A CA 1
ATOM 2992 C C . ILE A 1 367 ? 17.048 -16.599 -11.459 1.00 96.12 367 ILE A C 1
ATOM 2994 O O . ILE A 1 367 ? 16.718 -17.377 -12.353 1.00 96.12 367 ILE A O 1
ATOM 2998 N N . MET A 1 368 ? 16.951 -16.935 -10.166 1.00 95.88 368 MET A N 1
ATOM 2999 C CA . MET A 1 368 ? 16.285 -18.162 -9.710 1.00 95.88 368 MET A CA 1
ATOM 3000 C C . MET A 1 368 ? 14.758 -18.033 -9.736 1.00 95.88 368 MET A C 1
ATOM 3002 O O . MET A 1 368 ? 14.065 -19.058 -9.723 1.00 95.88 368 MET A O 1
ATOM 3006 N N . LEU A 1 369 ? 14.233 -16.803 -9.777 1.00 94.75 369 LEU A N 1
ATOM 3007 C CA . LEU A 1 369 ? 12.801 -16.545 -9.853 1.00 94.75 369 LEU A CA 1
ATOM 3008 C C . LEU A 1 369 ? 12.211 -17.117 -11.146 1.00 94.75 369 LEU A C 1
ATOM 3010 O O . LEU A 1 369 ? 12.787 -17.021 -12.229 1.00 94.75 369 LEU A O 1
ATOM 3014 N N . LYS A 1 370 ? 11.021 -17.709 -11.018 1.00 86.12 370 LYS A N 1
ATOM 3015 C CA . LYS A 1 370 ? 10.269 -18.299 -12.140 1.00 86.12 370 LYS A CA 1
ATOM 3016 C C . LYS A 1 370 ? 9.022 -17.507 -12.529 1.00 86.12 370 LYS A C 1
ATOM 3018 O O . LYS A 1 370 ? 8.352 -17.884 -13.486 1.00 86.12 370 LYS A O 1
ATOM 3023 N N . CYS A 1 371 ? 8.698 -16.456 -11.784 1.00 93.81 371 CYS A N 1
ATOM 3024 C CA . CYS A 1 371 ? 7.673 -15.487 -12.152 1.00 93.81 371 CYS A CA 1
ATOM 3025 C C . CYS A 1 371 ? 8.298 -14.359 -12.978 1.00 93.81 371 CYS A C 1
ATOM 3027 O O . CYS A 1 371 ? 9.485 -14.080 -12.822 1.00 93.81 371 CYS A O 1
ATOM 3029 N N . ALA A 1 372 ? 7.499 -13.751 -13.857 1.00 95.31 372 ALA A N 1
ATOM 3030 C CA . ALA A 1 372 ? 7.888 -12.602 -14.676 1.00 95.31 372 ALA A CA 1
ATOM 3031 C C . ALA A 1 372 ? 7.270 -11.284 -14.174 1.00 95.31 372 ALA A C 1
ATOM 3033 O O . ALA A 1 372 ? 7.853 -10.228 -14.398 1.00 95.31 372 ALA A O 1
ATOM 3034 N N . ASP A 1 373 ? 6.119 -11.344 -13.493 1.00 97.75 373 ASP A N 1
ATOM 3035 C CA . ASP A 1 373 ? 5.527 -10.190 -12.813 1.00 97.75 373 ASP A CA 1
ATOM 3036 C C . ASP A 1 373 ? 6.268 -9.939 -11.497 1.00 97.75 373 ASP A C 1
ATOM 3038 O O . ASP A 1 373 ? 6.032 -10.622 -10.494 1.00 97.75 373 ASP A O 1
ATOM 3042 N N . ILE A 1 374 ? 7.205 -8.994 -11.519 1.00 97.81 374 ILE A N 1
ATOM 3043 C CA . ILE A 1 374 ? 8.020 -8.649 -10.362 1.00 97.81 374 ILE A CA 1
ATOM 3044 C C . ILE A 1 374 ? 8.112 -7.145 -10.128 1.00 97.81 374 ILE A C 1
ATOM 3046 O O . ILE A 1 374 ? 8.183 -6.345 -11.057 1.00 97.81 374 ILE A O 1
ATOM 3050 N N . GLN A 1 375 ? 8.205 -6.775 -8.858 1.00 97.12 375 GLN A N 1
ATOM 3051 C CA . GLN A 1 375 ? 8.603 -5.448 -8.411 1.00 97.12 375 GLN A CA 1
ATOM 3052 C C . GLN A 1 375 ? 9.599 -5.628 -7.271 1.00 97.12 375 GLN A C 1
ATOM 3054 O O . GLN A 1 375 ? 9.233 -6.195 -6.251 1.00 97.12 375 GLN A O 1
ATOM 3059 N N . ILE A 1 376 ? 10.862 -5.233 -7.434 1.00 96.81 376 ILE A N 1
ATOM 3060 C CA . ILE A 1 376 ? 11.910 -5.521 -6.438 1.00 96.81 376 ILE A CA 1
ATOM 3061 C C . ILE A 1 376 ? 12.800 -4.299 -6.242 1.00 96.81 376 ILE A C 1
ATOM 3063 O O . ILE A 1 376 ? 13.336 -3.748 -7.202 1.00 96.81 376 ILE A O 1
ATOM 3067 N N . LYS A 1 377 ? 13.005 -3.898 -4.985 1.00 94.31 377 LYS A N 1
ATOM 3068 C CA . LYS A 1 377 ? 13.988 -2.879 -4.595 1.00 94.31 377 LYS A CA 1
ATOM 3069 C C . LYS A 1 377 ? 15.166 -3.542 -3.875 1.00 94.31 377 LYS A C 1
ATOM 3071 O O . LYS A 1 377 ? 14.979 -4.134 -2.814 1.00 94.31 377 LYS A O 1
ATOM 3076 N N . SER A 1 378 ? 16.375 -3.446 -4.432 1.00 95.12 378 SER A N 1
ATOM 3077 C CA . SER A 1 378 ? 17.589 -3.983 -3.799 1.00 95.12 378 SER A CA 1
ATOM 3078 C C . SER A 1 378 ? 18.851 -3.225 -4.206 1.00 95.12 378 SER A C 1
ATOM 3080 O O . SER A 1 378 ? 18.992 -2.797 -5.349 1.00 95.12 378 SER A O 1
ATOM 3082 N N . ASP A 1 379 ? 19.786 -3.102 -3.265 1.00 94.75 379 ASP A N 1
ATOM 3083 C CA . ASP A 1 379 ? 21.119 -2.532 -3.495 1.00 94.75 379 ASP A CA 1
ATOM 3084 C C . ASP A 1 379 ? 22.152 -3.542 -3.998 1.00 94.75 379 ASP A C 1
ATOM 3086 O O . ASP A 1 379 ? 23.244 -3.149 -4.404 1.00 94.75 379 ASP A O 1
ATOM 3090 N N . LEU A 1 380 ? 21.817 -4.834 -3.977 1.00 96.62 380 LEU A N 1
ATOM 3091 C CA . LEU A 1 380 ? 22.735 -5.914 -4.339 1.00 96.62 380 LEU A CA 1
ATOM 3092 C C . LEU A 1 380 ? 22.537 -6.415 -5.777 1.00 96.62 380 LEU A C 1
ATOM 3094 O O . LEU A 1 380 ? 23.357 -7.192 -6.267 1.00 96.62 380 LEU A O 1
ATOM 3098 N N . ILE A 1 381 ? 21.490 -5.949 -6.467 1.00 97.56 381 ILE A N 1
ATOM 3099 C CA . ILE A 1 381 ? 21.254 -6.243 -7.884 1.00 97.56 381 ILE A CA 1
ATOM 3100 C C . ILE A 1 381 ? 22.1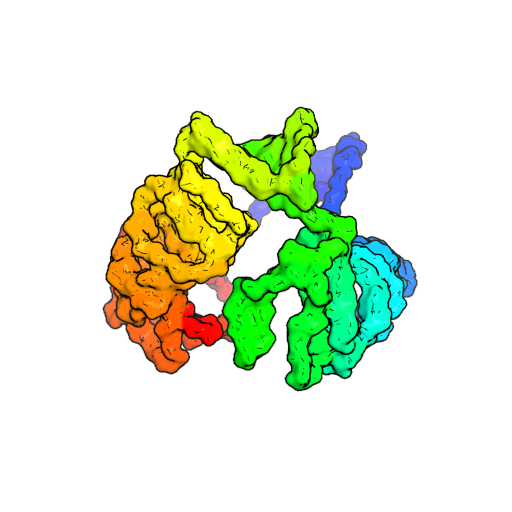10 -5.316 -8.748 1.00 97.56 381 ILE A C 1
ATOM 3102 O O . ILE A 1 381 ? 22.062 -4.091 -8.627 1.00 97.56 381 ILE A O 1
ATOM 3106 N N . THR A 1 382 ? 22.854 -5.904 -9.679 1.00 96.94 382 THR A N 1
ATOM 3107 C CA . THR A 1 382 ? 23.723 -5.179 -10.606 1.00 96.94 382 THR A CA 1
ATOM 3108 C C . THR A 1 382 ? 23.071 -4.981 -11.976 1.00 96.94 382 THR A C 1
ATOM 3110 O O . THR A 1 382 ? 22.081 -5.619 -12.344 1.00 96.94 382 THR A O 1
ATOM 3113 N N . ALA A 1 383 ? 23.688 -4.138 -12.810 1.00 96.56 383 ALA A N 1
ATOM 3114 C CA . ALA A 1 383 ? 23.323 -4.003 -14.222 1.00 96.56 383 ALA A CA 1
ATOM 3115 C C . ALA A 1 383 ? 23.350 -5.347 -14.985 1.00 96.56 383 ALA A C 1
ATOM 3117 O O . ALA A 1 383 ? 22.559 -5.550 -15.908 1.00 96.56 383 ALA A O 1
ATOM 3118 N N . ASN A 1 384 ? 24.239 -6.272 -14.604 1.00 96.50 384 ASN A N 1
ATOM 3119 C CA . ASN A 1 384 ? 24.303 -7.601 -15.205 1.00 96.50 384 ASN A CA 1
ATOM 3120 C C . ASN A 1 384 ? 23.139 -8.490 -14.741 1.00 96.50 384 ASN A C 1
ATOM 3122 O O . ASN A 1 384 ? 22.559 -9.202 -15.562 1.00 96.50 384 ASN A O 1
ATOM 3126 N N . GLY A 1 385 ? 22.749 -8.405 -13.465 1.00 97.31 385 GLY A N 1
ATOM 3127 C CA . GLY A 1 385 ? 21.538 -9.037 -12.938 1.00 97.31 385 GLY A CA 1
ATOM 3128 C C . GLY A 1 385 ? 20.289 -8.614 -13.706 1.00 97.31 385 GLY A C 1
ATOM 3129 O O . GLY A 1 385 ? 19.546 -9.472 -14.181 1.00 97.31 385 GLY A O 1
ATOM 3130 N N . ILE A 1 386 ? 20.123 -7.305 -13.943 1.00 96.94 386 ILE A N 1
ATOM 3131 C CA . ILE A 1 386 ? 19.031 -6.763 -14.771 1.00 96.94 386 ILE A CA 1
ATOM 3132 C C . ILE A 1 386 ? 19.054 -7.368 -16.173 1.00 96.94 386 ILE A C 1
ATOM 3134 O O . ILE A 1 386 ? 18.027 -7.850 -16.643 1.00 96.94 386 ILE A O 1
ATOM 3138 N N . LYS A 1 387 ? 20.212 -7.354 -16.847 1.00 96.44 387 LYS A N 1
ATOM 3139 C CA . LYS A 1 387 ? 20.350 -7.863 -18.221 1.00 96.44 387 LYS A CA 1
ATOM 3140 C C . LYS A 1 387 ? 19.912 -9.326 -18.319 1.00 96.44 387 LYS A C 1
ATOM 3142 O O . LYS A 1 387 ? 19.154 -9.678 -19.218 1.00 96.44 387 LYS A O 1
ATOM 3147 N N . ARG A 1 388 ? 20.345 -10.159 -17.369 1.00 96.44 388 ARG A N 1
ATOM 3148 C CA . ARG A 1 388 ? 20.000 -11.589 -17.308 1.00 96.44 388 ARG A CA 1
ATOM 3149 C C . ARG A 1 388 ? 18.527 -11.806 -16.979 1.00 96.44 388 ARG A C 1
ATOM 3151 O O . ARG A 1 388 ? 17.876 -12.640 -17.600 1.00 96.44 388 ARG A O 1
ATOM 3158 N N . TYR A 1 389 ? 17.985 -11.053 -16.028 1.00 97.31 389 TYR A N 1
ATOM 3159 C CA . TYR A 1 389 ? 16.583 -11.193 -15.657 1.00 97.31 389 TYR A CA 1
ATOM 3160 C C . TYR A 1 389 ? 15.634 -10.665 -16.742 1.00 97.31 389 TYR A C 1
ATOM 3162 O O . TYR A 1 389 ? 14.585 -11.253 -16.982 1.00 97.31 389 TYR A O 1
ATOM 3170 N N . LEU A 1 390 ? 16.022 -9.624 -17.484 1.00 97.44 390 LEU A N 1
ATOM 3171 C CA . LEU A 1 390 ? 15.268 -9.144 -18.641 1.00 97.44 390 LEU A CA 1
ATOM 3172 C C . LEU A 1 390 ? 15.076 -10.254 -19.688 1.00 97.44 390 LEU A C 1
ATOM 3174 O O . LEU A 1 390 ? 13.998 -10.359 -20.265 1.00 97.44 390 LEU A O 1
ATOM 3178 N N . GLU A 1 391 ? 16.066 -11.122 -19.912 1.00 95.50 391 GLU A N 1
ATOM 3179 C CA . GLU A 1 391 ? 15.906 -12.289 -20.794 1.00 95.50 391 GLU A CA 1
ATOM 3180 C C . GLU A 1 391 ? 14.861 -13.280 -20.255 1.00 95.50 391 GLU A C 1
ATOM 3182 O O . GLU A 1 391 ? 14.049 -13.796 -21.029 1.00 95.50 391 GLU A O 1
ATOM 3187 N N . ILE A 1 392 ? 14.823 -13.492 -18.934 1.00 95.31 392 ILE A N 1
ATOM 3188 C CA . ILE A 1 392 ? 13.804 -14.314 -18.263 1.00 95.31 392 ILE A CA 1
ATOM 3189 C C . ILE A 1 392 ? 12.415 -13.687 -18.444 1.00 95.31 392 ILE A C 1
ATOM 3191 O O . ILE A 1 392 ? 11.492 -14.374 -18.883 1.00 95.31 392 ILE A O 1
ATOM 3195 N N . PHE A 1 393 ? 12.269 -12.382 -18.198 1.00 96.62 393 PHE A N 1
ATOM 3196 C CA . PHE A 1 393 ? 11.017 -11.650 -18.414 1.00 96.62 393 PHE A CA 1
ATOM 3197 C C . PHE A 1 393 ? 10.543 -11.740 -19.870 1.00 96.62 393 PHE A C 1
ATOM 3199 O O . PHE A 1 393 ? 9.373 -12.005 -20.141 1.00 96.62 393 PHE A O 1
ATOM 3206 N N . LEU A 1 394 ? 11.445 -11.576 -20.839 1.00 95.56 394 LEU A N 1
ATOM 3207 C CA . LEU A 1 394 ? 11.110 -11.697 -22.259 1.00 95.56 394 LEU A CA 1
ATOM 3208 C C . LEU A 1 394 ? 10.653 -13.116 -22.625 1.00 95.56 394 LEU A C 1
ATOM 3210 O O . LEU A 1 394 ? 9.759 -13.286 -23.462 1.00 95.56 394 LEU A O 1
ATOM 3214 N N . ASN A 1 395 ? 11.238 -14.130 -21.988 1.00 94.81 395 ASN A N 1
ATOM 3215 C CA . ASN A 1 395 ? 10.891 -15.524 -22.213 1.00 94.81 395 ASN A CA 1
ATOM 3216 C C . ASN A 1 395 ? 9.555 -15.925 -21.570 1.00 94.81 395 ASN A C 1
ATOM 3218 O O . ASN A 1 395 ? 8.765 -16.601 -22.229 1.00 94.81 395 ASN A O 1
ATOM 3222 N N . LEU A 1 396 ? 9.297 -15.504 -20.330 1.00 94.81 396 LEU A N 1
ATOM 3223 C CA . LEU A 1 396 ? 8.176 -15.976 -19.505 1.00 94.81 396 LEU A CA 1
ATOM 3224 C C . LEU A 1 396 ? 7.006 -14.986 -19.387 1.00 94.81 396 LEU A C 1
ATOM 3226 O O . LEU A 1 396 ? 5.914 -15.392 -19.013 1.00 94.81 396 LEU A O 1
ATOM 3230 N N . GLY A 1 397 ? 7.203 -13.704 -19.700 1.00 93.62 397 GLY A N 1
ATOM 3231 C CA . GLY A 1 397 ? 6.214 -12.656 -19.436 1.00 93.62 397 GLY A CA 1
ATOM 3232 C C . GLY A 1 397 ? 4.910 -12.808 -20.219 1.00 93.62 397 GLY A C 1
ATOM 3233 O O . GLY A 1 397 ? 4.924 -13.048 -21.432 1.00 93.62 397 GLY A O 1
ATOM 3234 N N . GLN A 1 398 ? 3.793 -12.620 -19.520 1.00 93.75 398 GLN A N 1
ATOM 3235 C CA . GLN A 1 398 ? 2.428 -12.522 -20.036 1.00 93.75 398 GLN A CA 1
ATOM 3236 C C . GLN A 1 398 ? 1.988 -11.063 -20.221 1.00 93.75 398 GLN A C 1
ATOM 3238 O O . GLN A 1 398 ? 2.661 -10.141 -19.772 1.00 93.75 398 GLN A O 1
ATOM 3243 N N . LYS A 1 399 ? 0.849 -10.839 -20.898 1.00 90.69 399 LYS A N 1
ATOM 3244 C CA . LYS A 1 399 ? 0.345 -9.504 -21.299 1.00 90.69 399 LYS A CA 1
ATOM 3245 C C . LYS A 1 399 ? 0.329 -8.467 -20.177 1.00 90.69 399 LYS A C 1
ATOM 3247 O O . LYS A 1 399 ? 0.645 -7.308 -20.415 1.00 90.69 399 LYS A O 1
ATOM 3252 N N . GLN A 1 400 ? -0.057 -8.899 -18.988 1.00 92.12 400 GLN A N 1
ATOM 3253 C CA . GLN A 1 400 ? -0.219 -8.071 -17.800 1.00 92.12 400 GLN A CA 1
ATOM 3254 C C . GLN A 1 400 ? 1.027 -8.009 -16.908 1.00 92.12 400 GLN A C 1
ATOM 3256 O O . GLN A 1 400 ? 1.020 -7.251 -15.941 1.00 92.12 400 GLN A O 1
ATOM 3261 N N . ASP A 1 401 ? 2.058 -8.804 -17.199 1.00 95.25 401 ASP A N 1
ATOM 3262 C CA . ASP A 1 401 ? 3.236 -8.902 -16.342 1.00 95.25 401 ASP A CA 1
ATOM 3263 C C . ASP A 1 401 ? 4.122 -7.668 -16.514 1.00 95.25 401 ASP A C 1
ATOM 3265 O O . ASP A 1 401 ? 4.335 -7.166 -17.628 1.00 95.25 401 ASP A O 1
ATOM 3269 N N . VAL A 1 402 ? 4.680 -7.209 -15.399 1.00 96.94 402 VAL A N 1
ATOM 3270 C CA . VAL A 1 402 ? 5.615 -6.089 -15.363 1.00 96.94 402 VAL A CA 1
ATOM 3271 C C . VAL A 1 402 ? 6.891 -6.540 -14.672 1.00 96.94 402 VAL A C 1
ATOM 3273 O O . VAL A 1 402 ? 6.843 -7.150 -13.614 1.00 96.94 402 VAL A O 1
ATOM 3276 N N . MET A 1 403 ? 8.039 -6.222 -15.263 1.00 97.75 403 MET A N 1
ATOM 3277 C CA . MET A 1 403 ? 9.323 -6.287 -14.574 1.00 97.75 403 MET A CA 1
ATOM 3278 C C . MET A 1 403 ? 9.662 -4.887 -14.082 1.00 97.75 403 MET A C 1
ATOM 3280 O O . MET A 1 403 ? 9.919 -4.012 -14.906 1.00 97.75 403 MET A O 1
ATOM 3284 N N . GLU A 1 404 ? 9.714 -4.686 -12.771 1.00 97.69 404 GLU A N 1
ATOM 3285 C CA . GLU A 1 404 ? 10.136 -3.436 -12.144 1.00 97.69 404 GLU A CA 1
ATOM 3286 C C . GLU A 1 404 ? 11.274 -3.697 -11.147 1.00 97.69 404 GLU A C 1
ATOM 3288 O O . GLU A 1 404 ? 11.141 -4.480 -10.207 1.00 97.69 404 GLU A O 1
ATOM 3293 N N . LEU A 1 405 ? 12.419 -3.050 -11.356 1.00 97.56 405 LEU A N 1
ATOM 3294 C CA . LEU A 1 405 ? 13.610 -3.181 -10.517 1.00 97.56 405 LEU A CA 1
ATOM 3295 C C . LEU A 1 405 ? 14.085 -1.795 -10.083 1.00 97.56 405 LEU A C 1
ATOM 3297 O O . LEU A 1 405 ? 14.368 -0.947 -10.926 1.00 97.56 405 LEU A O 1
ATOM 3301 N N . THR A 1 406 ? 14.213 -1.570 -8.777 1.00 95.81 406 THR A N 1
ATOM 3302 C CA . THR A 1 406 ? 14.759 -0.331 -8.206 1.00 95.81 406 THR A CA 1
ATOM 3303 C C . THR A 1 406 ? 16.131 -0.597 -7.597 1.00 95.81 406 THR A C 1
ATOM 3305 O O . THR A 1 406 ? 16.227 -1.280 -6.576 1.00 95.81 406 THR A O 1
ATOM 3308 N N . ILE A 1 407 ? 17.187 -0.048 -8.204 1.00 95.50 407 ILE A N 1
ATOM 3309 C CA . ILE A 1 407 ? 18.584 -0.362 -7.868 1.00 95.50 407 ILE A CA 1
ATOM 3310 C C . ILE A 1 407 ? 19.488 0.887 -7.879 1.00 95.50 407 ILE A C 1
ATOM 3312 O O . ILE A 1 407 ? 19.148 1.894 -8.513 1.00 95.50 407 ILE A O 1
ATOM 3316 N N . PRO A 1 408 ? 20.663 0.852 -7.229 1.00 94.06 408 PRO A N 1
ATOM 3317 C CA . PRO A 1 408 ? 21.635 1.934 -7.307 1.00 94.06 408 PRO A CA 1
ATOM 3318 C C . PRO A 1 408 ? 22.333 1.929 -8.677 1.00 94.06 408 PRO A C 1
ATOM 3320 O O . PRO A 1 408 ? 23.183 1.089 -8.967 1.00 94.06 408 PRO A O 1
ATOM 3323 N N . LEU A 1 409 ? 21.994 2.900 -9.531 1.00 93.50 409 LEU A N 1
ATOM 3324 C CA . LEU A 1 409 ? 22.744 3.219 -10.751 1.00 93.50 409 LEU A CA 1
ATOM 3325 C C . LEU A 1 409 ? 23.038 4.720 -10.797 1.00 93.50 409 LEU A C 1
ATOM 3327 O O . LEU A 1 409 ? 22.166 5.518 -10.446 1.00 93.50 409 LEU A O 1
ATOM 3331 N N . PRO A 1 410 ? 24.225 5.133 -11.268 1.00 89.94 410 PRO A N 1
ATOM 3332 C CA . PRO A 1 410 ? 24.540 6.545 -11.400 1.00 89.94 410 PRO A CA 1
ATOM 3333 C C . PRO A 1 410 ? 23.755 7.183 -12.561 1.00 89.94 410 PRO A C 1
ATOM 3335 O O . PRO A 1 410 ? 23.382 6.517 -13.531 1.00 89.94 410 PRO A O 1
ATOM 3338 N N . LYS A 1 411 ? 23.492 8.493 -12.470 1.00 87.62 411 LYS A N 1
ATOM 3339 C CA . LYS A 1 411 ? 22.665 9.235 -13.447 1.00 87.62 411 LYS A CA 1
ATOM 3340 C C . LYS A 1 411 ? 23.255 9.267 -14.861 1.00 87.62 411 LYS A C 1
ATOM 3342 O O . LYS A 1 411 ? 22.504 9.375 -15.826 1.00 87.62 411 LYS A O 1
ATOM 3347 N N . ASP A 1 412 ? 24.573 9.159 -14.981 1.00 89.31 412 ASP A N 1
ATOM 3348 C CA . ASP A 1 412 ? 25.329 9.117 -16.235 1.00 89.31 412 ASP A CA 1
ATOM 3349 C C . ASP A 1 412 ? 25.538 7.689 -16.774 1.00 89.31 412 ASP A C 1
ATOM 3351 O O . ASP A 1 412 ? 26.209 7.502 -17.793 1.00 89.31 412 ASP A O 1
ATOM 3355 N N . PHE A 1 413 ? 24.947 6.671 -16.134 1.00 93.62 413 PHE A N 1
ATOM 3356 C CA . PHE A 1 413 ? 25.063 5.291 -16.588 1.00 93.62 413 PHE A CA 1
ATOM 3357 C C . PHE A 1 413 ? 24.570 5.140 -18.042 1.00 93.62 413 PHE A C 1
ATOM 3359 O O . PHE A 1 413 ? 23.475 5.592 -18.392 1.00 93.62 413 PHE A O 1
ATOM 3366 N N . PRO A 1 414 ? 25.317 4.445 -18.918 1.00 93.75 414 PRO A N 1
ATOM 3367 C CA . PRO A 1 414 ? 24.884 4.195 -20.289 1.00 93.75 414 PRO A CA 1
ATOM 3368 C C . PRO A 1 414 ? 23.753 3.149 -20.329 1.00 93.75 414 PRO A C 1
ATOM 3370 O O . PRO A 1 414 ? 24.001 1.968 -20.566 1.00 93.75 414 PRO A O 1
ATOM 3373 N N . PHE A 1 415 ? 22.498 3.578 -20.142 1.00 94.44 415 PHE A N 1
ATOM 3374 C CA . PHE A 1 415 ? 21.319 2.703 -19.967 1.00 94.44 415 PHE A CA 1
ATOM 3375 C C . PHE A 1 415 ? 21.083 1.678 -21.082 1.00 94.44 415 PHE A C 1
ATOM 3377 O O . PHE A 1 415 ? 20.496 0.631 -20.830 1.00 94.44 415 PHE A O 1
ATOM 3384 N N . MET A 1 416 ? 21.582 1.923 -22.298 1.00 93.31 416 MET A N 1
ATOM 3385 C CA . MET A 1 416 ? 21.528 0.927 -23.376 1.00 93.31 416 MET A CA 1
ATOM 3386 C C . MET A 1 416 ? 22.261 -0.372 -23.012 1.00 93.31 416 MET A C 1
ATOM 3388 O O . MET A 1 416 ? 21.867 -1.428 -23.488 1.00 93.31 416 MET A O 1
ATOM 3392 N N . LYS A 1 417 ? 23.265 -0.321 -22.123 1.00 94.88 417 LYS A N 1
ATOM 3393 C CA . LYS A 1 417 ? 23.989 -1.507 -21.636 1.00 94.88 417 LYS A CA 1
ATOM 3394 C C . LYS A 1 417 ? 23.143 -2.434 -20.752 1.00 94.88 417 LYS A C 1
ATOM 3396 O O . LYS A 1 417 ? 23.575 -3.553 -20.492 1.00 94.88 417 LYS A O 1
ATOM 3401 N N . LEU A 1 418 ? 21.969 -1.988 -20.289 1.00 95.94 418 LEU A N 1
ATOM 3402 C CA . LEU A 1 418 ? 21.021 -2.829 -19.542 1.00 95.94 418 LEU A CA 1
ATOM 3403 C C . LEU A 1 418 ? 20.247 -3.788 -20.457 1.00 95.94 418 LEU A C 1
ATOM 3405 O O . LEU A 1 418 ? 19.695 -4.777 -19.981 1.00 95.94 418 LEU A O 1
ATOM 3409 N N . ILE A 1 419 ? 20.197 -3.503 -21.760 1.00 95.94 419 ILE A N 1
ATOM 3410 C CA . ILE A 1 419 ? 19.515 -4.335 -22.750 1.00 95.94 419 ILE A CA 1
ATOM 3411 C C . ILE A 1 419 ? 20.541 -5.316 -23.345 1.00 95.94 419 ILE A C 1
ATOM 3413 O O . ILE A 1 419 ? 21.621 -4.882 -23.750 1.00 95.94 419 ILE A O 1
ATOM 3417 N N . PRO A 1 420 ? 20.253 -6.631 -23.403 1.00 94.69 420 PRO A N 1
ATOM 3418 C CA . PRO A 1 420 ? 21.148 -7.584 -24.045 1.00 94.69 420 PRO A CA 1
ATOM 3419 C C . PRO A 1 420 ? 21.457 -7.258 -25.510 1.00 94.69 420 PRO A C 1
ATOM 3421 O O . PRO A 1 420 ? 20.566 -6.896 -26.274 1.00 94.69 420 PRO A O 1
ATOM 3424 N N . ASP A 1 421 ? 22.716 -7.457 -25.917 1.00 92.12 421 ASP A N 1
ATOM 3425 C CA . ASP A 1 421 ? 23.209 -7.120 -27.265 1.00 92.12 421 ASP A CA 1
ATOM 3426 C C . ASP A 1 421 ? 22.577 -7.994 -28.364 1.00 92.12 421 ASP A C 1
ATOM 3428 O O . ASP A 1 421 ? 22.586 -7.642 -29.541 1.00 92.12 421 ASP A O 1
ATOM 3432 N N . SER A 1 422 ? 22.007 -9.137 -27.975 1.00 92.75 422 SER A N 1
ATOM 3433 C CA . SER A 1 422 ? 21.243 -10.039 -28.839 1.00 92.75 422 SER A CA 1
ATOM 3434 C C . SER A 1 422 ? 19.872 -9.477 -29.243 1.00 92.75 422 SER A C 1
ATOM 3436 O O . SER A 1 422 ? 19.267 -9.959 -30.205 1.00 92.75 422 SER A O 1
ATOM 3438 N N . LEU A 1 423 ? 19.362 -8.470 -28.527 1.00 95.50 423 LEU A N 1
ATOM 3439 C CA . LEU A 1 423 ? 18.031 -7.916 -28.745 1.00 95.50 423 LEU A CA 1
ATOM 3440 C C . LEU A 1 423 ? 18.040 -6.786 -29.771 1.00 95.50 423 LEU A C 1
ATOM 3442 O O . LEU A 1 423 ? 18.903 -5.912 -29.776 1.00 95.50 423 LEU A O 1
ATOM 3446 N N . GLN A 1 424 ? 17.001 -6.749 -30.603 1.00 94.44 424 GLN A N 1
ATOM 3447 C CA . GLN A 1 424 ? 16.769 -5.634 -31.517 1.00 94.44 424 GLN A CA 1
ATOM 3448 C C . GLN A 1 424 ? 15.819 -4.635 -30.863 1.00 94.44 424 GLN A C 1
ATOM 3450 O O . GLN A 1 424 ? 14.635 -4.926 -30.645 1.00 94.44 424 GLN A O 1
ATOM 3455 N N . PHE A 1 425 ? 16.328 -3.438 -30.589 1.00 95.88 425 PHE A N 1
ATOM 3456 C CA . PHE A 1 425 ? 15.562 -2.344 -30.012 1.00 95.88 425 PHE A CA 1
ATOM 3457 C C . PHE A 1 425 ? 15.836 -1.025 -30.733 1.00 95.88 425 PHE A C 1
ATOM 3459 O O . PHE A 1 425 ? 16.851 -0.857 -31.405 1.00 95.88 425 PHE A O 1
ATOM 3466 N N . HIS A 1 426 ? 14.926 -0.072 -30.573 1.00 93.38 426 HIS A N 1
ATOM 3467 C CA . HIS A 1 426 ? 15.148 1.311 -30.976 1.00 93.38 426 HIS A CA 1
ATOM 3468 C C . HIS A 1 426 ? 14.796 2.243 -29.822 1.00 93.38 426 HIS A C 1
ATOM 3470 O O . HIS A 1 426 ? 13.864 1.993 -29.052 1.00 93.38 426 HIS A O 1
ATOM 3476 N N . LYS A 1 427 ? 15.556 3.330 -29.690 1.00 94.00 427 LYS A N 1
ATOM 3477 C CA . LYS A 1 427 ? 15.246 4.383 -28.725 1.00 94.00 427 LYS A CA 1
ATOM 3478 C C . LYS A 1 427 ? 13.978 5.103 -29.173 1.00 94.00 427 LYS A C 1
ATOM 3480 O O . LYS A 1 427 ? 13.822 5.422 -30.349 1.00 94.00 427 LYS A O 1
ATOM 3485 N N . THR A 1 428 ? 13.094 5.390 -28.231 1.00 90.94 428 THR A N 1
ATOM 3486 C CA . THR A 1 428 ? 11.852 6.125 -28.503 1.00 90.94 428 THR A CA 1
ATOM 3487 C C . THR A 1 428 ? 11.864 7.498 -27.867 1.00 90.94 428 THR A C 1
ATOM 3489 O O . THR A 1 428 ? 12.546 7.726 -26.865 1.00 90.94 428 THR A O 1
ATOM 3492 N N . LYS A 1 429 ? 11.071 8.412 -28.435 1.00 87.94 429 LYS A N 1
ATOM 3493 C CA . LYS A 1 429 ? 10.840 9.722 -27.834 1.00 87.94 429 LYS A CA 1
ATOM 3494 C C . LYS A 1 429 ? 10.200 9.543 -26.457 1.00 87.94 429 LYS A C 1
ATOM 3496 O O . LYS A 1 429 ? 9.235 8.792 -26.294 1.00 87.94 429 LYS A O 1
ATOM 3501 N N . ILE A 1 430 ? 10.755 10.246 -25.479 1.00 88.19 430 ILE A N 1
ATOM 3502 C CA . ILE A 1 430 ? 10.195 10.326 -24.136 1.00 88.19 430 ILE A CA 1
ATOM 3503 C C . ILE A 1 430 ? 9.079 11.379 -24.181 1.00 88.19 430 ILE A C 1
ATOM 3505 O O . ILE A 1 430 ? 9.331 12.498 -24.640 1.00 88.19 430 ILE A O 1
ATOM 3509 N N . PRO A 1 431 ? 7.838 11.036 -23.798 1.00 82.00 431 PRO A N 1
ATOM 3510 C CA . PRO A 1 431 ? 6.756 12.010 -23.732 1.00 82.00 431 PRO A CA 1
ATOM 3511 C C . PRO A 1 431 ? 7.081 13.137 -22.746 1.00 82.00 431 PRO A C 1
ATOM 3513 O O . PRO A 1 431 ? 7.690 12.883 -21.713 1.00 82.00 431 PRO A O 1
ATOM 3516 N N . SER A 1 432 ? 6.633 14.365 -23.020 1.00 79.12 432 SER A N 1
ATOM 3517 C CA . SER A 1 432 ? 6.904 15.533 -22.160 1.00 79.12 432 SER A CA 1
ATOM 3518 C C . SER A 1 432 ? 6.355 15.398 -20.736 1.00 79.12 432 SER A C 1
ATOM 3520 O O . SER A 1 432 ? 6.876 16.017 -19.818 1.00 79.12 432 SER A O 1
ATOM 3522 N N . TRP A 1 433 ? 5.312 14.589 -20.552 1.00 78.56 433 TRP A N 1
ATOM 3523 C CA . TRP A 1 433 ? 4.702 14.287 -19.256 1.00 78.56 433 TRP A CA 1
ATOM 3524 C C . TRP A 1 433 ? 5.402 13.150 -18.496 1.00 78.56 433 TRP A C 1
ATOM 3526 O O . TRP A 1 433 ? 5.039 12.858 -17.360 1.00 78.56 433 TRP A O 1
ATOM 3536 N N . SER A 1 434 ? 6.363 12.460 -19.114 1.00 81.44 434 SER A N 1
ATOM 3537 C CA . SER A 1 434 ? 7.050 11.320 -18.510 1.00 81.44 434 SER A CA 1
ATOM 3538 C C . SER A 1 434 ? 8.313 11.768 -17.779 1.00 81.44 434 SER A C 1
ATOM 3540 O O . SER A 1 434 ? 9.128 12.498 -18.332 1.00 81.44 434 SER A O 1
ATOM 3542 N N . SER A 1 435 ? 8.518 11.260 -16.562 1.00 87.50 435 SER A N 1
ATOM 3543 C CA . SER A 1 435 ? 9.756 11.439 -15.788 1.00 87.50 435 SER A CA 1
ATOM 3544 C C . SER A 1 435 ? 10.882 10.476 -16.191 1.00 87.50 435 SER A C 1
ATOM 3546 O O . SER A 1 435 ? 11.926 10.426 -15.539 1.00 87.50 435 SER A O 1
ATOM 3548 N N . SER A 1 436 ? 10.687 9.670 -17.238 1.00 90.12 436 SER A N 1
ATOM 3549 C CA . SER A 1 436 ? 11.717 8.754 -17.720 1.00 90.12 436 SER A CA 1
ATOM 3550 C C . SER A 1 436 ? 12.916 9.517 -18.283 1.00 90.12 436 SER A C 1
ATOM 3552 O O . SER A 1 436 ? 12.771 10.516 -18.979 1.00 90.12 436 SER A O 1
ATOM 3554 N N . VAL A 1 437 ? 14.112 8.994 -18.039 1.00 92.12 437 VAL A N 1
ATOM 3555 C CA . VAL A 1 437 ? 15.373 9.493 -18.614 1.00 92.12 437 VAL A CA 1
ATOM 3556 C C . VAL A 1 437 ? 15.826 8.653 -19.808 1.00 92.12 437 VAL A C 1
ATOM 3558 O O . VAL A 1 437 ? 16.589 9.108 -20.661 1.00 92.12 437 VAL A O 1
ATOM 3561 N N . PHE A 1 438 ? 15.318 7.424 -19.907 1.00 94.62 438 PHE A N 1
ATOM 3562 C CA . PHE A 1 438 ? 15.570 6.516 -21.016 1.00 94.62 438 PHE A CA 1
ATOM 3563 C C . PHE A 1 438 ? 14.305 5.731 -21.355 1.00 94.62 438 PHE A C 1
ATOM 3565 O O . PHE A 1 438 ? 13.576 5.296 -20.464 1.00 94.62 438 PHE A O 1
ATOM 3572 N N . ARG A 1 439 ? 14.054 5.542 -22.654 1.00 95.38 439 ARG A N 1
ATOM 3573 C CA . ARG A 1 439 ? 12.952 4.725 -23.163 1.00 95.38 439 ARG A CA 1
ATOM 3574 C C . ARG A 1 439 ? 13.352 4.049 -24.470 1.00 95.38 439 ARG A C 1
ATOM 3576 O O . ARG A 1 439 ? 13.789 4.722 -25.409 1.00 95.38 439 ARG A O 1
ATOM 3583 N N . ALA A 1 440 ? 13.168 2.740 -24.540 1.00 95.38 440 ALA A N 1
ATOM 3584 C CA . ALA A 1 440 ? 13.446 1.918 -25.706 1.00 95.38 440 ALA A CA 1
ATOM 3585 C C . ALA A 1 440 ? 12.331 0.897 -25.935 1.00 95.38 440 ALA A C 1
ATOM 3587 O O . ALA A 1 440 ? 11.718 0.403 -24.992 1.00 95.38 440 ALA A O 1
ATOM 3588 N N . MET A 1 441 ? 12.105 0.562 -27.202 1.00 95.56 441 MET A N 1
ATOM 3589 C CA . MET A 1 441 ? 11.177 -0.490 -27.601 1.00 95.56 441 MET A CA 1
ATOM 3590 C C . MET A 1 441 ? 11.961 -1.693 -28.100 1.00 95.56 441 MET A C 1
ATOM 3592 O O . MET A 1 441 ? 12.620 -1.621 -29.139 1.00 95.56 441 MET A O 1
ATOM 3596 N N . ILE A 1 442 ? 11.875 -2.799 -27.365 1.00 96.06 442 ILE A N 1
ATOM 3597 C CA . ILE A 1 442 ? 12.435 -4.094 -27.749 1.00 96.06 442 ILE A CA 1
ATOM 3598 C C . ILE A 1 442 ? 11.431 -4.760 -28.685 1.00 96.06 442 ILE A C 1
ATOM 3600 O O . ILE A 1 442 ? 10.270 -4.950 -28.327 1.00 96.06 442 ILE A O 1
ATOM 3604 N N . THR A 1 443 ? 11.863 -5.087 -29.899 1.00 92.88 443 THR A N 1
ATOM 3605 C CA . THR A 1 443 ? 10.960 -5.534 -30.974 1.00 92.88 443 THR A CA 1
ATOM 3606 C C . THR A 1 443 ? 11.241 -6.948 -31.457 1.00 92.88 443 THR A C 1
ATOM 3608 O O . THR A 1 443 ? 10.323 -7.604 -31.945 1.00 92.88 443 THR A O 1
ATOM 3611 N N . ARG A 1 444 ? 12.491 -7.422 -31.356 1.00 91.62 444 ARG A N 1
ATOM 3612 C CA . ARG A 1 444 ? 12.918 -8.767 -31.782 1.00 91.62 444 ARG A CA 1
ATOM 3613 C C . ARG A 1 444 ? 14.123 -9.243 -30.964 1.00 91.62 444 ARG A C 1
ATOM 3615 O O . ARG A 1 444 ? 14.664 -8.496 -30.153 1.00 91.62 444 ARG A O 1
ATOM 3622 N N . GLY A 1 445 ? 14.563 -10.474 -31.225 1.00 92.19 445 GLY A N 1
ATOM 3623 C CA . GLY A 1 445 ? 15.737 -11.087 -30.589 1.00 92.19 445 GLY A CA 1
ATOM 3624 C C . GLY A 1 445 ? 15.414 -11.945 -29.364 1.00 92.19 445 GLY A C 1
ATOM 3625 O O . GLY A 1 445 ? 16.325 -12.458 -28.731 1.00 92.19 445 GLY A O 1
ATOM 3626 N N . PHE A 1 446 ? 14.131 -12.144 -29.049 1.00 94.12 446 PHE A N 1
ATOM 3627 C CA . PHE A 1 446 ? 13.681 -13.000 -27.953 1.00 94.12 446 PHE A CA 1
ATOM 3628 C C . PHE A 1 446 ? 12.603 -13.984 -28.420 1.00 94.12 446 PHE A C 1
ATOM 3630 O O . PHE A 1 446 ? 11.928 -13.757 -29.426 1.00 94.12 446 PHE A O 1
ATOM 3637 N N . LYS A 1 447 ? 12.438 -15.080 -27.672 1.00 93.25 447 LYS A N 1
ATOM 3638 C CA . LYS A 1 447 ? 11.369 -16.066 -27.860 1.00 93.25 447 LYS A CA 1
ATOM 3639 C C . LYS A 1 447 ? 10.588 -16.194 -26.561 1.00 93.25 447 LYS A C 1
ATOM 3641 O O . LYS A 1 447 ? 11.150 -16.613 -25.552 1.00 93.25 447 LYS A O 1
ATOM 3646 N N . ASN A 1 448 ? 9.304 -15.863 -26.612 1.00 95.25 448 ASN A N 1
ATOM 3647 C CA . ASN A 1 448 ? 8.391 -15.997 -25.485 1.00 95.25 448 ASN A CA 1
ATOM 3648 C C . ASN A 1 448 ? 7.688 -17.365 -25.525 1.00 95.25 448 ASN A C 1
ATOM 3650 O O . ASN A 1 448 ? 7.199 -17.780 -26.579 1.00 95.25 448 ASN A O 1
ATOM 3654 N N . VAL A 1 449 ? 7.636 -18.078 -24.398 1.00 94.69 449 VAL A N 1
ATOM 3655 C CA . VAL A 1 449 ? 7.064 -19.437 -24.327 1.00 94.69 449 VAL A CA 1
ATOM 3656 C C . VAL A 1 449 ? 5.543 -19.458 -24.488 1.00 94.69 449 VAL A C 1
ATOM 3658 O O . VAL A 1 449 ? 4.988 -20.487 -24.864 1.00 94.69 449 VAL A O 1
ATOM 3661 N N . HIS A 1 450 ? 4.878 -18.322 -24.272 1.00 92.81 450 HIS A N 1
ATOM 3662 C CA . HIS A 1 450 ? 3.433 -18.152 -24.435 1.00 92.81 450 HIS A CA 1
ATOM 3663 C C . HIS A 1 450 ? 3.043 -17.633 -25.829 1.00 92.81 450 HIS A C 1
ATOM 3665 O O . HIS A 1 450 ? 1.874 -17.350 -26.076 1.00 92.81 450 HIS A O 1
ATOM 3671 N N . GLY A 1 451 ? 4.002 -17.490 -26.753 1.00 91.50 451 GLY A N 1
ATOM 3672 C CA . GLY A 1 451 ? 3.746 -17.005 -28.114 1.00 91.50 451 GLY A CA 1
ATOM 3673 C C . GLY A 1 451 ? 3.472 -15.498 -28.216 1.00 91.50 451 GLY A C 1
ATOM 3674 O O . GLY A 1 451 ? 3.004 -15.034 -29.255 1.00 91.50 451 GLY A O 1
ATOM 3675 N N . ILE A 1 452 ? 3.767 -14.724 -27.164 1.00 90.38 452 ILE A N 1
ATOM 3676 C CA . ILE A 1 452 ? 3.522 -13.276 -27.119 1.00 90.38 452 ILE A CA 1
ATOM 3677 C C . ILE A 1 452 ? 4.684 -12.527 -27.779 1.00 90.38 452 ILE A C 1
ATOM 3679 O O . ILE A 1 452 ? 5.724 -12.291 -27.157 1.00 90.38 452 ILE A O 1
ATOM 3683 N N . ASN A 1 453 ? 4.480 -12.118 -29.032 1.00 86.62 453 ASN A N 1
ATOM 3684 C CA . ASN A 1 453 ? 5.483 -11.444 -29.868 1.00 86.62 453 ASN A CA 1
ATOM 3685 C C . ASN A 1 453 ? 5.374 -9.908 -29.864 1.00 86.62 453 ASN A C 1
ATOM 3687 O O . ASN A 1 453 ? 6.028 -9.242 -30.667 1.00 86.62 453 ASN A O 1
ATOM 3691 N N . ASP A 1 454 ? 4.517 -9.337 -29.017 1.00 92.19 454 ASP A N 1
ATOM 3692 C CA . ASP A 1 454 ? 4.343 -7.889 -28.904 1.00 92.19 454 ASP A CA 1
ATOM 3693 C C . ASP A 1 454 ? 5.660 -7.173 -28.535 1.00 92.19 454 ASP A C 1
ATOM 3695 O O . ASP A 1 454 ? 6.536 -7.755 -27.891 1.00 92.19 454 ASP A O 1
ATOM 3699 N N . PRO A 1 455 ? 5.848 -5.903 -28.914 1.00 92.56 455 PRO A N 1
ATOM 3700 C CA . PRO A 1 455 ? 6.991 -5.132 -28.442 1.00 92.56 455 PRO A CA 1
ATOM 3701 C C . PRO A 1 455 ? 7.002 -4.993 -26.912 1.00 92.56 455 PRO A C 1
ATOM 3703 O O . PRO A 1 455 ? 5.951 -4.982 -26.267 1.00 92.56 455 PRO A O 1
ATOM 3706 N N . ARG A 1 456 ? 8.189 -4.851 -26.316 1.00 94.50 456 ARG A N 1
ATOM 3707 C CA . ARG A 1 456 ? 8.324 -4.479 -24.900 1.00 94.50 456 ARG A CA 1
ATOM 3708 C C . ARG A 1 456 ? 8.823 -3.054 -24.762 1.00 94.50 456 ARG A C 1
ATOM 3710 O O . ARG A 1 456 ? 9.821 -2.687 -25.384 1.00 94.50 456 ARG A O 1
ATOM 3717 N N . CYS A 1 457 ? 8.144 -2.266 -23.939 1.00 95.25 457 CYS A N 1
ATOM 3718 C CA . CYS A 1 457 ? 8.604 -0.942 -23.556 1.00 95.25 457 CYS A CA 1
ATOM 3719 C C . CYS A 1 457 ? 9.533 -1.079 -22.355 1.00 95.25 457 CYS A C 1
ATOM 3721 O O . CYS A 1 457 ? 9.078 -1.384 -21.256 1.00 95.25 457 CYS A O 1
ATOM 3723 N N . PHE A 1 458 ? 10.818 -0.822 -22.577 1.00 97.12 458 PHE A N 1
ATOM 3724 C CA . PHE A 1 458 ? 11.836 -0.726 -21.541 1.00 97.12 458 PHE A CA 1
ATOM 3725 C C . PHE A 1 458 ? 12.067 0.749 -21.211 1.00 97.12 458 PHE A C 1
ATOM 3727 O O . PHE A 1 458 ? 12.364 1.554 -22.101 1.00 97.12 458 PHE A O 1
ATOM 3734 N N . ARG A 1 459 ? 11.942 1.129 -19.943 1.00 96.19 459 ARG A N 1
ATOM 3735 C CA . ARG A 1 459 ? 12.140 2.507 -19.491 1.00 96.19 459 ARG A CA 1
ATOM 3736 C C . ARG A 1 459 ? 12.954 2.565 -18.212 1.00 96.19 459 ARG A C 1
ATOM 3738 O O . ARG A 1 459 ? 12.899 1.661 -17.389 1.00 96.19 459 ARG A O 1
ATOM 3745 N N . VAL A 1 460 ? 13.677 3.666 -18.055 1.00 96.31 460 VAL A N 1
ATOM 3746 C CA . VAL A 1 460 ? 14.392 4.000 -16.823 1.00 96.31 460 VAL A CA 1
ATOM 3747 C C . VAL A 1 460 ? 13.922 5.366 -16.356 1.00 96.31 460 VAL A C 1
ATOM 3749 O O . VAL A 1 460 ? 13.863 6.312 -17.151 1.00 96.31 460 VAL A O 1
ATOM 3752 N N . ARG A 1 461 ? 13.592 5.471 -15.073 1.00 94.56 461 ARG A N 1
ATOM 3753 C CA . ARG A 1 461 ? 13.354 6.730 -14.359 1.00 94.56 461 ARG A CA 1
ATOM 3754 C C . ARG A 1 461 ? 14.209 6.764 -13.097 1.00 94.56 461 ARG A C 1
ATOM 3756 O O . ARG A 1 461 ? 14.739 5.741 -12.683 1.00 94.56 461 ARG A O 1
ATOM 3763 N N . PHE A 1 462 ? 14.352 7.939 -12.504 1.00 87.44 462 PHE A N 1
ATOM 3764 C CA . PHE A 1 462 ? 15.026 8.084 -11.219 1.00 87.44 462 PHE A CA 1
ATOM 3765 C C . PHE A 1 462 ? 14.004 8.402 -10.137 1.00 87.44 462 PHE A C 1
ATOM 3767 O O . PHE A 1 462 ? 13.149 9.270 -10.318 1.00 87.44 462 PHE A O 1
ATOM 3774 N N . THR A 1 463 ? 14.109 7.694 -9.019 1.00 81.06 463 THR A N 1
ATOM 3775 C CA . THR A 1 463 ? 13.675 8.208 -7.720 1.00 81.06 463 THR A CA 1
ATOM 3776 C C . THR A 1 463 ? 14.797 9.103 -7.166 1.00 81.06 463 THR A C 1
ATOM 3778 O O . THR A 1 463 ? 15.886 9.121 -7.754 1.00 81.06 463 THR A O 1
ATOM 3781 N N . PRO A 1 464 ? 14.582 9.873 -6.081 1.00 77.62 464 PRO A N 1
ATOM 3782 C CA . PRO A 1 464 ? 15.645 10.698 -5.496 1.00 77.62 464 PRO A CA 1
ATOM 3783 C C . PRO A 1 464 ? 16.943 9.917 -5.229 1.00 77.62 464 PRO A C 1
ATOM 3785 O O . PRO A 1 464 ? 18.034 10.433 -5.459 1.00 77.62 464 PRO A O 1
ATOM 3788 N N . GLU A 1 465 ? 16.818 8.641 -4.856 1.00 77.88 465 GLU A N 1
ATOM 3789 C CA . GLU A 1 465 ? 17.933 7.804 -4.407 1.00 77.88 465 GLU A CA 1
ATOM 3790 C C . GLU A 1 465 ? 18.425 6.779 -5.444 1.00 77.88 465 GLU A C 1
ATOM 3792 O O . GLU A 1 465 ? 19.595 6.399 -5.423 1.00 77.88 465 GLU A O 1
ATOM 3797 N N . LYS A 1 466 ? 17.546 6.259 -6.317 1.00 91.12 466 LYS A N 1
ATOM 3798 C CA . LYS A 1 466 ? 17.818 5.042 -7.110 1.00 91.12 466 LYS A CA 1
ATOM 3799 C C . LYS A 1 466 ? 17.262 5.124 -8.531 1.00 91.12 466 LYS A C 1
ATOM 3801 O O . LYS A 1 466 ? 16.333 5.878 -8.821 1.00 91.12 466 LYS A O 1
ATOM 3806 N N . ALA A 1 467 ? 17.814 4.312 -9.428 1.00 94.69 467 ALA A N 1
ATOM 3807 C CA . ALA A 1 467 ? 17.221 4.094 -10.739 1.00 94.69 467 ALA A CA 1
ATOM 3808 C C . ALA A 1 467 ? 16.095 3.068 -10.619 1.00 94.69 467 ALA A C 1
ATOM 3810 O O . ALA A 1 467 ? 16.275 2.010 -10.021 1.00 94.69 467 ALA A O 1
ATOM 3811 N N . GLU A 1 468 ? 14.957 3.367 -11.226 1.00 96.62 468 GLU A N 1
ATOM 3812 C CA . GLU A 1 468 ? 13.862 2.428 -11.409 1.00 96.62 468 GLU A CA 1
ATOM 3813 C C . GLU A 1 468 ? 13.786 2.034 -12.883 1.00 96.62 468 GLU A C 1
ATOM 3815 O O . GLU A 1 468 ? 13.638 2.877 -13.776 1.00 96.62 468 GLU A O 1
ATOM 3820 N N . ILE A 1 469 ? 13.925 0.738 -13.122 1.00 97.62 469 ILE A N 1
ATOM 3821 C CA . ILE A 1 469 ? 13.927 0.105 -14.427 1.00 97.62 469 ILE A CA 1
ATOM 3822 C C . ILE A 1 469 ? 12.621 -0.657 -14.564 1.00 97.62 469 ILE A C 1
ATOM 3824 O O . ILE A 1 469 ? 12.365 -1.580 -13.799 1.00 97.62 469 ILE A O 1
ATOM 3828 N N . GLU A 1 470 ? 11.832 -0.310 -15.573 1.00 97.69 470 GLU A N 1
ATOM 3829 C CA . GLU A 1 470 ? 10.583 -0.997 -15.877 1.00 97.69 470 GLU A CA 1
ATOM 3830 C C . GLU A 1 470 ? 10.626 -1.578 -17.290 1.00 97.69 470 GLU A C 1
ATOM 3832 O O . GLU A 1 470 ? 11.023 -0.903 -18.245 1.00 97.69 470 GLU A O 1
ATOM 3837 N N . CYS A 1 471 ? 10.161 -2.814 -17.439 1.00 97.44 471 CYS A N 1
ATOM 3838 C CA . CYS A 1 471 ? 9.850 -3.419 -18.722 1.00 97.44 471 CYS A CA 1
ATOM 3839 C C . CYS A 1 471 ? 8.423 -3.965 -18.696 1.00 97.44 471 CYS A C 1
ATOM 3841 O O . CYS A 1 471 ? 8.053 -4.720 -17.799 1.00 97.44 471 CYS A O 1
ATOM 3843 N N . ARG A 1 472 ? 7.624 -3.594 -19.696 1.00 95.75 472 ARG A N 1
ATOM 3844 C CA . ARG A 1 472 ? 6.236 -4.047 -19.839 1.00 95.75 472 ARG A CA 1
ATOM 3845 C C . ARG A 1 472 ? 5.900 -4.386 -21.278 1.00 95.75 472 ARG A C 1
ATOM 3847 O O . ARG A 1 472 ? 6.565 -3.925 -22.211 1.00 95.75 472 ARG A O 1
ATOM 3854 N N . ILE A 1 473 ? 4.845 -5.167 -21.459 1.00 91.94 473 ILE A N 1
ATOM 3855 C CA . ILE A 1 473 ? 4.298 -5.459 -22.782 1.00 91.94 473 ILE A CA 1
ATOM 3856 C C . ILE A 1 473 ? 3.545 -4.227 -23.277 1.00 91.94 473 ILE A C 1
ATOM 3858 O O . ILE A 1 473 ? 2.643 -3.736 -22.606 1.00 91.94 473 ILE A O 1
ATOM 3862 N N . GLU A 1 474 ? 3.932 -3.708 -24.440 1.00 83.75 474 GLU A N 1
ATOM 3863 C CA . GLU A 1 474 ? 3.187 -2.633 -25.088 1.00 83.75 474 GLU A CA 1
ATOM 3864 C C . GLU A 1 474 ? 2.309 -3.285 -26.155 1.00 83.75 474 GLU A C 1
ATOM 3866 O O . GLU A 1 474 ? 2.811 -3.777 -27.170 1.00 83.75 474 GLU A O 1
ATOM 3871 N N . GLU A 1 475 ? 0.998 -3.340 -25.909 1.00 71.38 475 GLU A N 1
ATOM 3872 C CA . GLU A 1 475 ? 0.072 -3.817 -26.929 1.00 71.38 475 GLU A CA 1
ATOM 3873 C C . GLU A 1 475 ? 0.204 -2.929 -28.164 1.00 71.38 475 GLU A C 1
ATOM 3875 O O . GLU A 1 475 ? 0.274 -1.699 -28.066 1.00 71.38 475 GLU A O 1
ATOM 3880 N N . LYS A 1 476 ? 0.230 -3.549 -29.348 1.00 59.47 476 LYS A N 1
ATOM 3881 C CA . LYS A 1 476 ? 0.061 -2.789 -30.582 1.00 59.47 476 LYS A CA 1
ATOM 3882 C C . LYS A 1 476 ? -1.285 -2.083 -30.496 1.00 59.47 476 LYS A C 1
ATOM 3884 O O . LYS A 1 476 ? -2.325 -2.719 -30.654 1.00 59.47 476 LYS A O 1
ATOM 3889 N N . THR A 1 477 ? -1.270 -0.773 -30.280 1.00 46.16 477 THR A N 1
ATOM 3890 C CA . THR A 1 477 ? -2.434 0.057 -30.541 1.00 46.16 477 THR A CA 1
ATOM 3891 C C . THR A 1 477 ? -2.807 -0.169 -31.998 1.00 46.16 477 THR A C 1
ATOM 3893 O O . THR A 1 477 ? -2.075 0.206 -32.915 1.00 46.16 477 THR A O 1
ATOM 3896 N N . VAL A 1 478 ? -3.943 -0.828 -32.221 1.00 38.81 478 VAL A N 1
ATOM 3897 C CA . VAL A 1 478 ? -4.647 -0.733 -33.495 1.00 38.81 478 VAL A CA 1
ATOM 3898 C C . VAL A 1 478 ? -5.151 0.700 -33.532 1.00 38.81 478 VAL A C 1
ATOM 39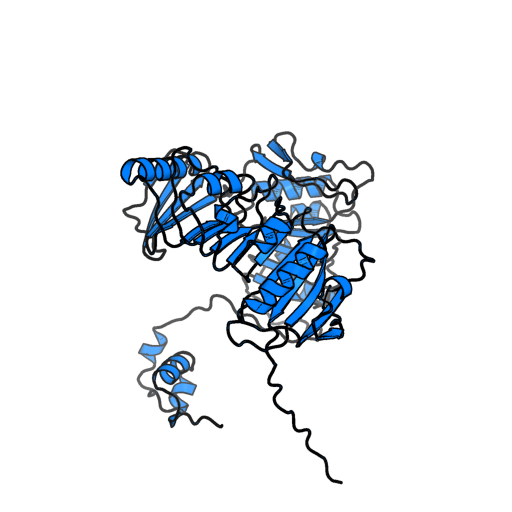00 O O . VAL A 1 478 ? -6.231 1.002 -33.037 1.00 38.81 478 VAL A O 1
ATOM 3903 N N . VAL A 1 479 ? -4.304 1.609 -34.008 1.00 35.69 479 VAL A N 1
ATOM 3904 C CA . VAL A 1 479 ? -4.722 2.968 -34.329 1.00 35.69 479 VAL A CA 1
ATOM 3905 C C . VAL A 1 479 ? -5.816 2.800 -35.386 1.00 35.69 479 VAL A C 1
ATOM 3907 O O . VAL A 1 479 ? -5.536 2.194 -36.428 1.00 35.69 479 VAL A O 1
ATOM 3910 N N . PRO A 1 480 ? -7.066 3.235 -35.144 1.00 32.75 480 PRO A N 1
ATOM 3911 C CA . PRO A 1 480 ? -8.018 3.370 -36.233 1.00 32.75 480 PRO A CA 1
ATOM 3912 C C . PRO A 1 480 ? -7.346 4.271 -37.267 1.00 32.75 480 PRO A C 1
ATOM 3914 O O . PRO A 1 480 ? -6.857 5.337 -36.907 1.00 32.75 480 PRO A O 1
ATOM 3917 N N . CYS A 1 481 ? -7.232 3.830 -38.519 1.00 29.72 481 CYS A N 1
ATOM 3918 C CA . CYS A 1 481 ? -6.836 4.736 -39.590 1.00 29.72 481 CYS A CA 1
ATOM 3919 C C . CYS A 1 481 ? -7.824 5.905 -39.597 1.00 29.72 481 CYS A C 1
ATOM 3921 O O . CYS A 1 481 ? -8.954 5.739 -40.055 1.00 29.72 481 CYS A O 1
ATOM 3923 N N . ASP A 1 482 ? -7.398 7.065 -39.106 1.00 31.77 482 ASP A N 1
ATOM 3924 C CA . ASP A 1 482 ? -8.019 8.325 -39.478 1.00 31.77 482 ASP A CA 1
ATOM 3925 C C . ASP A 1 482 ? -7.692 8.524 -40.959 1.00 31.77 482 ASP A C 1
ATOM 3927 O O . ASP A 1 482 ? -6.578 8.873 -41.349 1.00 31.77 482 ASP A O 1
ATOM 3931 N N . LEU A 1 483 ? -8.654 8.168 -41.809 1.00 31.05 483 LEU A N 1
ATOM 3932 C CA . LEU A 1 483 ? -8.658 8.594 -43.197 1.00 31.05 483 LEU A CA 1
ATOM 3933 C C . LEU A 1 483 ? -8.968 10.089 -43.184 1.00 31.05 483 LEU A C 1
ATOM 3935 O O . LEU A 1 483 ? -10.131 10.477 -43.069 1.00 31.05 483 LEU A O 1
ATOM 3939 N N . ASP A 1 484 ? -7.934 10.919 -43.301 1.00 30.20 484 ASP A N 1
ATOM 3940 C CA . ASP A 1 484 ? -8.122 12.316 -43.677 1.00 30.20 484 ASP A CA 1
ATOM 3941 C C . ASP A 1 484 ? -8.887 12.358 -45.012 1.00 30.20 484 ASP A C 1
ATOM 3943 O O . ASP A 1 484 ? -8.484 11.689 -45.975 1.00 30.20 484 ASP A O 1
ATOM 3947 N N . PRO A 1 485 ? -9.996 13.112 -45.120 1.00 33.06 485 PRO A N 1
ATOM 3948 C CA . PRO A 1 485 ? -10.641 13.306 -46.402 1.00 33.06 485 PRO A CA 1
ATOM 3949 C C . PRO A 1 485 ? -9.691 14.099 -47.301 1.00 33.06 485 PRO A C 1
ATOM 3951 O O . PRO A 1 485 ? -9.413 15.276 -47.071 1.00 33.06 485 PRO A O 1
ATOM 3954 N N . ILE A 1 486 ? -9.203 13.435 -48.348 1.00 32.88 486 ILE A N 1
ATOM 3955 C CA . ILE A 1 486 ? -8.565 14.081 -49.492 1.00 32.88 486 ILE A CA 1
ATOM 3956 C C . ILE A 1 486 ? -9.585 15.072 -50.058 1.00 32.88 486 ILE A C 1
ATOM 3958 O O . ILE A 1 486 ? -10.580 14.675 -50.667 1.00 32.88 486 ILE A O 1
ATOM 3962 N N . VAL A 1 487 ? -9.344 16.365 -49.853 1.00 38.09 487 VAL A N 1
ATOM 3963 C CA . VAL A 1 487 ? -10.029 17.418 -50.600 1.00 38.09 487 VAL A CA 1
ATOM 3964 C C . VAL A 1 487 ? -9.441 17.394 -52.007 1.00 38.09 487 VAL A C 1
ATOM 3966 O O . VAL A 1 487 ? -8.327 17.861 -52.240 1.00 38.09 487 VAL A O 1
ATOM 3969 N N . LEU A 1 488 ? -10.167 16.773 -52.935 1.00 33.78 488 LEU A N 1
ATOM 3970 C CA . LEU A 1 488 ? -9.930 16.951 -54.362 1.00 33.78 488 LEU A CA 1
ATOM 3971 C C . LEU A 1 488 ? -10.389 18.368 -54.725 1.00 33.78 488 LEU A C 1
ATOM 3973 O O . LEU A 1 488 ? -11.572 18.680 -54.582 1.00 33.78 488 LEU A O 1
ATOM 3977 N N . ASN A 1 489 ? -9.437 19.206 -55.143 1.00 37.19 489 ASN A N 1
ATOM 3978 C CA . ASN A 1 489 ? -9.712 20.454 -55.858 1.00 37.19 489 ASN A CA 1
ATOM 3979 C C . ASN A 1 489 ? -10.122 20.168 -57.301 1.00 37.19 489 ASN A C 1
ATOM 3981 O O . ASN A 1 489 ? -9.503 19.260 -57.907 1.00 37.19 489 ASN A O 1
#

Organism: Caenorhabditis brenneri (NCBI:txid135651)

Secondary structure (DSSP, 8-state):
----GGGS-HHHHHHHHTT--HHHHHHTTSS-GGGHHHHHTS----S----------PPPPTT--B--SEEEEES--HHHHHHHHHHB-S--SEEEEE-S---S-TTSHHHHT--SEEEEEEE----HHHHHH---SEEEEE-SSS-S-HHHHHHHHHHHHHH--TT--EEEE----TT--GGGGS-TTSEEEE-S--BTTTTB--EEEEES---TT---EEEEEEETTEEEEEEEETTEEEEEEEETTEE-GGG-EEESS-HHHHHHHHHHHHHHHHS-EEEEEEEEES--SPPPTT--EEEEEEEEES-GGGHHHHHHTB--SS-SEEEEES--SSPBP--HHHHT--SEEEEEEEE---HHHHTT---SEEEEEESS--HHHHHHHHHHHHHH--TT-EEEEEE---TT--GGGGS-TTSEEEE-PPPTT--EEEEEEEEES---TT-----EEEEEEE-SSSEEEEEEE----------------

Sequence (489 aa):
MVLSWSTIPVPVKQFVLEYLDYDSRCNLKLTSKDNKDLVESTKYVAKLVSIGEQKLSMKPSEDWIIKCESLETRMIGSKNLRLWLQKTIPKLKKLDITDWEISGIFDMPQVINTSEAVRFSRDVEITDEQLEKIKAPSLIVFSADGTITEGGAREAFKKYLENSQYGDRFEMKFSIPPSFNHLDLFNKNWVVKKTGPNDDTEGEYHYTITSGFNNKNCVTTLIRIDIDTFTIWFIGKENVSRIDRGWNEEVLEEYSEVKQENRYDLISNFLEKYQRKFGVIEAKSILLVMFEQQPPTNLKIKCDNLTIYECGDHHQSWLNQCASRKFKKLDICRSNGTLLPIDDRILRTSESLKLSLNCDMTDEQLIMLKCADIQIKSDLITANGIKRYLEIFLNLGQKQDVMELTIPLPKDFPFMKLIPDSLQFHKTKIPSWSSSVFRAMITRGFKNVHGINDPRCFRVRFTPEKAEIECRIEEKTVVPCDLDPIVLN

InterPro domains:
  IPR001810 F-box domain [PS50181] (2-48)
  IPR042317 F-box protein she-1-like [PTHR31006] (217-479)

Radius of gyration: 29.03 Å; chains: 1; bounding box: 77×64×85 Å